Protein AF-A0A388TAT8-F1 (afdb_monomer_lite)

Radius of gyration: 33.21 Å; chains: 1; bounding box: 90×50×89 Å

Structure (mmCIF, N/CA/C/O backbone):
data_AF-A0A388TAT8-F1
#
_entry.id   AF-A0A388TAT8-F1
#
loop_
_atom_site.group_PDB
_atom_site.id
_atom_site.type_symbol
_atom_site.label_atom_id
_atom_site.label_alt_id
_atom_site.label_comp_id
_atom_site.label_asym_id
_atom_site.label_entity_id
_atom_site.label_seq_id
_atom_site.pdbx_PDB_ins_code
_atom_site.Cartn_x
_atom_site.Cartn_y
_atom_site.Cartn_z
_atom_site.occupancy
_atom_site.B_iso_or_equiv
_atom_site.auth_seq_id
_atom_site.auth_comp_id
_atom_site.auth_asym_id
_atom_site.auth_atom_id
_atom_site.pdbx_PDB_model_num
ATOM 1 N N . MET A 1 1 ? 38.462 -1.183 -8.851 1.00 33.91 1 MET A N 1
ATOM 2 C CA . MET A 1 1 ? 37.942 -1.135 -10.236 1.00 33.91 1 MET A CA 1
ATOM 3 C C . MET A 1 1 ? 38.462 0.068 -11.013 1.00 33.91 1 MET A C 1
ATOM 5 O O . MET A 1 1 ? 38.737 -0.118 -12.185 1.00 33.91 1 MET A O 1
ATOM 9 N N . ASN A 1 2 ? 38.719 1.221 -10.380 1.00 31.19 2 ASN A N 1
ATOM 10 C CA . ASN A 1 2 ? 39.295 2.420 -11.029 1.00 31.19 2 ASN A CA 1
ATOM 11 C C . ASN A 1 2 ? 40.653 2.211 -11.742 1.00 31.19 2 ASN A C 1
ATOM 13 O O . ASN A 1 2 ? 41.078 3.080 -12.487 1.00 31.19 2 ASN A O 1
ATOM 17 N N . ASN A 1 3 ? 41.314 1.060 -11.556 1.00 42.06 3 ASN A N 1
ATOM 18 C CA . ASN A 1 3 ? 42.567 0.704 -12.234 1.00 42.06 3 ASN A CA 1
ATOM 19 C C . ASN A 1 3 ? 42.381 -0.266 -13.421 1.00 42.06 3 ASN A C 1
ATOM 21 O O . ASN A 1 3 ? 43.383 -0.735 -13.952 1.00 42.06 3 ASN A O 1
ATOM 25 N N . LEU A 1 4 ? 41.143 -0.642 -13.783 1.00 46.12 4 LEU A N 1
ATOM 26 C CA . LEU A 1 4 ? 40.882 -1.679 -14.795 1.00 46.12 4 LEU A CA 1
ATOM 27 C C . LEU A 1 4 ? 40.506 -1.128 -16.171 1.00 46.12 4 LEU A C 1
ATOM 29 O O . LEU A 1 4 ? 40.803 -1.801 -17.143 1.00 46.12 4 LEU A O 1
ATOM 33 N N . LEU A 1 5 ? 39.878 0.047 -16.277 1.00 54.47 5 LEU A N 1
ATOM 34 C CA . LEU A 1 5 ? 39.487 0.622 -17.567 1.00 54.47 5 LEU A CA 1
ATOM 35 C C . LEU A 1 5 ? 39.814 2.114 -17.635 1.00 54.47 5 LEU A C 1
ATOM 37 O O . LEU A 1 5 ? 39.404 2.867 -16.755 1.00 54.47 5 LEU A O 1
ATOM 41 N N . ASN A 1 6 ? 40.521 2.534 -18.685 1.00 62.09 6 ASN A N 1
ATOM 42 C CA . ASN A 1 6 ? 40.821 3.938 -18.965 1.00 62.09 6 ASN A CA 1
ATOM 43 C C . ASN A 1 6 ? 40.103 4.352 -20.253 1.00 62.09 6 ASN A C 1
ATOM 45 O O . ASN A 1 6 ? 40.330 3.746 -21.299 1.00 62.09 6 ASN A O 1
ATOM 49 N N . ILE A 1 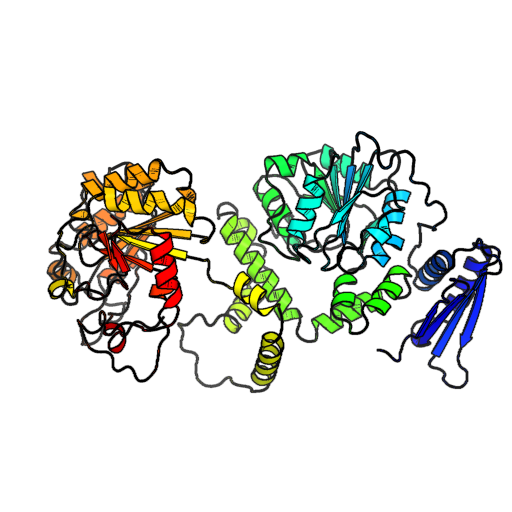7 ? 39.231 5.361 -20.184 1.00 64.94 7 ILE A N 1
ATOM 50 C CA . ILE A 1 7 ? 38.494 5.879 -21.345 1.00 64.94 7 ILE A CA 1
ATOM 51 C C . ILE A 1 7 ? 38.962 7.300 -21.631 1.00 64.94 7 ILE A C 1
ATOM 53 O O . ILE A 1 7 ? 38.750 8.201 -20.821 1.00 64.94 7 ILE A O 1
ATOM 57 N N . LYS A 1 8 ? 39.538 7.526 -22.814 1.00 68.75 8 LYS A N 1
ATOM 58 C CA . LYS A 1 8 ? 39.842 8.869 -23.316 1.00 68.75 8 LYS A CA 1
ATOM 59 C C . LYS A 1 8 ? 38.992 9.145 -24.546 1.00 68.75 8 LYS A C 1
ATOM 61 O O . LYS A 1 8 ? 39.137 8.491 -25.576 1.00 68.75 8 LYS A O 1
ATOM 66 N N . LEU A 1 9 ? 38.120 10.138 -24.436 1.00 63.12 9 LEU A N 1
ATOM 67 C CA . LEU A 1 9 ? 37.390 10.705 -25.562 1.00 63.12 9 LEU A CA 1
ATOM 68 C C . LEU A 1 9 ? 37.843 12.153 -25.731 1.00 63.12 9 LEU A C 1
ATOM 70 O O . LEU A 1 9 ? 37.777 12.938 -24.784 1.00 63.12 9 LEU A O 1
ATOM 74 N N . ASP A 1 10 ? 38.306 12.508 -26.925 1.00 64.12 10 ASP A N 1
ATOM 75 C CA . ASP A 1 10 ? 38.663 13.896 -27.213 1.00 64.12 10 ASP A CA 1
ATOM 76 C C . ASP A 1 10 ? 37.430 14.812 -27.190 1.00 64.12 10 ASP A C 1
ATOM 78 O O . ASP A 1 10 ? 36.332 14.408 -27.583 1.00 64.12 10 ASP A O 1
ATOM 82 N N . LYS A 1 11 ? 37.614 16.078 -26.792 1.00 52.97 11 LYS A N 1
ATOM 83 C CA . LYS A 1 11 ? 36.543 17.088 -26.739 1.00 52.97 11 LYS A CA 1
ATOM 84 C C . LYS A 1 11 ? 35.878 17.307 -28.100 1.00 52.97 11 LYS A C 1
ATOM 86 O O . LYS A 1 11 ? 34.682 17.580 -28.147 1.00 52.97 11 LYS A O 1
ATOM 91 N N . ASN A 1 12 ? 36.618 17.117 -29.193 1.00 57.53 12 ASN A N 1
ATOM 92 C CA . ASN A 1 12 ? 36.092 17.222 -30.556 1.00 57.53 12 ASN A CA 1
ATOM 93 C C . ASN A 1 12 ? 35.540 15.888 -31.093 1.00 57.53 12 ASN A C 1
ATOM 95 O O . ASN A 1 12 ? 35.215 15.789 -32.275 1.00 57.53 12 ASN A O 1
ATOM 99 N N . GLN A 1 13 ? 35.454 14.849 -30.248 1.00 62.81 13 GLN A N 1
ATOM 100 C CA . GLN A 1 13 ? 35.079 13.480 -30.621 1.00 62.81 13 GLN A CA 1
ATOM 101 C C . GLN A 1 13 ? 35.875 12.972 -31.832 1.00 62.81 13 GLN A C 1
ATOM 103 O O . GLN A 1 13 ? 35.319 12.303 -32.701 1.00 62.81 13 GLN A O 1
ATOM 108 N N . SER A 1 14 ? 37.155 13.341 -31.926 1.00 65.12 14 SER A N 1
ATOM 109 C CA . SER A 1 14 ? 38.050 12.984 -33.034 1.00 65.12 14 SER A CA 1
ATOM 110 C C . SER A 1 14 ? 38.666 11.588 -32.865 1.00 65.12 14 SER A C 1
ATOM 112 O O . SER A 1 14 ? 38.981 10.925 -33.857 1.00 65.12 14 SER A O 1
ATOM 114 N N . PHE A 1 15 ? 38.765 11.111 -31.617 1.00 75.56 15 PHE A N 1
ATOM 115 C CA . PHE A 1 15 ? 39.157 9.747 -31.274 1.00 75.56 15 PHE A CA 1
ATOM 116 C C . PHE A 1 15 ? 38.484 9.242 -29.987 1.00 75.56 15 PHE A C 1
ATOM 118 O O . PHE A 1 15 ? 38.118 10.038 -29.118 1.00 75.56 15 PHE A O 1
ATOM 125 N N . LEU A 1 16 ? 38.363 7.917 -29.873 1.00 76.12 16 LEU A N 1
ATOM 126 C CA . LEU A 1 16 ? 38.021 7.177 -28.655 1.00 76.12 16 LEU A CA 1
ATOM 127 C C . LEU A 1 16 ? 39.131 6.157 -28.384 1.00 76.12 16 LEU A C 1
ATOM 129 O O . LEU A 1 16 ? 39.416 5.328 -29.242 1.00 76.12 16 LEU A O 1
ATOM 133 N N . GLU A 1 17 ? 39.746 6.219 -27.210 1.00 79.38 17 GLU A N 1
ATOM 134 C CA . GLU A 1 17 ? 40.780 5.285 -26.756 1.00 79.38 17 GLU A CA 1
ATOM 135 C C . GLU A 1 17 ? 40.305 4.602 -25.472 1.00 79.38 17 GLU A C 1
ATOM 137 O O . GLU A 1 17 ? 39.831 5.263 -24.545 1.00 79.38 17 GLU A O 1
ATOM 142 N N . LEU A 1 18 ? 40.389 3.275 -25.454 1.00 72.62 18 LEU A N 1
ATOM 143 C CA . LEU A 1 18 ? 39.894 2.415 -24.388 1.00 72.62 18 LEU A CA 1
ATOM 144 C C . LEU A 1 18 ? 40.989 1.433 -23.998 1.00 72.62 18 LEU A C 1
ATOM 146 O O . LEU A 1 18 ? 41.349 0.581 -24.802 1.00 72.62 18 LEU A O 1
ATOM 150 N N . GLU A 1 19 ? 41.482 1.540 -22.772 1.00 72.12 19 GLU A N 1
ATOM 151 C CA . GLU A 1 19 ? 42.427 0.600 -22.167 1.00 72.12 19 GLU A CA 1
ATOM 152 C C . GLU A 1 19 ? 41.657 -0.326 -21.223 1.00 72.12 19 GLU A C 1
ATOM 154 O O . GLU A 1 19 ? 40.828 0.155 -20.448 1.00 72.12 19 GLU A O 1
ATOM 159 N N . PHE A 1 20 ? 41.896 -1.632 -21.281 1.00 67.94 20 PHE A N 1
ATOM 160 C CA . PHE A 1 20 ? 41.207 -2.632 -20.463 1.00 67.94 20 PHE A CA 1
ATOM 161 C C . PHE A 1 20 ? 42.082 -3.870 -20.226 1.00 67.94 20 PHE A C 1
ATOM 163 O O . PHE A 1 20 ? 43.102 -4.036 -20.899 1.00 67.94 20 PHE A O 1
ATOM 170 N N . PRO A 1 21 ? 41.714 -4.763 -19.288 1.00 64.19 21 PRO A N 1
ATOM 171 C CA . PRO A 1 21 ? 42.485 -5.964 -19.033 1.00 64.19 21 PRO A CA 1
ATOM 172 C C . PRO A 1 21 ? 42.393 -6.912 -20.231 1.00 64.19 21 PRO A C 1
ATOM 174 O O . PRO A 1 21 ? 41.288 -7.142 -20.729 1.00 64.19 21 PRO A O 1
ATOM 177 N N . GLU A 1 22 ? 43.509 -7.502 -20.662 1.00 65.00 22 GLU A N 1
ATOM 178 C CA . GLU A 1 22 ? 43.544 -8.403 -21.828 1.00 65.00 22 GLU A CA 1
ATOM 179 C C . GLU A 1 22 ? 42.532 -9.551 -21.676 1.00 65.00 22 GLU A C 1
ATOM 181 O O . GLU A 1 22 ? 41.770 -9.844 -22.592 1.00 65.00 22 GLU A O 1
ATOM 186 N N . SER A 1 23 ? 42.393 -10.085 -20.458 1.00 59.47 23 SER A N 1
ATOM 187 C CA . SER A 1 23 ? 41.420 -11.131 -20.095 1.00 59.47 23 SER A CA 1
ATOM 188 C C . SER A 1 23 ? 39.943 -10.826 -20.405 1.00 59.47 23 SER A C 1
ATOM 190 O O . SER A 1 23 ? 39.109 -11.739 -20.381 1.00 59.47 23 SER A O 1
ATOM 192 N N . MET A 1 24 ? 39.573 -9.570 -20.681 1.00 58.78 24 MET A N 1
ATOM 193 C CA . MET A 1 24 ? 38.204 -9.225 -21.072 1.00 58.78 24 MET A CA 1
ATOM 194 C C . MET A 1 24 ? 37.878 -9.617 -22.520 1.00 58.78 24 MET A C 1
ATOM 196 O O . MET A 1 24 ? 36.692 -9.754 -22.834 1.00 58.78 24 MET A O 1
ATOM 200 N N . PHE A 1 25 ? 38.883 -9.847 -23.373 1.00 67.31 25 PHE A N 1
ATOM 201 C CA . PHE A 1 25 ? 38.702 -10.074 -24.805 1.00 67.31 25 PHE A CA 1
ATOM 202 C C . PHE A 1 25 ? 39.657 -11.136 -25.362 1.00 67.31 25 PHE A C 1
ATOM 204 O O . PHE A 1 25 ? 40.671 -11.470 -24.768 1.00 67.31 25 PHE A O 1
ATOM 211 N N . CYS A 1 26 ? 39.312 -11.694 -26.520 1.00 66.75 26 CYS A N 1
ATOM 212 C CA . CYS A 1 26 ? 40.197 -12.574 -27.278 1.00 66.75 26 CYS A CA 1
ATOM 213 C C . CYS A 1 26 ? 40.758 -11.778 -28.458 1.00 66.75 26 CYS A C 1
ATOM 215 O O . CYS A 1 26 ? 39.972 -11.252 -29.249 1.00 66.75 26 CYS A O 1
ATOM 217 N N . GLU A 1 27 ? 42.084 -11.695 -28.580 1.00 73.56 27 GLU A N 1
ATOM 218 C CA . GLU A 1 27 ? 42.775 -10.953 -29.647 1.00 73.56 27 GLU A CA 1
ATOM 219 C C . GLU A 1 27 ? 42.225 -11.295 -31.042 1.00 73.56 27 GLU A C 1
ATOM 221 O O . GLU A 1 27 ? 41.917 -10.404 -31.837 1.00 73.56 27 GLU A O 1
ATOM 226 N N . GLU A 1 28 ? 42.005 -12.581 -31.321 1.00 77.25 28 GLU A N 1
ATOM 227 C CA . GLU A 1 28 ? 41.489 -13.041 -32.610 1.00 77.25 28 GLU A CA 1
ATOM 228 C C . GLU A 1 28 ? 40.084 -12.484 -32.907 1.00 77.25 28 GLU A C 1
ATOM 230 O O . GLU A 1 28 ? 39.818 -12.016 -34.017 1.00 77.25 28 GLU A O 1
ATOM 235 N N . ILE A 1 29 ? 39.204 -12.444 -31.900 1.00 73.44 29 ILE A N 1
ATOM 236 C CA . ILE A 1 29 ? 37.851 -11.874 -32.016 1.00 73.44 29 ILE A CA 1
ATOM 237 C C . ILE A 1 29 ? 37.926 -10.367 -32.280 1.00 73.44 29 ILE A C 1
ATOM 239 O O . ILE A 1 29 ? 37.186 -9.849 -33.117 1.00 73.44 29 ILE A O 1
ATOM 243 N N . VAL A 1 30 ? 38.836 -9.656 -31.605 1.00 75.81 30 VAL A N 1
ATOM 244 C CA . VAL A 1 30 ? 39.019 -8.207 -31.782 1.00 75.81 30 VAL A CA 1
ATOM 245 C C . VAL A 1 30 ? 39.518 -7.891 -33.192 1.00 75.81 30 VAL A C 1
ATOM 247 O O . VAL A 1 30 ? 38.971 -7.007 -33.854 1.00 75.81 30 VAL A O 1
ATOM 250 N N . LEU A 1 31 ? 40.500 -8.643 -33.697 1.00 80.69 31 LEU A N 1
ATOM 251 C CA . LEU A 1 31 ? 41.031 -8.471 -35.052 1.00 80.69 31 LEU A CA 1
ATOM 252 C C . LEU A 1 31 ? 39.990 -8.791 -36.134 1.00 80.69 31 LEU A C 1
ATOM 254 O O . LEU A 1 31 ? 39.913 -8.088 -37.146 1.00 80.69 31 LEU A O 1
ATOM 258 N N . GLN A 1 32 ? 39.168 -9.825 -35.934 1.00 81.38 32 GLN A N 1
ATOM 259 C CA . GLN A 1 32 ? 38.065 -10.153 -36.842 1.00 81.38 32 GLN A CA 1
ATOM 260 C C . GLN A 1 32 ? 36.986 -9.061 -36.837 1.00 81.38 32 GLN A C 1
ATOM 262 O O . GLN A 1 32 ? 36.572 -8.601 -37.906 1.00 81.38 32 GLN A O 1
ATOM 267 N N . ALA A 1 33 ? 36.576 -8.597 -35.653 1.00 79.81 33 ALA A N 1
ATOM 268 C CA . ALA A 1 33 ? 35.601 -7.522 -35.507 1.00 79.81 33 ALA A CA 1
ATOM 269 C C . ALA A 1 33 ? 36.103 -6.226 -36.159 1.00 79.81 33 ALA A C 1
ATOM 271 O O . ALA A 1 33 ? 35.383 -5.627 -36.956 1.00 79.81 33 ALA A O 1
ATOM 272 N N . LYS A 1 34 ? 37.365 -5.846 -35.925 1.00 83.12 34 LYS A N 1
ATOM 273 C CA . LYS A 1 34 ? 38.014 -4.696 -36.571 1.00 83.12 34 LYS A CA 1
ATOM 274 C C . LYS A 1 34 ? 37.859 -4.736 -38.095 1.00 83.12 34 LYS A C 1
ATOM 276 O O . LYS A 1 34 ? 37.343 -3.782 -38.673 1.00 83.12 34 LYS A O 1
ATOM 281 N N . LYS A 1 35 ? 38.229 -5.851 -38.739 1.00 83.81 35 LYS A N 1
ATOM 282 C CA . LYS A 1 35 ? 38.134 -6.004 -40.205 1.00 83.81 35 LYS A CA 1
ATOM 283 C C . LYS A 1 35 ? 36.700 -5.826 -40.719 1.00 83.81 35 LYS A C 1
ATOM 285 O O . LYS A 1 35 ? 36.490 -5.225 -41.772 1.00 83.81 35 LYS A O 1
ATOM 290 N N . LEU A 1 36 ? 35.709 -6.340 -39.987 1.00 81.81 36 LEU A N 1
ATOM 291 C CA . LEU A 1 36 ? 34.292 -6.185 -40.335 1.00 81.81 36 LEU A CA 1
ATOM 292 C C . LEU A 1 36 ? 33.824 -4.729 -40.202 1.00 81.81 36 LEU A C 1
ATOM 294 O O . LEU A 1 36 ? 33.113 -4.230 -41.078 1.00 81.81 36 LEU A O 1
ATOM 298 N N . ILE A 1 37 ? 34.234 -4.039 -39.136 1.00 82.50 37 ILE A N 1
ATOM 299 C CA . ILE A 1 37 ? 33.824 -2.658 -38.868 1.00 82.50 37 ILE A CA 1
ATOM 300 C C . ILE A 1 37 ? 34.483 -1.671 -39.835 1.00 82.50 37 ILE A C 1
ATOM 302 O O . ILE A 1 37 ? 33.780 -0.818 -40.377 1.00 82.50 37 ILE A O 1
ATOM 306 N N . GLU A 1 38 ? 35.774 -1.822 -40.137 1.00 82.00 38 GLU A N 1
ATOM 307 C CA . GLU A 1 38 ? 36.476 -0.993 -41.134 1.00 82.00 38 GLU A CA 1
ATOM 308 C C . GLU A 1 38 ? 35.847 -1.135 -42.531 1.00 82.00 38 GLU A C 1
ATOM 310 O O . GLU A 1 38 ? 35.748 -0.163 -43.278 1.00 82.00 38 GLU A O 1
ATOM 315 N N . LYS A 1 39 ? 35.310 -2.319 -42.864 1.00 81.88 39 LYS A N 1
ATOM 316 C CA . LYS A 1 39 ? 34.532 -2.528 -44.096 1.00 81.88 39 LYS A CA 1
ATOM 317 C C . LYS A 1 39 ? 33.160 -1.834 -44.064 1.00 81.88 39 LYS A C 1
ATOM 319 O O . LYS A 1 39 ? 32.693 -1.365 -45.100 1.00 81.88 39 LYS A O 1
ATOM 324 N N . LYS A 1 40 ? 32.490 -1.782 -42.904 1.00 79.31 40 LYS A N 1
ATOM 325 C CA . LYS A 1 40 ? 31.157 -1.159 -42.720 1.00 79.31 40 LYS A CA 1
ATOM 326 C C . LYS A 1 40 ? 31.217 0.377 -42.672 1.00 79.31 40 LYS A C 1
ATOM 328 O O . LYS A 1 40 ? 30.233 1.045 -43.021 1.00 79.31 40 LYS A O 1
ATOM 333 N N . TYR A 1 41 ? 32.349 0.927 -42.239 1.00 79.38 41 TYR A N 1
ATOM 334 C CA . TYR A 1 41 ? 32.583 2.355 -42.037 1.00 79.38 41 TYR A CA 1
ATOM 335 C C . TYR A 1 41 ? 33.850 2.811 -42.762 1.00 79.38 41 TYR A C 1
ATOM 337 O O . TYR A 1 41 ? 34.936 2.845 -42.186 1.00 79.38 41 TYR A O 1
ATOM 345 N N . ALA A 1 42 ? 33.695 3.209 -44.028 1.00 74.56 42 ALA A N 1
ATOM 346 C CA . ALA A 1 42 ? 34.783 3.809 -44.793 1.00 74.56 42 ALA A CA 1
ATOM 347 C C . ALA A 1 42 ? 35.346 5.037 -44.047 1.00 74.56 42 ALA A C 1
ATOM 349 O O . ALA A 1 42 ? 34.596 5.950 -43.703 1.00 74.56 42 ALA A O 1
ATOM 350 N N . GLY A 1 43 ? 36.656 5.034 -43.781 1.00 74.00 43 GLY A N 1
ATOM 351 C CA . GLY A 1 43 ? 37.345 6.103 -43.052 1.00 74.00 43 GLY A CA 1
ATOM 352 C C . GLY A 1 43 ? 37.404 5.951 -41.525 1.00 74.00 43 GLY A C 1
ATOM 353 O O . GLY A 1 43 ? 37.924 6.830 -40.837 1.00 74.00 43 GLY A O 1
ATOM 354 N N . ALA A 1 44 ? 36.901 4.848 -40.965 1.00 80.88 44 ALA A N 1
ATOM 355 C CA . ALA A 1 44 ? 37.240 4.457 -39.600 1.00 80.88 44 ALA A CA 1
ATOM 356 C C . ALA A 1 44 ? 38.646 3.842 -39.579 1.00 80.88 44 ALA A C 1
ATOM 358 O O . ALA A 1 44 ? 38.918 2.914 -40.338 1.00 80.88 44 ALA A O 1
ATOM 359 N N . ILE A 1 45 ? 39.522 4.339 -38.706 1.00 81.50 45 ILE A N 1
ATOM 360 C CA . ILE A 1 45 ? 40.829 3.727 -38.447 1.00 81.50 45 ILE A CA 1
ATOM 361 C C . ILE A 1 45 ? 40.777 3.158 -37.033 1.00 81.50 45 ILE A C 1
ATOM 363 O O . ILE A 1 45 ? 40.596 3.901 -36.066 1.00 81.50 45 ILE A O 1
ATOM 367 N N . ILE A 1 46 ? 40.896 1.836 -36.911 1.00 83.44 46 ILE A N 1
ATOM 368 C CA . ILE A 1 46 ? 40.843 1.149 -35.619 1.00 83.44 46 ILE A CA 1
ATOM 369 C C . ILE A 1 46 ? 42.223 0.551 -35.351 1.00 83.44 46 ILE A C 1
ATOM 371 O O . ILE A 1 46 ? 42.665 -0.338 -36.074 1.00 83.44 46 ILE A O 1
ATOM 375 N N . SER A 1 47 ? 42.932 1.002 -34.321 1.00 82.62 47 SER A N 1
ATOM 376 C CA . SER A 1 47 ? 44.155 0.345 -33.851 1.00 82.62 47 SER A CA 1
ATOM 377 C C . SER A 1 47 ? 43.896 -0.439 -32.568 1.00 82.62 47 SER A C 1
ATOM 379 O O . SER A 1 47 ? 43.015 -0.107 -31.773 1.00 82.62 47 SER A O 1
ATOM 381 N N . TYR A 1 48 ? 44.639 -1.530 -32.421 1.00 80.88 48 TYR A N 1
ATOM 382 C CA . TYR A 1 48 ? 44.626 -2.400 -31.256 1.00 80.88 48 TYR A CA 1
ATOM 383 C C . TYR A 1 48 ? 46.075 -2.671 -30.873 1.00 80.88 48 TYR A C 1
ATOM 385 O O . TYR A 1 48 ? 46.865 -3.049 -31.740 1.00 80.88 48 TYR A O 1
ATOM 393 N N . GLU A 1 49 ? 46.410 -2.444 -29.610 1.00 77.56 49 GLU A N 1
ATOM 394 C CA . GLU A 1 49 ? 47.748 -2.640 -29.056 1.00 77.56 49 GLU A CA 1
ATOM 395 C C . GLU A 1 49 ? 47.638 -3.437 -27.753 1.00 77.56 49 GLU A C 1
ATOM 397 O O . GLU A 1 49 ? 46.755 -3.174 -26.937 1.00 77.56 49 GLU A O 1
ATOM 402 N N . VAL A 1 50 ? 48.531 -4.407 -27.558 1.00 70.81 50 VAL A N 1
ATOM 403 C CA . VAL A 1 50 ? 48.703 -5.134 -26.291 1.00 70.81 50 VAL A CA 1
ATOM 404 C C . VAL A 1 50 ? 50.017 -4.671 -25.680 1.00 70.81 50 VAL A C 1
ATOM 406 O O . VAL A 1 50 ? 51.036 -4.631 -26.376 1.00 70.81 50 VAL A O 1
ATOM 409 N N . ASP A 1 51 ? 50.001 -4.284 -24.405 1.00 65.56 51 ASP A N 1
ATOM 410 C CA . ASP A 1 51 ? 51.216 -3.853 -23.714 1.00 65.56 51 ASP A CA 1
ATOM 411 C C . ASP A 1 51 ? 52.143 -5.059 -23.493 1.00 65.56 51 ASP A C 1
ATOM 413 O O . ASP A 1 51 ? 51.918 -5.895 -22.621 1.00 65.56 51 ASP A O 1
ATOM 417 N N . GLN A 1 52 ? 53.219 -5.143 -24.280 1.00 58.62 52 GLN A N 1
ATOM 418 C CA . GLN A 1 52 ? 54.188 -6.243 -24.205 1.00 58.62 52 GLN A CA 1
ATOM 419 C C . GLN A 1 52 ? 54.994 -6.266 -22.895 1.00 58.62 52 GLN A C 1
ATOM 421 O O . GLN A 1 52 ? 55.598 -7.287 -22.568 1.00 58.62 52 GLN A O 1
ATOM 426 N N . ASN A 1 53 ? 55.020 -5.163 -22.139 1.00 52.50 53 ASN A N 1
ATOM 427 C CA . ASN A 1 53 ? 55.708 -5.086 -20.847 1.00 52.50 53 ASN A CA 1
ATOM 428 C C . ASN A 1 53 ? 54.781 -5.419 -19.670 1.00 52.50 53 ASN A C 1
ATOM 430 O O . ASN A 1 53 ? 55.256 -5.682 -18.565 1.00 52.50 53 ASN A O 1
ATOM 434 N N . ASN A 1 54 ? 53.468 -5.410 -19.902 1.00 52.62 54 ASN A N 1
ATOM 435 C CA . ASN A 1 54 ? 52.436 -5.679 -18.915 1.00 52.62 54 ASN A CA 1
ATOM 436 C C . ASN A 1 54 ? 51.315 -6.482 -19.592 1.00 52.62 54 ASN A C 1
ATOM 438 O O . ASN A 1 54 ? 50.270 -5.922 -19.927 1.00 52.62 54 ASN A O 1
ATOM 442 N N . TYR A 1 55 ? 51.568 -7.789 -19.780 1.00 52.22 55 TYR A N 1
ATOM 443 C CA . TYR A 1 55 ? 50.751 -8.823 -20.461 1.00 52.22 55 TYR A CA 1
ATOM 444 C C . TYR A 1 55 ? 49.291 -8.974 -19.975 1.00 52.22 55 TYR A C 1
ATOM 446 O O . TYR A 1 55 ? 48.619 -9.951 -20.277 1.00 52.22 55 TYR A O 1
ATOM 454 N N . ASP A 1 56 ? 48.803 -8.034 -19.176 1.00 61.16 56 ASP A N 1
ATOM 455 C CA . ASP A 1 56 ? 47.451 -7.993 -18.652 1.00 61.16 56 ASP A CA 1
ATOM 456 C C . ASP A 1 56 ? 46.639 -6.826 -19.227 1.00 61.16 56 ASP A C 1
ATOM 458 O O . ASP A 1 56 ? 45.508 -6.633 -18.781 1.00 61.16 56 ASP A O 1
ATOM 462 N N . ARG A 1 57 ? 47.151 -6.026 -20.182 1.00 65.31 57 ARG A N 1
ATOM 463 C CA . ARG A 1 57 ? 46.441 -4.843 -20.712 1.00 65.31 57 ARG A CA 1
ATOM 464 C C . ARG A 1 57 ? 46.445 -4.722 -22.232 1.00 65.31 57 ARG A C 1
ATOM 466 O O . ARG A 1 57 ? 47.473 -4.842 -22.889 1.00 65.31 57 ARG A O 1
ATOM 473 N N . ALA A 1 58 ? 45.277 -4.369 -22.764 1.00 69.88 58 ALA A N 1
ATOM 474 C CA . ALA A 1 58 ? 45.065 -4.074 -24.171 1.00 69.88 58 ALA A CA 1
ATOM 475 C C . ALA A 1 58 ? 44.365 -2.721 -24.362 1.00 69.88 58 ALA A C 1
ATOM 477 O O . ALA A 1 58 ? 43.530 -2.317 -23.548 1.00 69.88 58 ALA A O 1
ATOM 478 N N . ALA A 1 59 ? 44.693 -2.032 -25.453 1.00 77.81 59 ALA A N 1
ATOM 479 C CA . ALA A 1 59 ? 44.121 -0.751 -25.833 1.00 77.81 59 ALA A CA 1
ATOM 480 C C . ALA A 1 59 ? 43.480 -0.827 -27.225 1.00 77.81 59 ALA A C 1
ATOM 482 O O . ALA A 1 59 ? 44.116 -1.244 -28.191 1.00 77.81 59 ALA A O 1
ATOM 483 N N . ILE A 1 60 ? 42.225 -0.388 -27.343 1.00 79.81 60 ILE A N 1
ATOM 484 C CA . ILE A 1 60 ? 41.555 -0.142 -28.627 1.00 79.81 60 ILE A CA 1
ATOM 485 C C . ILE A 1 60 ? 41.453 1.362 -28.831 1.00 79.81 60 ILE A C 1
ATOM 487 O O . ILE A 1 60 ? 40.907 2.076 -27.988 1.00 79.81 60 ILE A O 1
ATOM 491 N N . LYS A 1 61 ? 41.909 1.838 -29.987 1.00 84.00 61 LYS A N 1
ATOM 492 C CA . LYS A 1 61 ? 41.779 3.232 -30.396 1.00 84.00 61 LYS A CA 1
ATOM 493 C C . LYS A 1 61 ? 41.026 3.329 -31.712 1.00 84.00 61 LYS A C 1
ATOM 495 O O . LYS A 1 61 ? 41.367 2.677 -32.690 1.00 84.00 61 LYS A O 1
ATOM 500 N N . ILE A 1 62 ? 39.995 4.162 -31.728 1.00 80.88 62 ILE A N 1
ATOM 501 C CA . ILE A 1 62 ? 39.163 4.451 -32.894 1.00 80.88 62 ILE A CA 1
ATOM 502 C C . ILE A 1 62 ? 39.393 5.915 -33.256 1.00 80.88 62 ILE A C 1
ATOM 504 O O . ILE A 1 62 ? 39.128 6.793 -32.434 1.00 80.88 62 ILE A O 1
ATOM 508 N N . THR A 1 63 ? 39.868 6.192 -34.467 1.00 81.75 63 THR A N 1
ATOM 509 C CA . THR A 1 63 ? 40.077 7.553 -34.985 1.00 81.75 63 THR A CA 1
ATOM 510 C C . THR A 1 63 ? 39.265 7.789 -36.258 1.00 81.75 63 THR A C 1
ATOM 512 O O . THR A 1 63 ? 38.973 6.865 -37.024 1.00 81.75 63 THR A O 1
ATOM 515 N N . LYS A 1 64 ? 38.863 9.046 -36.477 1.00 77.50 64 LYS A N 1
ATOM 516 C CA . LYS A 1 64 ? 38.192 9.469 -37.715 1.00 77.50 64 LYS A CA 1
ATOM 517 C C . LYS A 1 64 ? 39.225 9.836 -38.774 1.00 77.50 64 LYS A C 1
ATOM 519 O O . LYS A 1 64 ? 40.107 10.642 -38.493 1.00 77.50 64 LYS A O 1
ATOM 524 N N . SER A 1 65 ? 39.069 9.338 -40.000 1.00 71.44 65 SER A N 1
ATOM 525 C CA . SER A 1 65 ? 39.776 9.889 -41.164 1.00 71.44 65 SER A CA 1
ATOM 526 C C . SER A 1 65 ? 39.013 11.042 -41.839 1.00 71.44 65 SER A C 1
ATOM 528 O O . SER A 1 65 ? 39.585 11.731 -42.676 1.00 71.44 65 SER A O 1
ATOM 530 N N . ASP A 1 66 ? 37.726 11.231 -41.512 1.00 69.75 66 ASP A N 1
ATOM 531 C CA . ASP A 1 66 ? 36.853 12.307 -42.010 1.00 69.75 66 ASP A CA 1
ATOM 532 C C . ASP A 1 66 ? 35.847 12.743 -40.921 1.00 69.75 66 ASP A C 1
ATOM 534 O O . ASP A 1 66 ? 35.353 11.930 -40.134 1.00 69.75 66 ASP A O 1
ATOM 538 N N . ASN A 1 67 ? 35.494 14.029 -40.897 1.00 66.25 67 ASN A N 1
ATOM 539 C CA . ASN A 1 67 ? 34.603 14.661 -39.920 1.00 66.25 67 ASN A CA 1
ATOM 540 C C . ASN A 1 67 ? 33.159 14.128 -39.953 1.00 66.25 67 ASN A C 1
ATOM 542 O O . ASN A 1 67 ? 32.410 14.345 -39.001 1.00 66.25 67 ASN A O 1
ATOM 546 N N . LYS A 1 68 ? 32.755 13.424 -41.019 1.00 66.88 68 LYS A N 1
ATOM 547 C CA . LYS A 1 68 ? 31.410 12.833 -41.158 1.00 66.88 68 LYS A CA 1
ATOM 548 C C . LYS A 1 68 ? 31.219 11.513 -40.404 1.00 66.88 68 LYS A C 1
ATOM 550 O O . LYS A 1 68 ? 30.086 11.057 -40.265 1.00 66.88 68 LYS A O 1
ATOM 555 N N . LEU A 1 69 ? 32.296 10.884 -39.936 1.00 71.81 69 LEU A N 1
ATOM 556 C CA . LEU A 1 69 ? 32.226 9.615 -39.215 1.00 71.81 69 LEU A CA 1
ATOM 557 C C . LEU A 1 69 ? 31.672 9.831 -37.796 1.00 71.81 69 LEU A C 1
ATOM 559 O O . LEU A 1 69 ? 32.130 10.728 -37.088 1.00 71.81 69 LEU A O 1
ATOM 563 N N . ASP A 1 70 ? 30.743 8.993 -37.334 1.00 75.56 70 ASP A N 1
ATOM 564 C CA . ASP A 1 70 ? 30.353 8.961 -35.919 1.00 75.56 70 ASP A CA 1
ATOM 565 C C . ASP A 1 70 ? 31.132 7.873 -35.171 1.00 75.56 70 ASP A C 1
ATOM 567 O O . ASP A 1 70 ? 30.877 6.679 -35.325 1.00 75.56 70 ASP A O 1
ATOM 571 N N . ILE A 1 71 ? 32.073 8.298 -34.325 1.00 75.44 71 ILE A N 1
ATOM 572 C CA . ILE A 1 71 ? 32.890 7.393 -33.511 1.00 75.44 71 ILE A CA 1
ATOM 573 C C . ILE A 1 71 ? 32.045 6.569 -32.539 1.00 75.44 71 ILE A C 1
ATOM 575 O O . ILE A 1 71 ? 32.401 5.425 -32.269 1.00 75.44 71 ILE A O 1
ATOM 579 N N . LYS A 1 72 ? 30.930 7.103 -32.026 1.00 74.62 72 LYS A N 1
ATOM 580 C CA . LYS A 1 72 ? 30.074 6.363 -31.089 1.00 74.62 72 LYS A CA 1
ATOM 581 C C . LYS A 1 72 ? 29.399 5.193 -31.790 1.00 74.62 72 LYS A C 1
ATOM 583 O O . LYS A 1 72 ? 29.412 4.087 -31.263 1.00 74.62 72 LYS A O 1
ATOM 588 N N . ALA A 1 73 ? 28.887 5.416 -32.999 1.00 75.50 73 ALA A N 1
ATOM 589 C CA . ALA A 1 73 ? 28.304 4.362 -33.824 1.00 75.50 73 ALA A CA 1
ATOM 590 C C . ALA A 1 73 ? 29.320 3.254 -34.147 1.00 75.50 73 ALA A C 1
ATOM 592 O O . ALA A 1 73 ? 29.004 2.072 -34.016 1.00 75.50 73 ALA A O 1
ATOM 593 N N . VAL A 1 74 ? 30.551 3.639 -34.509 1.00 78.25 74 VAL A N 1
ATOM 594 C CA . VAL A 1 74 ? 31.655 2.698 -34.762 1.00 78.25 74 VAL A CA 1
ATOM 595 C C . VAL A 1 74 ? 31.995 1.901 -33.500 1.00 78.25 74 VAL A C 1
ATOM 597 O O . VAL A 1 74 ? 32.130 0.682 -33.574 1.00 78.25 74 VAL A O 1
ATOM 600 N N . ALA A 1 75 ? 32.084 2.563 -32.342 1.00 78.75 75 ALA A N 1
ATOM 601 C CA . ALA A 1 75 ? 32.363 1.916 -31.064 1.00 78.75 75 ALA A CA 1
ATOM 602 C C . ALA A 1 75 ? 31.270 0.908 -30.685 1.00 78.75 75 ALA A C 1
ATOM 604 O O . ALA A 1 75 ? 31.586 -0.245 -30.405 1.00 78.75 75 ALA A O 1
ATOM 605 N N . ILE A 1 76 ? 29.992 1.303 -30.737 1.00 77.38 76 ILE A N 1
ATOM 606 C CA . ILE A 1 76 ? 28.870 0.408 -30.423 1.00 77.38 76 ILE A CA 1
ATOM 607 C C . ILE A 1 76 ? 28.904 -0.819 -31.336 1.00 77.38 76 ILE A C 1
ATOM 609 O O . ILE A 1 76 ? 28.822 -1.939 -30.841 1.00 77.38 76 ILE A O 1
ATOM 613 N N . ASP A 1 77 ? 29.061 -0.641 -32.651 1.00 78.56 77 ASP A N 1
ATOM 614 C CA . ASP A 1 77 ? 29.129 -1.759 -33.599 1.00 78.56 77 ASP A CA 1
ATOM 615 C C . ASP A 1 77 ? 30.308 -2.697 -33.316 1.00 78.56 77 ASP A C 1
ATOM 617 O O . ASP A 1 77 ? 30.146 -3.921 -33.328 1.00 78.56 77 ASP A O 1
ATOM 621 N N . LEU A 1 78 ? 31.480 -2.129 -33.032 1.00 81.00 78 LEU A N 1
ATOM 622 C CA . LEU A 1 78 ? 32.682 -2.886 -32.708 1.00 81.00 78 LEU A CA 1
ATOM 623 C C . LEU A 1 78 ? 32.479 -3.722 -31.445 1.00 81.00 78 LEU A C 1
ATOM 625 O O . LEU A 1 78 ? 32.626 -4.941 -31.491 1.00 81.00 78 LEU A O 1
ATOM 629 N N . PHE A 1 79 ? 32.094 -3.094 -30.334 1.00 78.88 79 PHE A N 1
ATOM 630 C CA . PHE A 1 79 ? 31.943 -3.793 -29.060 1.00 78.88 79 PHE A CA 1
ATOM 631 C C . PHE A 1 79 ? 30.766 -4.754 -29.049 1.00 78.88 79 PHE A C 1
ATOM 633 O O . PHE A 1 79 ? 30.848 -5.808 -28.424 1.00 78.88 79 PHE A O 1
ATOM 640 N N . SER A 1 80 ? 29.708 -4.456 -29.795 1.00 76.88 80 SER A N 1
ATOM 641 C CA . SER A 1 80 ? 28.611 -5.402 -29.972 1.00 76.88 80 SER A CA 1
ATOM 642 C C . SER A 1 80 ? 29.079 -6.646 -30.726 1.00 76.88 80 SER A C 1
ATOM 644 O O . SER A 1 80 ? 28.845 -7.757 -30.260 1.00 76.88 80 SER A O 1
ATOM 646 N N . THR A 1 81 ? 29.840 -6.472 -31.814 1.00 78.44 81 THR A N 1
ATOM 647 C CA . THR A 1 81 ? 30.444 -7.589 -32.560 1.00 78.44 81 THR A CA 1
ATOM 648 C C . THR A 1 81 ? 31.356 -8.423 -31.660 1.00 78.44 81 THR A C 1
ATOM 650 O O . THR A 1 81 ? 31.215 -9.642 -31.601 1.00 78.44 81 THR A O 1
ATOM 653 N N . ILE A 1 82 ? 32.244 -7.769 -30.905 1.00 77.81 82 ILE A N 1
ATOM 654 C CA . ILE A 1 82 ? 33.184 -8.432 -29.993 1.00 77.81 82 ILE A CA 1
ATOM 655 C C . ILE A 1 82 ? 32.450 -9.221 -28.897 1.00 77.81 82 ILE A C 1
ATOM 657 O O . ILE A 1 82 ? 32.820 -10.350 -28.580 1.00 77.81 82 ILE A O 1
ATOM 661 N N . ASN A 1 83 ? 31.395 -8.646 -28.320 1.00 72.12 83 ASN A N 1
ATOM 662 C CA . ASN A 1 83 ? 30.648 -9.250 -27.217 1.00 72.12 83 ASN A CA 1
ATOM 663 C C . ASN A 1 83 ? 29.545 -10.216 -27.671 1.00 72.12 83 ASN A C 1
ATOM 665 O O . ASN A 1 83 ? 28.799 -10.726 -26.830 1.00 72.12 83 ASN A O 1
ATOM 669 N N . ASN A 1 84 ? 29.439 -10.470 -28.980 1.00 70.81 84 ASN A N 1
ATOM 670 C CA . ASN A 1 84 ? 28.352 -11.228 -29.593 1.00 70.81 84 ASN A CA 1
ATOM 671 C C . ASN A 1 84 ? 26.963 -10.700 -29.180 1.00 70.81 84 ASN A C 1
ATOM 673 O O . ASN A 1 84 ? 26.018 -11.456 -28.940 1.00 70.81 84 ASN A O 1
ATOM 677 N N . TYR A 1 85 ? 26.860 -9.378 -29.059 1.00 66.31 85 TYR A N 1
ATOM 678 C CA . TYR A 1 85 ? 25.591 -8.682 -28.997 1.00 66.31 85 TYR A CA 1
ATOM 679 C C . TYR A 1 85 ? 25.216 -8.255 -30.400 1.00 66.31 85 TYR A C 1
ATOM 681 O O . TYR A 1 85 ? 26.028 -7.648 -31.101 1.00 66.31 85 TYR A O 1
ATOM 689 N N . PRO A 1 86 ? 23.988 -8.512 -30.838 1.00 59.44 86 PRO A N 1
ATOM 690 C CA . PRO A 1 86 ? 23.605 -7.997 -32.122 1.00 59.44 86 PRO A CA 1
ATOM 691 C C . PRO A 1 86 ? 23.301 -6.495 -32.017 1.00 59.44 86 PRO A C 1
ATOM 693 O O . PRO A 1 86 ? 22.341 -6.080 -31.370 1.00 59.44 86 PRO A O 1
ATOM 696 N N . ASN A 1 87 ? 24.129 -5.670 -32.664 1.00 62.28 87 ASN A N 1
ATOM 697 C CA . ASN A 1 87 ? 23.827 -4.256 -32.878 1.00 62.28 87 ASN A CA 1
ATOM 698 C C . ASN A 1 87 ? 23.003 -4.096 -34.152 1.00 62.28 87 ASN A C 1
ATOM 700 O O . ASN A 1 87 ? 23.535 -3.857 -35.239 1.00 62.28 87 ASN A O 1
ATOM 704 N N . TYR A 1 88 ? 21.695 -4.287 -34.033 1.00 53.53 88 TYR A N 1
ATOM 705 C CA . TYR A 1 88 ? 20.798 -4.209 -35.183 1.00 53.53 88 TYR A CA 1
ATOM 706 C C . TYR A 1 88 ? 20.464 -2.769 -35.601 1.00 53.53 88 TYR A C 1
ATOM 708 O O . TYR A 1 88 ? 19.889 -2.576 -36.671 1.00 53.53 88 TYR A O 1
ATOM 716 N N . TYR A 1 89 ? 20.845 -1.760 -34.806 1.00 58.88 89 TYR A N 1
ATOM 717 C CA . TYR A 1 89 ? 20.399 -0.375 -34.986 1.00 58.88 89 TYR A CA 1
ATOM 718 C C . TYR A 1 89 ? 21.583 0.554 -35.215 1.00 58.88 89 TYR A C 1
ATOM 720 O O . TYR A 1 89 ? 21.997 1.282 -34.311 1.00 58.88 89 TYR A O 1
ATOM 728 N N . PRO A 1 90 ? 22.174 0.539 -36.424 1.00 48.12 90 PRO A N 1
ATOM 729 C CA . PRO A 1 90 ? 23.169 1.532 -36.762 1.00 48.12 90 PRO A CA 1
ATOM 730 C C . PRO A 1 90 ? 22.527 2.915 -36.640 1.00 48.12 90 PRO A C 1
ATOM 732 O O . PRO A 1 90 ? 21.416 3.144 -37.112 1.00 48.12 90 PRO A O 1
ATOM 735 N N . TYR A 1 91 ? 23.287 3.848 -36.079 1.00 46.09 91 TYR A N 1
ATOM 736 C CA . TYR A 1 91 ? 23.042 5.293 -35.970 1.00 46.09 91 TYR A CA 1
ATOM 737 C C . TYR A 1 91 ? 22.791 6.003 -37.327 1.00 46.09 91 TYR A C 1
ATOM 739 O O . TYR A 1 91 ? 22.925 7.219 -37.443 1.00 46.09 91 TYR A O 1
ATOM 747 N N . LYS A 1 92 ? 22.513 5.247 -38.396 1.00 43.59 92 LYS A N 1
ATOM 748 C CA . LYS A 1 92 ? 22.544 5.682 -39.792 1.00 43.59 92 LYS A CA 1
ATOM 749 C C . LYS A 1 92 ? 21.252 6.321 -40.285 1.00 43.59 92 LYS A C 1
ATOM 751 O O . LYS A 1 92 ? 21.286 6.880 -41.371 1.00 43.59 92 LYS A O 1
ATOM 756 N N . ASP A 1 93 ? 20.183 6.346 -39.496 1.00 47.59 93 ASP A N 1
ATOM 757 C CA . ASP A 1 93 ? 19.067 7.239 -39.796 1.00 47.59 93 ASP A CA 1
ATOM 758 C C . ASP A 1 93 ? 18.423 7.756 -38.508 1.00 47.59 93 ASP A C 1
ATOM 760 O O . ASP A 1 93 ? 17.591 7.107 -37.884 1.00 47.59 93 ASP A O 1
ATOM 764 N N . LYS A 1 94 ? 18.857 8.943 -38.071 1.00 48.28 94 LYS A N 1
ATOM 765 C CA . LYS A 1 94 ? 18.132 9.716 -37.052 1.00 48.28 94 LYS A CA 1
ATOM 766 C C . LYS A 1 94 ? 16.844 10.324 -37.605 1.00 48.28 94 LYS A C 1
ATOM 768 O O . LYS A 1 94 ? 16.143 10.996 -36.850 1.00 48.28 94 LYS A O 1
ATOM 773 N N . SER A 1 95 ? 16.557 10.171 -38.902 1.00 54.81 95 SER A N 1
ATOM 774 C CA . SER A 1 95 ? 15.266 10.597 -39.417 1.00 54.81 95 SER A CA 1
ATOM 775 C C . SER A 1 95 ? 14.192 9.754 -38.734 1.00 54.81 95 SER A C 1
ATOM 777 O O . SER A 1 95 ? 14.195 8.524 -38.779 1.00 54.81 95 SER A O 1
ATOM 779 N N . ALA A 1 96 ? 13.318 10.436 -37.996 1.00 60.94 96 ALA A N 1
ATOM 780 C CA . ALA A 1 96 ? 12.140 9.811 -37.430 1.00 60.94 96 ALA A CA 1
ATOM 781 C C . ALA A 1 96 ? 11.375 9.153 -38.588 1.00 60.94 96 ALA A C 1
ATOM 783 O O . ALA A 1 96 ? 11.157 9.823 -39.606 1.00 60.94 96 ALA A O 1
ATOM 784 N N . PRO A 1 97 ? 10.979 7.874 -38.494 1.00 67.75 97 PRO A N 1
ATOM 785 C CA . PRO A 1 97 ? 10.131 7.306 -39.523 1.00 67.75 97 PRO A CA 1
ATOM 786 C C . PRO A 1 97 ? 8.819 8.105 -39.552 1.00 67.75 97 PRO A C 1
ATOM 788 O O . PRO A 1 97 ? 8.383 8.643 -38.533 1.00 67.75 97 PRO A O 1
ATOM 791 N N . ALA A 1 98 ? 8.203 8.229 -40.730 1.00 66.31 98 ALA A N 1
ATOM 792 C CA . ALA A 1 98 ? 7.088 9.158 -40.961 1.00 66.31 98 ALA A CA 1
ATOM 793 C C . ALA A 1 98 ? 5.862 8.935 -40.045 1.00 66.31 98 ALA A C 1
ATOM 795 O O . ALA A 1 98 ? 4.980 9.785 -39.968 1.00 66.31 98 ALA A O 1
ATOM 796 N N . ASN A 1 99 ? 5.793 7.785 -39.373 1.00 75.19 99 ASN A N 1
ATOM 797 C CA . ASN A 1 99 ? 4.754 7.382 -38.431 1.00 75.19 99 ASN A CA 1
ATOM 798 C C . ASN A 1 99 ? 5.018 7.793 -36.965 1.00 75.19 99 ASN A C 1
ATOM 800 O O . ASN A 1 99 ? 4.139 7.571 -36.129 1.00 75.19 99 ASN A O 1
ATOM 804 N N . VAL A 1 100 ? 6.178 8.373 -36.639 1.00 77.25 100 VAL A N 1
ATOM 805 C CA . VAL A 1 100 ? 6.480 8.931 -35.306 1.00 77.25 100 VAL A CA 1
ATOM 806 C C . VAL A 1 100 ? 5.891 10.331 -35.161 1.00 77.25 100 VAL A C 1
ATOM 808 O O . VAL A 1 100 ? 5.930 11.111 -36.108 1.00 77.25 100 VAL A O 1
ATOM 811 N N . ASP A 1 101 ? 5.353 10.650 -33.978 1.00 72.44 101 ASP A N 1
ATOM 812 C CA . ASP A 1 101 ? 4.653 11.915 -33.681 1.00 72.44 101 ASP A CA 1
ATOM 813 C C . ASP A 1 101 ? 3.430 12.152 -34.587 1.00 72.44 101 ASP A C 1
ATOM 815 O O . ASP A 1 101 ? 3.051 13.279 -34.925 1.00 72.44 101 ASP A O 1
ATOM 819 N N . ALA A 1 102 ? 2.760 11.065 -34.981 1.00 72.81 102 ALA A N 1
ATOM 820 C CA . ALA A 1 102 ? 1.486 11.156 -35.677 1.00 72.81 102 ALA A CA 1
ATOM 821 C C . ALA A 1 102 ? 0.463 11.924 -34.821 1.00 72.81 102 ALA A C 1
ATOM 823 O O . ALA A 1 102 ? 0.342 11.677 -33.626 1.00 72.81 102 ALA A O 1
ATOM 824 N N . LYS A 1 103 ? -0.348 12.801 -35.436 1.00 73.56 103 LYS A N 1
ATOM 825 C CA . LYS A 1 103 ? -1.392 13.589 -34.736 1.00 73.56 103 LYS A CA 1
ATOM 826 C C . LYS A 1 103 ? -2.385 12.742 -33.924 1.00 73.56 103 LYS A C 1
ATOM 828 O O . LYS A 1 103 ? -3.078 13.279 -33.066 1.00 73.56 103 LYS A O 1
ATOM 833 N N . GLN A 1 104 ? -2.503 11.458 -34.253 1.00 82.81 104 GLN A N 1
ATOM 834 C CA . GLN A 1 104 ? -3.281 10.457 -33.530 1.00 82.81 104 GLN A CA 1
ATOM 835 C C . GLN A 1 104 ? -2.442 9.174 -33.461 1.00 82.81 104 GLN A C 1
ATOM 837 O O . GLN A 1 104 ? -2.566 8.320 -34.345 1.00 82.81 104 GLN A O 1
ATOM 842 N N . PRO A 1 105 ? -1.525 9.050 -32.485 1.00 92.06 105 PRO A N 1
ATOM 843 C CA . PRO A 1 105 ? -0.730 7.840 -32.356 1.00 92.06 105 PRO A CA 1
ATOM 844 C C . PRO A 1 105 ? -1.648 6.681 -31.949 1.00 92.06 105 PRO A C 1
ATOM 846 O O . PRO A 1 105 ? -2.564 6.842 -31.147 1.00 92.06 105 PRO A O 1
ATOM 849 N N . LEU A 1 106 ? -1.412 5.492 -32.499 1.00 95.44 106 LEU A N 1
ATOM 850 C CA . LEU A 1 106 ? -2.071 4.266 -32.053 1.00 95.44 106 LEU A CA 1
ATOM 851 C C . LEU A 1 106 ? -1.392 3.725 -30.786 1.00 95.44 106 LEU A C 1
ATOM 853 O O . LEU A 1 106 ? -2.057 3.198 -29.892 1.00 95.44 106 LEU A O 1
ATOM 857 N N . LEU A 1 107 ? -0.070 3.884 -30.706 1.00 96.38 107 LEU A N 1
ATOM 858 C CA . LEU A 1 107 ? 0.791 3.388 -29.637 1.00 96.38 107 LEU A CA 1
ATOM 859 C C . LEU A 1 107 ? 1.545 4.537 -28.956 1.00 96.38 107 LEU A C 1
ATOM 861 O O . LEU A 1 107 ? 2.157 5.363 -29.625 1.00 96.38 107 LEU A O 1
ATOM 865 N N . THR A 1 108 ? 1.584 4.535 -27.628 1.00 97.31 108 THR A N 1
ATOM 866 C CA . THR A 1 108 ? 2.496 5.375 -26.846 1.00 97.31 108 THR A CA 1
ATOM 867 C C . THR A 1 108 ? 3.539 4.505 -26.160 1.00 97.31 108 THR A C 1
ATOM 869 O O . THR A 1 108 ? 3.198 3.666 -25.324 1.00 97.31 108 THR A O 1
ATOM 872 N N . CYS A 1 109 ? 4.812 4.729 -26.478 1.00 96.50 109 CYS A N 1
ATOM 873 C CA . CYS A 1 109 ? 5.945 4.131 -25.779 1.00 96.50 109 CYS A CA 1
ATOM 874 C C . CYS A 1 109 ? 6.394 5.060 -24.647 1.00 96.50 109 CYS A C 1
ATOM 876 O O . CYS A 1 109 ? 6.836 6.174 -24.904 1.00 96.50 109 CYS A O 1
ATOM 878 N N . ILE A 1 110 ? 6.300 4.615 -23.399 1.00 96.44 110 ILE A N 1
ATOM 879 C CA . ILE A 1 110 ? 6.725 5.350 -22.208 1.00 96.44 110 ILE A CA 1
ATOM 880 C C . ILE A 1 110 ? 8.031 4.743 -21.711 1.00 96.44 110 ILE A C 1
ATOM 882 O O . ILE A 1 110 ? 8.075 3.557 -21.396 1.00 96.44 110 ILE A O 1
ATOM 886 N N . ILE A 1 111 ? 9.071 5.562 -21.599 1.00 93.56 111 ILE A N 1
ATOM 887 C CA . ILE A 1 111 ? 10.374 5.176 -21.059 1.00 93.56 111 ILE A CA 1
ATOM 888 C C . ILE A 1 111 ? 10.596 5.977 -19.777 1.00 93.56 111 ILE A C 1
ATOM 890 O O . ILE A 1 111 ? 10.646 7.208 -19.814 1.00 93.56 111 ILE A O 1
ATOM 894 N N . VAL A 1 112 ? 10.723 5.295 -18.640 1.00 87.12 112 VAL A N 1
ATOM 895 C CA . VAL A 1 112 ? 11.087 5.943 -17.371 1.00 87.12 112 VAL A CA 1
ATOM 896 C C . VAL A 1 112 ? 12.592 5.890 -17.212 1.00 87.12 112 VAL A C 1
ATOM 898 O O . VAL A 1 112 ? 13.158 4.806 -17.164 1.00 87.12 112 VAL A O 1
ATOM 901 N N . VAL A 1 113 ? 13.226 7.057 -17.121 1.00 82.81 113 VAL A N 1
ATOM 902 C CA . VAL A 1 113 ? 14.686 7.194 -17.123 1.00 82.81 113 VAL A CA 1
ATOM 903 C C . VAL A 1 113 ? 15.141 7.779 -15.801 1.00 82.81 113 VAL A C 1
ATOM 905 O O . VAL A 1 113 ? 14.717 8.879 -15.456 1.00 82.81 113 VAL A O 1
ATOM 908 N N . ALA A 1 114 ? 16.019 7.079 -15.085 1.00 71.69 114 ALA A N 1
ATOM 909 C CA . ALA A 1 114 ? 16.664 7.618 -13.888 1.00 71.69 114 ALA A CA 1
ATOM 910 C C . ALA A 1 114 ? 18.178 7.760 -14.097 1.00 71.69 114 ALA A C 1
ATOM 912 O O . ALA A 1 114 ? 18.677 8.867 -14.248 1.00 71.69 114 ALA A O 1
ATOM 913 N N . PHE A 1 115 ? 18.902 6.640 -14.168 1.00 73.94 115 PHE A N 1
ATOM 914 C CA . PHE A 1 115 ? 20.373 6.633 -14.183 1.00 73.94 115 PHE A CA 1
ATOM 915 C C . PHE A 1 115 ? 20.981 6.181 -15.511 1.00 73.94 115 PHE A C 1
ATOM 917 O O . PHE A 1 115 ? 22.203 6.110 -15.623 1.00 73.94 115 PHE A O 1
ATOM 924 N N . ASN A 1 116 ? 20.153 5.806 -16.488 1.00 82.06 116 ASN A N 1
ATOM 925 C CA . ASN A 1 116 ? 20.609 5.170 -17.720 1.00 82.06 116 ASN A CA 1
ATOM 926 C C . ASN A 1 116 ? 20.354 6.037 -18.963 1.00 82.06 116 ASN A C 1
ATOM 928 O O . ASN A 1 116 ? 20.101 5.533 -20.058 1.00 82.06 116 ASN A O 1
ATOM 932 N N . GLU A 1 117 ? 20.430 7.363 -18.815 1.00 86.94 117 GLU A N 1
ATOM 933 C CA . GLU A 1 117 ? 20.080 8.329 -19.859 1.00 86.94 117 GLU A CA 1
ATOM 934 C C . GLU A 1 117 ? 20.873 8.124 -21.159 1.00 86.94 117 GLU A C 1
ATOM 936 O O . GLU A 1 117 ? 20.325 8.257 -22.254 1.00 86.94 117 GLU A O 1
ATOM 941 N N . LEU A 1 118 ? 22.148 7.729 -21.054 1.00 83.94 118 LEU A N 1
ATOM 942 C CA . LEU A 1 118 ? 22.996 7.455 -22.215 1.00 83.94 118 LEU A CA 1
ATOM 943 C C . LEU A 1 118 ? 22.614 6.153 -22.923 1.00 83.94 118 LEU A C 1
ATOM 945 O O . LEU A 1 118 ? 22.717 6.081 -24.147 1.00 83.94 118 LEU A O 1
ATOM 949 N N . PHE A 1 119 ? 22.179 5.127 -22.191 1.00 85.56 119 PHE A N 1
ATOM 950 C CA . PHE A 1 119 ? 21.706 3.888 -22.806 1.00 85.56 119 PHE A CA 1
ATOM 951 C C . PHE A 1 119 ? 20.381 4.120 -23.527 1.00 85.56 119 PHE A C 1
ATOM 953 O O . PHE A 1 119 ? 20.229 3.720 -24.678 1.00 85.56 119 PHE A O 1
ATOM 960 N N . VAL A 1 120 ? 19.463 4.863 -22.909 1.00 89.44 120 VAL A N 1
ATOM 961 C CA . VAL A 1 120 ? 18.183 5.219 -23.531 1.00 89.44 120 VAL A CA 1
ATOM 962 C C . VAL A 1 120 ? 18.397 5.989 -24.829 1.00 89.44 120 VAL A C 1
ATOM 964 O O . VAL A 1 120 ? 17.792 5.665 -25.854 1.00 89.44 120 VAL A O 1
ATOM 967 N N . LEU A 1 121 ? 19.300 6.973 -24.793 1.00 86.69 121 LEU A N 1
ATOM 968 C CA . LEU A 1 121 ? 19.660 7.800 -25.940 1.00 86.69 121 LEU A CA 1
ATOM 969 C C . LEU A 1 121 ? 20.280 6.986 -27.085 1.00 86.69 121 LEU A C 1
ATOM 971 O O . LEU A 1 121 ? 19.948 7.216 -28.247 1.00 86.69 121 LEU A O 1
ATOM 975 N N . ASN A 1 122 ? 21.194 6.065 -26.768 1.00 79.88 122 ASN A N 1
ATOM 976 C CA . ASN A 1 122 ? 22.018 5.384 -27.771 1.00 79.88 122 ASN A CA 1
ATOM 977 C C . ASN A 1 122 ? 21.486 4.006 -28.196 1.00 79.88 122 ASN A C 1
ATOM 979 O O . ASN A 1 122 ? 21.898 3.515 -29.242 1.00 79.88 122 ASN A O 1
ATOM 983 N N . GLN A 1 123 ? 20.604 3.380 -27.413 1.00 83.12 123 GLN A N 1
ATOM 984 C CA . GLN A 1 123 ? 20.154 1.997 -27.615 1.00 83.12 123 GLN A CA 1
ATOM 985 C C . GLN A 1 123 ? 18.623 1.893 -27.626 1.00 83.12 123 GLN A C 1
ATOM 987 O O . GLN A 1 123 ? 18.040 1.512 -28.642 1.00 83.12 123 GLN A O 1
ATOM 992 N N . THR A 1 124 ? 17.948 2.275 -26.534 1.00 88.25 124 THR A N 1
ATOM 993 C CA . THR A 1 124 ? 16.498 2.051 -26.376 1.00 88.25 124 THR A CA 1
ATOM 994 C C . THR A 1 124 ? 15.677 2.808 -27.415 1.00 88.25 124 THR A C 1
ATOM 996 O O . THR A 1 124 ? 14.929 2.180 -28.165 1.00 88.25 124 THR A O 1
ATOM 999 N N . ILE A 1 125 ? 15.837 4.133 -27.523 1.00 89.56 125 ILE A N 1
ATOM 1000 C CA . ILE A 1 125 ? 15.074 4.945 -28.486 1.00 89.56 125 ILE A CA 1
ATOM 1001 C C . ILE A 1 125 ? 15.365 4.516 -29.932 1.00 89.56 125 ILE A C 1
ATOM 1003 O O . ILE A 1 125 ? 14.401 4.230 -30.647 1.00 89.56 125 ILE A O 1
ATOM 1007 N N . PRO A 1 126 ? 16.635 4.389 -30.377 1.00 85.56 126 PRO A N 1
ATOM 1008 C CA . PRO A 1 126 ? 16.936 3.895 -31.721 1.00 85.56 126 PRO A CA 1
ATOM 1009 C C . PRO A 1 126 ? 16.284 2.545 -32.037 1.00 85.56 126 PRO A C 1
ATOM 1011 O O . PRO A 1 126 ? 15.763 2.362 -33.135 1.00 85.56 126 PRO A O 1
ATOM 1014 N N . SER A 1 127 ? 16.242 1.624 -31.070 1.00 85.81 127 SER A N 1
ATOM 1015 C CA . SER A 1 127 ? 15.595 0.324 -31.263 1.00 85.81 127 SER A CA 1
ATOM 1016 C C . SER A 1 127 ? 14.078 0.437 -31.456 1.00 85.81 127 SER A C 1
ATOM 1018 O O . SER A 1 127 ? 13.510 -0.245 -32.305 1.00 85.81 127 SER A O 1
ATOM 1020 N N . ILE A 1 128 ? 13.399 1.338 -30.741 1.00 89.62 128 ILE A N 1
ATOM 1021 C CA . ILE A 1 128 ? 11.959 1.561 -30.933 1.00 89.62 128 ILE A CA 1
ATOM 1022 C C . ILE A 1 128 ? 11.711 2.174 -32.314 1.00 89.62 128 ILE A C 1
ATOM 1024 O O . ILE A 1 128 ? 10.855 1.682 -33.050 1.00 89.62 128 ILE A O 1
ATOM 1028 N N . LEU A 1 129 ? 12.478 3.206 -32.683 1.00 86.81 129 LEU A N 1
ATOM 1029 C CA . LEU A 1 129 ? 12.348 3.897 -33.969 1.00 86.81 129 LEU A CA 1
ATOM 1030 C C . LEU A 1 129 ? 12.555 2.944 -35.154 1.00 86.81 129 LEU A C 1
ATOM 1032 O O . LEU A 1 129 ? 11.786 2.969 -36.109 1.00 86.81 129 LEU A O 1
ATOM 1036 N N . ALA A 1 130 ? 13.550 2.062 -35.078 1.00 81.88 130 ALA A N 1
ATOM 1037 C CA . ALA A 1 130 ? 13.878 1.156 -36.173 1.00 81.88 130 ALA A CA 1
ATOM 1038 C C . ALA A 1 130 ? 12.901 -0.025 -36.334 1.00 81.88 130 ALA A C 1
ATOM 1040 O O . ALA A 1 130 ? 12.732 -0.539 -37.444 1.00 81.88 130 ALA A O 1
ATOM 1041 N N . ASN A 1 131 ? 12.271 -0.477 -35.243 1.00 85.19 131 ASN A N 1
ATOM 1042 C CA . ASN A 1 131 ? 11.425 -1.678 -35.248 1.00 85.19 131 ASN A CA 1
ATOM 1043 C C . ASN A 1 131 ? 9.926 -1.407 -35.162 1.00 85.19 131 ASN A C 1
ATOM 1045 O O . ASN A 1 131 ? 9.145 -2.352 -35.205 1.00 85.19 131 ASN A O 1
ATOM 1049 N N . THR A 1 132 ? 9.497 -0.156 -35.024 1.00 87.75 132 THR A N 1
ATOM 1050 C CA . THR A 1 132 ? 8.068 0.176 -34.978 1.00 87.75 132 THR A CA 1
ATOM 1051 C C . THR A 1 132 ? 7.625 0.665 -36.351 1.00 87.75 132 THR A C 1
ATOM 1053 O O . THR A 1 132 ? 7.581 1.863 -36.629 1.00 87.75 132 THR A O 1
ATOM 1056 N N . LYS A 1 133 ? 7.349 -0.292 -37.242 1.00 81.19 133 LYS A N 1
ATOM 1057 C CA . LYS A 1 133 ? 6.916 -0.029 -38.620 1.00 81.19 133 LYS A CA 1
ATOM 1058 C C . LYS A 1 133 ? 5.396 -0.042 -38.732 1.00 81.19 133 LYS A C 1
ATOM 1060 O O . LYS A 1 133 ? 4.734 -0.763 -37.993 1.00 81.19 133 LYS A O 1
ATOM 1065 N N . ASP A 1 134 ? 4.869 0.780 -39.638 1.00 83.81 134 ASP A N 1
ATOM 1066 C CA . ASP A 1 134 ? 3.463 0.788 -40.080 1.00 83.81 134 ASP A CA 1
ATOM 1067 C C . ASP A 1 134 ? 2.402 1.027 -38.985 1.00 83.81 134 ASP A C 1
ATOM 1069 O O . ASP A 1 134 ? 1.200 0.951 -39.231 1.00 83.81 134 ASP A O 1
ATOM 1073 N N . ILE A 1 135 ? 2.837 1.386 -37.777 1.00 89.44 135 ILE A N 1
ATOM 1074 C CA . ILE A 1 135 ? 1.989 1.733 -36.637 1.00 89.44 135 ILE A CA 1
ATOM 1075 C C . ILE A 1 135 ? 2.289 3.183 -36.265 1.00 89.44 135 ILE A C 1
ATOM 1077 O O . ILE A 1 135 ? 3.435 3.474 -35.931 1.00 89.44 135 ILE A O 1
ATOM 1081 N N . PRO A 1 136 ? 1.314 4.106 -36.311 1.00 93.50 136 PRO A N 1
ATOM 1082 C CA . PRO A 1 136 ? 1.491 5.459 -35.792 1.00 93.50 136 PRO A CA 1
ATOM 1083 C C . PRO A 1 136 ? 1.813 5.417 -34.298 1.00 93.50 136 PRO A C 1
ATOM 1085 O O . PRO A 1 136 ? 1.075 4.786 -33.536 1.00 93.50 136 PRO A O 1
ATOM 1088 N N . PHE A 1 137 ? 2.886 6.070 -33.859 1.00 95.00 137 PHE A N 1
ATOM 1089 C CA . PHE A 1 137 ? 3.279 6.033 -32.451 1.00 95.00 137 PHE A CA 1
ATOM 1090 C C . PHE A 1 137 ? 3.937 7.321 -31.964 1.00 95.00 137 PHE A C 1
ATOM 1092 O O . PHE A 1 137 ? 4.413 8.137 -32.748 1.00 95.00 137 PHE A O 1
ATOM 1099 N N . GLU A 1 138 ? 3.967 7.486 -30.647 1.00 95.38 138 GLU A N 1
ATOM 1100 C CA . GLU A 1 138 ? 4.728 8.530 -29.961 1.00 95.38 138 GLU A CA 1
ATOM 1101 C C . GLU A 1 138 ? 5.655 7.903 -28.911 1.00 95.38 138 GLU A C 1
ATOM 1103 O O . GLU A 1 138 ? 5.409 6.795 -28.416 1.00 95.38 138 GLU A O 1
ATOM 1108 N N . ILE A 1 139 ? 6.710 8.628 -28.545 1.00 95.75 139 ILE A N 1
ATOM 1109 C CA . ILE A 1 139 ? 7.617 8.247 -27.462 1.00 95.75 139 ILE A CA 1
ATOM 1110 C C . ILE A 1 139 ? 7.563 9.324 -26.380 1.00 95.75 139 ILE A C 1
ATOM 1112 O O . ILE A 1 139 ? 7.811 10.501 -26.644 1.00 95.75 139 ILE A O 1
ATOM 1116 N N . ILE A 1 140 ? 7.289 8.908 -25.147 1.00 96.75 140 ILE A N 1
ATOM 1117 C CA . ILE A 1 140 ? 7.318 9.750 -23.957 1.00 96.75 140 ILE A CA 1
ATOM 1118 C C . ILE A 1 140 ? 8.471 9.302 -23.065 1.00 96.75 140 ILE A C 1
ATOM 1120 O O . ILE A 1 140 ? 8.528 8.155 -22.629 1.00 96.75 140 ILE A O 1
ATOM 1124 N N . ILE A 1 141 ? 9.364 10.230 -22.750 1.00 95.94 141 ILE A N 1
ATOM 1125 C CA . ILE A 1 141 ? 10.432 10.045 -21.773 1.00 95.94 141 ILE A CA 1
ATOM 1126 C C . ILE A 1 141 ? 10.000 10.712 -20.477 1.00 95.94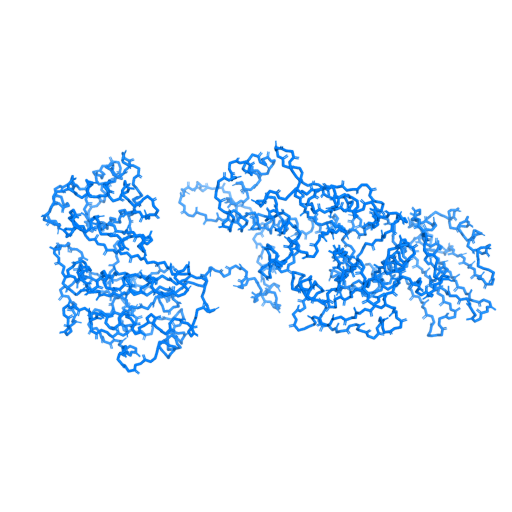 141 ILE A C 1
ATOM 1128 O O . ILE A 1 141 ? 9.687 11.901 -20.470 1.00 95.94 141 ILE A O 1
ATOM 1132 N N . VAL A 1 142 ? 10.008 9.966 -19.377 1.00 95.38 142 VAL A N 1
ATOM 1133 C CA . VAL A 1 142 ? 9.759 10.509 -18.041 1.00 95.38 142 VAL A CA 1
ATOM 1134 C C . VAL A 1 142 ? 11.067 10.496 -17.263 1.00 95.38 142 VAL A C 1
ATOM 1136 O O . VAL A 1 142 ? 11.550 9.436 -16.867 1.00 95.38 142 VAL A O 1
ATOM 1139 N N . GLY A 1 143 ? 11.652 11.676 -17.065 1.00 91.44 143 GLY A N 1
ATOM 1140 C CA . GLY A 1 143 ? 12.877 11.849 -16.291 1.00 91.44 143 GLY A CA 1
ATOM 1141 C C . GLY A 1 143 ? 12.606 11.726 -14.799 1.00 91.44 143 GLY A C 1
ATOM 1142 O O . GLY A 1 143 ? 12.118 12.667 -14.183 1.00 91.44 143 GLY A O 1
ATOM 1143 N N . ASN A 1 144 ? 12.930 10.571 -14.236 1.00 83.44 144 ASN A N 1
ATOM 1144 C CA . ASN A 1 144 ? 12.713 10.170 -12.849 1.00 83.44 144 ASN A CA 1
ATOM 1145 C C . ASN A 1 144 ? 14.009 10.238 -12.016 1.00 83.44 144 ASN A C 1
ATOM 1147 O O . ASN A 1 144 ? 14.208 9.454 -11.090 1.00 83.44 144 ASN A O 1
ATOM 1151 N N . ASP A 1 145 ? 14.909 11.152 -12.374 1.00 78.12 145 ASP A N 1
ATOM 1152 C CA . ASP A 1 145 ? 16.127 11.472 -11.626 1.00 78.12 145 ASP A CA 1
ATOM 1153 C C . ASP A 1 145 ? 15.927 12.775 -10.838 1.00 78.12 145 ASP A C 1
ATOM 1155 O O . ASP A 1 145 ? 15.051 13.581 -11.135 1.00 78.12 145 ASP A O 1
ATOM 1159 N N . SER A 1 146 ? 16.777 13.001 -9.846 1.00 69.38 146 SER A N 1
ATOM 1160 C CA . SER A 1 146 ? 16.909 14.241 -9.079 1.00 69.38 146 SER A CA 1
ATOM 1161 C C . SER A 1 146 ? 17.209 15.483 -9.926 1.00 69.38 146 SER A C 1
ATOM 1163 O O . SER A 1 146 ? 16.931 16.600 -9.492 1.00 69.38 146 SER A O 1
ATOM 1165 N N . VAL A 1 147 ? 17.759 15.305 -11.131 1.00 76.81 147 VAL A N 1
ATOM 1166 C CA . VAL A 1 147 ? 18.092 16.389 -12.060 1.00 76.81 147 VAL A CA 1
ATOM 1167 C C . VAL A 1 147 ? 17.509 16.091 -13.433 1.00 76.81 147 VAL A C 1
ATOM 1169 O O . VAL A 1 147 ? 17.699 15.011 -13.988 1.00 76.81 147 VAL A O 1
ATOM 1172 N N . SER A 1 148 ? 16.844 17.088 -14.011 1.00 85.44 148 SER A N 1
ATOM 1173 C CA . SER A 1 148 ? 16.276 16.993 -15.353 1.00 85.44 148 SER A CA 1
ATOM 1174 C C . SER A 1 148 ? 17.345 16.753 -16.421 1.00 85.44 148 SER A C 1
ATOM 1176 O O . SER A 1 148 ? 18.387 17.408 -16.447 1.00 85.44 148 SER A O 1
ATOM 1178 N N . LYS A 1 149 ? 17.057 15.841 -17.351 1.00 87.38 149 LYS A N 1
ATOM 1179 C CA . LYS A 1 149 ? 17.908 15.486 -18.495 1.00 87.38 149 LYS A CA 1
ATOM 1180 C C . LYS A 1 149 ? 17.280 15.881 -19.835 1.00 87.38 149 LYS A C 1
ATOM 1182 O O . LYS A 1 149 ? 17.716 15.398 -20.878 1.00 87.38 149 LYS A O 1
ATOM 1187 N N . ALA A 1 150 ? 16.270 16.754 -19.820 1.00 89.06 150 ALA A N 1
ATOM 1188 C CA . ALA A 1 150 ? 15.491 17.146 -20.998 1.00 89.06 150 ALA A CA 1
ATOM 1189 C C . ALA A 1 150 ? 16.367 17.574 -22.191 1.00 89.06 150 ALA A C 1
ATOM 1191 O O . ALA A 1 150 ? 16.109 17.192 -23.333 1.00 89.06 150 ALA A O 1
ATOM 1192 N N . ASP A 1 151 ? 17.452 18.307 -21.920 1.00 88.88 151 ASP A N 1
ATOM 1193 C CA . ASP A 1 151 ? 18.392 18.795 -22.933 1.00 88.88 151 ASP A CA 1
ATOM 1194 C C . ASP A 1 151 ? 19.045 17.693 -23.777 1.00 88.88 151 ASP A C 1
ATOM 1196 O O . ASP A 1 151 ? 19.378 17.942 -24.937 1.00 88.88 151 ASP A O 1
ATOM 1200 N N . LEU A 1 152 ? 19.212 16.482 -23.234 1.00 85.44 152 LEU A N 1
ATOM 1201 C CA . LEU A 1 152 ? 19.785 15.350 -23.971 1.00 85.44 152 LEU A CA 1
ATOM 1202 C C . LEU A 1 152 ? 18.849 14.844 -25.073 1.00 85.44 152 LEU A C 1
ATOM 1204 O O . LEU A 1 152 ? 19.312 14.289 -26.069 1.00 85.44 152 LEU A O 1
ATOM 1208 N N . PHE A 1 153 ? 17.542 15.046 -24.904 1.00 88.12 153 PHE A N 1
ATOM 1209 C CA . PHE A 1 153 ? 16.506 14.460 -25.751 1.00 88.12 153 PHE A CA 1
ATOM 1210 C C . PHE A 1 153 ? 15.837 15.470 -26.691 1.00 88.12 153 PHE A C 1
ATOM 1212 O O . PHE A 1 153 ? 15.115 15.061 -27.592 1.00 88.12 153 PHE A O 1
ATOM 1219 N N . LYS A 1 154 ? 16.113 16.775 -26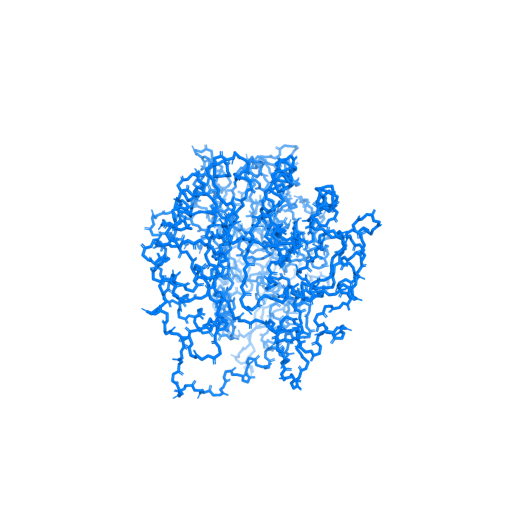.555 1.00 86.00 154 LYS A N 1
ATOM 1220 C CA . LYS A 1 154 ? 15.444 17.860 -27.308 1.00 86.00 154 LYS A CA 1
ATOM 1221 C C . LYS A 1 154 ? 15.524 17.774 -28.837 1.00 86.00 154 LYS A C 1
ATOM 1223 O O . LYS A 1 154 ? 14.751 18.428 -29.526 1.00 86.00 154 LYS A O 1
ATOM 1228 N N . HIS A 1 155 ? 16.496 17.032 -29.365 1.00 82.56 155 HIS A N 1
ATOM 1229 C CA . HIS A 1 155 ? 16.701 16.851 -30.807 1.00 82.56 155 HIS A CA 1
ATOM 1230 C C . HIS A 1 155 ? 16.086 15.557 -31.346 1.00 82.56 155 HIS A C 1
ATOM 1232 O O . HIS A 1 155 ? 16.245 15.254 -32.527 1.00 82.56 155 HIS A O 1
ATOM 1238 N N . LEU A 1 156 ? 15.445 14.772 -30.483 1.00 84.56 156 LEU A N 1
ATOM 1239 C CA . LEU A 1 156 ? 14.769 13.541 -30.852 1.00 84.56 156 LEU A CA 1
ATOM 1240 C C . LEU A 1 156 ? 13.259 13.779 -30.954 1.00 84.56 156 LEU A C 1
ATOM 1242 O O . LEU A 1 156 ? 12.736 14.670 -30.284 1.00 84.56 156 LEU A O 1
ATOM 1246 N N . PRO A 1 157 ? 12.554 12.974 -31.764 1.00 86.94 157 PRO A N 1
ATOM 1247 C CA . PRO A 1 157 ? 11.100 13.029 -31.899 1.00 86.94 157 PRO A CA 1
ATOM 1248 C C . PRO A 1 157 ? 10.431 12.361 -30.684 1.00 86.94 157 PRO A C 1
ATOM 1250 O O . PRO A 1 157 ? 9.883 11.262 -30.764 1.00 86.94 157 PRO A O 1
ATOM 1253 N N . VAL A 1 158 ? 10.620 12.963 -29.510 1.00 90.75 158 VAL A N 1
ATOM 1254 C CA . VAL A 1 158 ? 10.157 12.441 -28.224 1.00 90.75 158 VAL A CA 1
ATOM 1255 C C . VAL A 1 158 ? 9.589 13.573 -27.379 1.00 90.75 158 VAL A C 1
ATOM 1257 O O . VAL A 1 158 ? 10.100 14.695 -27.369 1.00 90.75 158 VAL A O 1
ATOM 1260 N N . LYS A 1 159 ? 8.567 13.262 -26.588 1.00 94.19 159 LYS A N 1
ATOM 1261 C CA . LYS A 1 159 ? 8.036 14.158 -25.564 1.00 94.19 159 LYS A CA 1
ATOM 1262 C C . LYS A 1 159 ? 8.739 13.885 -24.240 1.00 94.19 159 LYS A C 1
ATOM 1264 O O . LYS A 1 159 ? 8.685 12.770 -23.734 1.00 94.19 159 LYS A O 1
ATOM 1269 N N . TYR A 1 160 ? 9.364 14.899 -23.651 1.00 95.00 160 TYR A N 1
ATOM 1270 C CA . TYR A 1 160 ? 10.001 14.774 -22.339 1.00 95.00 160 TYR A CA 1
ATOM 1271 C C . TYR A 1 160 ? 9.097 15.322 -21.228 1.00 95.00 160 TYR A C 1
ATOM 1273 O O . TYR A 1 160 ? 8.553 16.421 -21.341 1.00 95.00 160 TYR A O 1
ATOM 1281 N N . ILE A 1 161 ? 8.963 14.566 -20.141 1.00 95.69 161 ILE A N 1
ATOM 1282 C CA . ILE A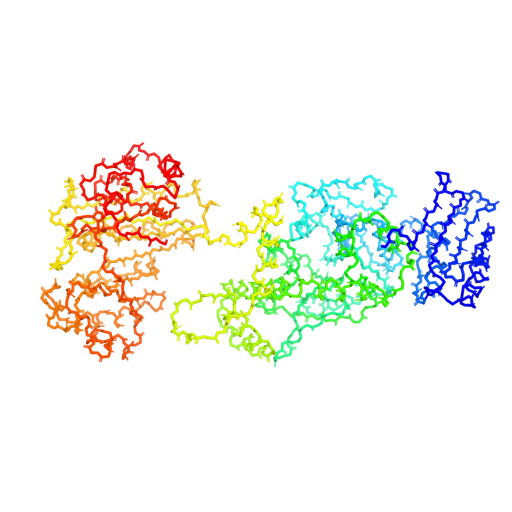 1 161 ? 8.259 14.946 -18.916 1.00 95.69 161 ILE A CA 1
ATOM 1283 C C . ILE A 1 161 ? 9.255 14.907 -17.768 1.00 95.69 161 ILE A C 1
ATOM 1285 O O . ILE A 1 161 ? 9.915 13.897 -17.532 1.00 95.69 161 ILE A O 1
ATOM 1289 N N . ASP A 1 162 ? 9.330 16.005 -17.032 1.00 91.88 162 ASP A N 1
ATOM 1290 C CA . ASP A 1 162 ? 10.196 16.115 -15.870 1.00 91.88 162 ASP A CA 1
ATOM 1291 C C . ASP A 1 162 ? 9.473 15.644 -14.600 1.00 91.88 162 ASP A C 1
ATOM 1293 O O . ASP A 1 162 ? 8.452 16.215 -14.208 1.00 91.88 162 ASP A O 1
ATOM 1297 N N . ALA A 1 163 ? 9.998 14.599 -13.960 1.00 88.12 163 ALA A N 1
ATOM 1298 C CA . ALA A 1 163 ? 9.518 14.077 -12.685 1.00 88.12 163 ALA A CA 1
ATOM 1299 C C . ALA A 1 163 ? 10.525 14.298 -11.539 1.00 88.12 163 ALA A C 1
ATOM 1301 O O . ALA A 1 163 ? 10.356 13.726 -10.463 1.00 88.12 163 ALA A O 1
ATOM 1302 N N . SER A 1 164 ? 11.514 15.184 -11.709 1.00 76.81 164 SER A N 1
ATOM 1303 C CA . SER A 1 164 ? 12.556 15.461 -10.704 1.00 76.81 164 SER A CA 1
ATOM 1304 C C . SER A 1 164 ? 12.048 15.989 -9.359 1.00 76.81 164 SER A C 1
ATOM 1306 O O . SER A 1 164 ? 12.742 15.887 -8.351 1.00 76.81 164 SER A O 1
ATOM 1308 N N . SER A 1 165 ? 10.807 16.485 -9.299 1.00 72.00 165 SER A N 1
ATOM 1309 C CA . SER A 1 165 ? 10.127 16.848 -8.041 1.00 72.00 165 SER A CA 1
ATOM 1310 C C . SER A 1 165 ? 9.790 15.654 -7.132 1.00 72.00 165 SER A C 1
ATOM 1312 O O . SER A 1 165 ? 9.500 15.843 -5.952 1.00 72.00 165 SER A O 1
ATOM 1314 N N . ALA A 1 166 ? 9.801 14.434 -7.669 1.00 66.94 166 ALA A N 1
ATOM 1315 C CA . ALA A 1 166 ? 9.590 13.189 -6.940 1.00 66.94 166 ALA A CA 1
ATOM 1316 C C . ALA A 1 166 ? 10.532 12.117 -7.517 1.00 66.94 166 ALA A C 1
ATOM 1318 O O . ALA A 1 166 ? 10.060 11.172 -8.154 1.00 66.94 166 ALA A O 1
ATOM 1319 N N . PRO A 1 167 ? 11.855 12.293 -7.345 1.00 69.56 167 PRO A N 1
ATOM 1320 C CA . PRO A 1 167 ? 12.844 11.476 -8.030 1.00 69.56 167 PRO A CA 1
ATOM 1321 C C . PRO A 1 167 ? 12.735 10.020 -7.583 1.00 69.56 167 PRO A C 1
ATOM 1323 O O . PRO A 1 167 ? 12.323 9.747 -6.460 1.00 69.56 167 PRO A O 1
ATOM 1326 N N . PHE A 1 168 ? 13.117 9.093 -8.458 1.00 65.44 168 PHE A N 1
ATOM 1327 C CA . PHE A 1 168 ? 13.162 7.647 -8.210 1.00 65.44 168 PHE A CA 1
ATOM 1328 C C . PHE A 1 168 ? 11.810 6.978 -7.923 1.00 65.44 168 PHE A C 1
ATOM 1330 O O . PHE A 1 168 ? 11.767 5.779 -7.659 1.00 65.44 168 PHE A O 1
ATOM 1337 N N . HIS A 1 169 ? 10.699 7.704 -8.059 1.00 73.31 169 HIS A N 1
ATOM 1338 C CA . HIS A 1 169 ? 9.363 7.178 -7.825 1.00 73.31 169 HIS A CA 1
ATOM 1339 C C . HIS A 1 169 ? 8.752 6.612 -9.116 1.00 73.31 169 HIS A C 1
ATOM 1341 O O . HIS A 1 169 ? 8.063 7.302 -9.871 1.00 73.31 169 HIS A O 1
ATOM 1347 N N . VAL A 1 170 ? 8.970 5.321 -9.362 1.00 79.06 170 VAL A N 1
ATOM 1348 C CA . VAL A 1 170 ? 8.648 4.656 -10.635 1.00 79.06 170 VAL A CA 1
ATOM 1349 C C . VAL A 1 170 ? 7.145 4.636 -10.926 1.00 79.06 170 VAL A C 1
ATOM 1351 O O . VAL A 1 170 ? 6.753 5.061 -12.011 1.00 79.06 170 VAL A O 1
ATOM 1354 N N . SER A 1 171 ? 6.279 4.262 -9.970 1.00 82.50 171 SER A N 1
ATOM 1355 C CA . SER A 1 171 ? 4.813 4.302 -10.185 1.00 82.50 171 SER A CA 1
ATOM 1356 C C . SER A 1 171 ? 4.317 5.680 -10.602 1.00 82.50 171 SER A C 1
ATOM 1358 O O . SER A 1 171 ? 3.506 5.815 -11.520 1.00 82.50 171 SER A O 1
ATOM 1360 N N . ARG A 1 172 ? 4.809 6.728 -9.934 1.00 85.44 172 ARG A N 1
ATOM 1361 C CA . ARG A 1 172 ? 4.435 8.103 -10.248 1.00 85.44 172 ARG A CA 1
ATOM 1362 C C . ARG A 1 172 ? 4.956 8.507 -11.624 1.00 85.44 172 ARG A C 1
ATOM 1364 O O . ARG A 1 172 ? 4.218 9.139 -12.377 1.00 85.44 172 ARG A O 1
ATOM 1371 N N . ALA A 1 173 ? 6.170 8.099 -11.986 1.00 90.50 173 ALA A N 1
ATOM 1372 C CA . ALA A 1 173 ? 6.719 8.318 -13.319 1.00 90.50 173 ALA A CA 1
ATOM 1373 C C . ALA A 1 173 ? 5.891 7.612 -14.414 1.00 90.50 173 ALA A C 1
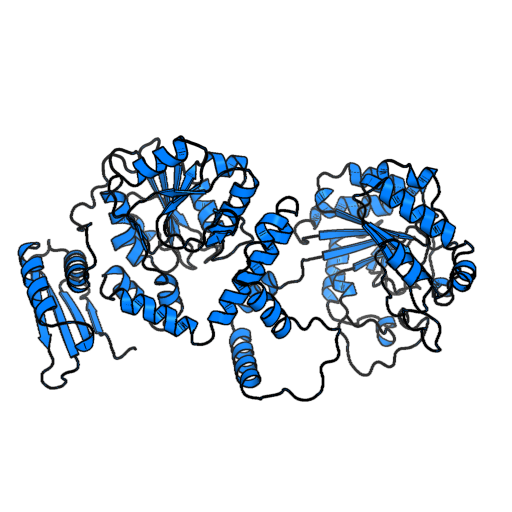ATOM 1375 O O . ALA A 1 173 ? 5.505 8.261 -15.388 1.00 90.50 173 ALA A O 1
ATOM 1376 N N . TYR A 1 174 ? 5.510 6.339 -14.228 1.00 93.69 174 TYR A N 1
ATOM 1377 C CA . TYR A 1 174 ? 4.574 5.639 -15.123 1.00 93.69 174 TYR A CA 1
ATOM 1378 C C . TYR A 1 174 ? 3.265 6.409 -15.258 1.00 93.69 174 TYR A C 1
ATOM 1380 O O . TYR A 1 174 ? 2.807 6.668 -16.370 1.00 93.69 174 TYR A O 1
ATOM 1388 N N . ASN A 1 175 ? 2.691 6.852 -14.142 1.00 95.69 175 ASN A N 1
ATOM 1389 C CA . ASN A 1 175 ? 1.431 7.585 -14.144 1.00 95.69 175 ASN A CA 1
ATOM 1390 C C . ASN A 1 175 ? 1.519 8.931 -14.867 1.00 95.69 175 ASN A C 1
ATOM 1392 O O . ASN A 1 175 ? 0.576 9.300 -15.565 1.00 95.69 175 ASN A O 1
ATOM 1396 N N . LEU A 1 176 ? 2.623 9.667 -14.723 1.00 95.88 176 LEU A N 1
ATOM 1397 C CA . LEU A 1 176 ? 2.861 10.919 -15.448 1.00 95.88 176 LEU A CA 1
ATOM 1398 C C . LEU A 1 176 ? 2.955 10.686 -16.960 1.00 95.88 176 LEU A C 1
ATOM 1400 O O . LEU A 1 176 ? 2.343 11.431 -17.733 1.00 95.88 176 LEU A O 1
ATOM 1404 N N . GLY A 1 177 ? 3.658 9.627 -17.368 1.00 96.31 177 GLY A N 1
ATOM 1405 C CA . GLY A 1 177 ? 3.723 9.199 -18.762 1.00 96.31 177 GLY A CA 1
ATOM 1406 C C . GLY A 1 177 ? 2.344 8.832 -19.309 1.00 96.31 177 GLY A C 1
ATOM 1407 O O . GLY A 1 177 ? 1.921 9.378 -20.323 1.00 96.31 177 GLY A O 1
ATOM 1408 N N . ILE A 1 178 ? 1.599 7.979 -18.597 1.00 96.69 178 ILE A N 1
ATOM 1409 C CA . ILE A 1 178 ? 0.273 7.497 -19.017 1.00 96.69 178 ILE A CA 1
ATOM 1410 C C . ILE A 1 178 ? -0.724 8.650 -19.136 1.00 96.69 178 ILE A C 1
ATOM 1412 O O . ILE A 1 178 ? -1.479 8.707 -20.099 1.00 96.69 178 ILE A O 1
ATOM 1416 N N . LYS A 1 179 ? -0.730 9.589 -18.183 1.00 96.38 179 LYS A N 1
ATOM 1417 C CA . LYS A 1 179 ? -1.609 10.774 -18.233 1.00 96.38 179 LYS A CA 1
ATOM 1418 C C . LYS A 1 179 ? -1.327 11.666 -19.443 1.00 96.38 179 LYS A C 1
ATOM 1420 O O . LYS A 1 179 ? -2.204 12.407 -19.868 1.00 96.38 179 LYS A O 1
ATOM 1425 N N . SER A 1 180 ? -0.104 11.616 -19.959 1.00 95.56 180 SER A N 1
ATOM 1426 C CA . SER A 1 180 ? 0.350 12.425 -21.087 1.00 95.56 180 SER A CA 1
ATOM 1427 C C . SER A 1 180 ? 0.261 11.711 -22.433 1.00 95.56 180 SER A C 1
ATOM 1429 O O . SER A 1 180 ? 0.533 12.361 -23.446 1.00 95.56 180 SER A O 1
ATOM 1431 N N . ALA A 1 181 ? -0.075 10.419 -22.417 1.00 96.00 181 ALA A N 1
ATOM 1432 C CA . ALA A 1 181 ? -0.174 9.546 -23.573 1.00 96.00 181 ALA A CA 1
ATOM 1433 C C . ALA A 1 181 ? -1.471 9.778 -24.354 1.00 96.00 181 ALA A C 1
ATOM 1435 O O . ALA A 1 181 ? -2.536 10.000 -23.777 1.00 96.00 181 ALA A O 1
ATOM 1436 N N . GLN A 1 182 ? -1.370 9.692 -25.674 1.00 95.12 182 GLN A N 1
ATOM 1437 C CA . GLN A 1 182 ? -2.465 9.848 -26.630 1.00 95.12 182 GLN A CA 1
ATOM 1438 C C . GLN A 1 182 ? -2.818 8.528 -27.333 1.00 95.12 182 GLN A C 1
ATOM 1440 O O . GLN A 1 182 ? -3.892 8.417 -27.922 1.00 95.12 182 GLN A O 1
ATOM 1445 N N . GLY A 1 183 ? -1.939 7.526 -27.252 1.00 94.94 183 GLY A N 1
ATOM 1446 C CA . GLY A 1 183 ? -2.107 6.215 -27.862 1.00 94.94 183 GLY A CA 1
ATOM 1447 C C . GLY A 1 183 ? -3.229 5.384 -27.247 1.00 94.94 183 GLY A C 1
ATOM 1448 O O . GLY A 1 183 ? -3.455 5.382 -26.035 1.00 94.94 183 GLY A O 1
ATOM 1449 N N . GLN A 1 184 ? -3.907 4.598 -28.086 1.00 94.50 184 GLN A N 1
ATOM 1450 C CA . GLN A 1 184 ? -4.876 3.593 -27.637 1.00 94.50 184 GLN A CA 1
ATOM 1451 C C . GLN A 1 184 ? -4.194 2.467 -26.844 1.00 94.50 184 GLN A C 1
ATOM 1453 O O . GLN A 1 184 ? -4.788 1.895 -25.920 1.00 94.50 184 GLN A O 1
ATOM 1458 N N . TYR A 1 185 ? -2.948 2.159 -27.198 1.00 94.94 185 TYR A N 1
ATOM 1459 C CA . TYR A 1 185 ? -2.099 1.207 -26.500 1.00 94.94 185 TYR A CA 1
ATOM 1460 C C . TYR A 1 185 ? -0.942 1.922 -25.820 1.00 94.94 185 TYR A C 1
ATOM 1462 O O . TYR A 1 185 ? -0.320 2.809 -26.398 1.00 94.94 185 TYR A O 1
ATOM 1470 N N . ILE A 1 186 ? -0.631 1.487 -24.607 1.00 95.62 186 ILE A N 1
ATOM 1471 C CA . ILE A 1 186 ? 0.497 1.968 -23.822 1.00 95.62 186 ILE A CA 1
ATOM 1472 C C . ILE A 1 186 ? 1.521 0.846 -23.739 1.00 95.62 186 ILE A C 1
ATOM 1474 O O . ILE A 1 186 ? 1.173 -0.251 -23.307 1.00 95.62 186 ILE A O 1
ATOM 1478 N N . ALA A 1 187 ? 2.763 1.130 -24.118 1.00 94.50 187 ALA A N 1
ATOM 1479 C CA . ALA A 1 187 ? 3.926 0.282 -23.898 1.00 94.50 187 ALA A CA 1
ATOM 1480 C C . ALA A 1 187 ? 4.864 0.979 -22.909 1.00 94.50 187 ALA A C 1
ATOM 1482 O O . ALA A 1 187 ? 5.407 2.032 -23.212 1.00 94.50 187 ALA A O 1
ATOM 1483 N N . ILE A 1 188 ? 5.054 0.405 -21.729 1.00 93.38 188 ILE A N 1
ATOM 1484 C CA . ILE A 1 188 ? 6.012 0.859 -20.724 1.00 93.38 188 ILE A CA 1
ATOM 1485 C C . ILE A 1 188 ? 7.303 0.067 -20.912 1.00 93.38 188 ILE A C 1
ATOM 1487 O O . ILE A 1 188 ? 7.262 -1.163 -20.888 1.00 93.38 188 ILE A O 1
ATOM 1491 N N . LEU A 1 189 ? 8.424 0.765 -21.093 1.00 90.38 189 LEU A N 1
ATOM 1492 C CA . LEU A 1 189 ? 9.754 0.186 -21.249 1.00 90.38 189 LEU A CA 1
ATOM 1493 C C . LEU A 1 189 ? 10.687 0.627 -20.120 1.00 90.38 189 LEU A C 1
ATOM 1495 O O . LEU A 1 189 ? 10.684 1.792 -19.712 1.00 90.38 189 LEU A O 1
ATOM 1499 N N . HIS A 1 190 ? 11.517 -0.307 -19.661 1.00 86.75 190 HIS A N 1
ATOM 1500 C CA . HIS A 1 190 ? 12.634 -0.005 -18.762 1.00 86.75 190 HIS A CA 1
ATOM 1501 C C . HIS A 1 190 ? 13.751 0.737 -19.514 1.00 86.75 190 HIS A C 1
ATOM 1503 O O . HIS A 1 190 ? 13.890 0.605 -20.734 1.00 86.75 190 HIS A O 1
ATOM 1509 N N . ASP A 1 191 ? 14.560 1.517 -18.790 1.00 87.25 191 ASP A N 1
ATOM 1510 C CA . ASP A 1 191 ? 15.658 2.322 -19.353 1.00 87.25 191 ASP A CA 1
ATOM 1511 C C . ASP A 1 191 ? 16.877 1.503 -19.813 1.00 87.25 191 ASP A C 1
ATOM 1513 O O . ASP A 1 191 ? 17.896 2.056 -20.224 1.00 87.25 191 ASP A O 1
ATOM 1517 N N . ASP A 1 192 ? 16.771 0.178 -19.771 1.00 84.06 192 ASP A N 1
ATOM 1518 C CA . ASP A 1 192 ? 17.785 -0.802 -20.145 1.00 84.06 192 ASP A CA 1
ATOM 1519 C C . ASP A 1 192 ? 17.243 -1.880 -21.117 1.00 84.06 192 ASP A C 1
ATOM 1521 O O . ASP A 1 192 ? 17.834 -2.956 -21.292 1.00 84.06 192 ASP A O 1
ATOM 1525 N N . ALA A 1 193 ? 16.121 -1.573 -21.781 1.00 85.19 193 ALA A N 1
ATOM 1526 C CA . ALA A 1 193 ? 15.480 -2.416 -22.784 1.00 85.19 193 ALA A CA 1
ATOM 1527 C C . ALA A 1 193 ? 15.877 -2.032 -24.223 1.00 85.19 193 ALA A C 1
ATOM 1529 O O . ALA A 1 193 ? 16.026 -0.856 -24.559 1.00 85.19 193 ALA A O 1
ATOM 1530 N N . VAL A 1 194 ? 15.998 -3.035 -25.095 1.00 83.75 194 VAL A N 1
ATOM 1531 C CA . VAL A 1 194 ? 16.246 -2.895 -26.540 1.00 83.75 194 VAL A CA 1
ATOM 1532 C C . VAL A 1 194 ? 15.261 -3.786 -27.295 1.00 83.75 194 VAL A C 1
ATOM 1534 O O . VAL A 1 194 ? 15.205 -4.994 -27.064 1.00 83.75 194 VAL A O 1
ATOM 1537 N N . ILE A 1 195 ? 14.480 -3.203 -28.202 1.00 86.12 195 ILE A N 1
ATOM 1538 C CA . ILE A 1 195 ? 13.528 -3.940 -29.042 1.00 86.12 195 ILE A CA 1
ATOM 1539 C C . ILE A 1 195 ? 14.273 -4.542 -30.237 1.00 86.12 195 ILE A C 1
ATOM 1541 O O . ILE A 1 195 ? 14.941 -3.813 -30.956 1.00 86.12 195 ILE A O 1
ATOM 1545 N N . ASP A 1 196 ? 14.144 -5.852 -30.462 1.00 82.88 196 ASP A N 1
ATOM 1546 C CA . ASP A 1 196 ? 14.761 -6.596 -31.574 1.00 82.88 196 ASP A CA 1
ATOM 1547 C C . ASP A 1 196 ? 13.743 -7.347 -32.450 1.00 82.88 196 ASP A C 1
ATOM 1549 O O . ASP A 1 196 ? 13.933 -8.470 -32.928 1.00 82.88 196 ASP A O 1
ATOM 1553 N N . ASP A 1 197 ? 12.573 -6.758 -32.643 1.00 83.81 197 ASP A N 1
ATOM 1554 C CA . ASP A 1 197 ? 11.511 -7.403 -33.400 1.00 83.81 197 ASP A CA 1
ATOM 1555 C C . ASP A 1 197 ? 10.709 -6.360 -34.164 1.00 83.81 197 ASP A C 1
ATOM 1557 O O . ASP A 1 197 ? 9.921 -5.632 -33.579 1.00 83.81 197 ASP A O 1
ATOM 1561 N N . VAL A 1 198 ? 10.894 -6.296 -35.485 1.00 85.25 198 VAL A N 1
ATOM 1562 C CA . VAL A 1 198 ? 10.198 -5.337 -36.365 1.00 85.25 198 VAL A CA 1
ATOM 1563 C C . VAL A 1 198 ? 8.674 -5.494 -36.373 1.00 85.25 198 VAL A C 1
ATOM 1565 O O . VAL A 1 198 ? 7.974 -4.599 -36.827 1.00 85.25 198 VAL A O 1
ATOM 1568 N N . LEU A 1 199 ? 8.158 -6.629 -35.890 1.00 85.75 199 LEU A N 1
ATOM 1569 C CA . LEU A 1 199 ? 6.724 -6.896 -35.772 1.00 85.75 199 LEU A CA 1
ATOM 1570 C C . LEU A 1 199 ? 6.253 -6.851 -34.313 1.00 85.75 199 LEU A C 1
ATOM 1572 O O . LEU A 1 199 ? 5.150 -7.313 -34.025 1.00 85.75 199 LEU A O 1
ATOM 1576 N N . TRP A 1 200 ? 7.076 -6.359 -33.376 1.00 89.62 200 TRP A N 1
ATOM 1577 C CA . TRP A 1 200 ? 6.760 -6.404 -31.947 1.00 89.62 200 TRP A CA 1
ATOM 1578 C C . TRP A 1 200 ? 5.399 -5.767 -31.665 1.00 89.62 200 TRP A C 1
ATOM 1580 O O . TRP A 1 200 ? 4.517 -6.436 -31.140 1.00 89.62 200 TRP A O 1
ATOM 1590 N N . ALA A 1 201 ? 5.196 -4.517 -32.086 1.00 91.12 201 ALA A N 1
ATOM 1591 C CA . ALA A 1 201 ? 3.998 -3.753 -31.777 1.00 91.12 201 ALA A CA 1
ATOM 1592 C C . ALA A 1 201 ? 2.745 -4.397 -32.389 1.00 91.12 201 ALA A C 1
ATOM 1594 O O . ALA A 1 201 ? 1.744 -4.538 -31.693 1.00 91.12 201 ALA A O 1
ATOM 1595 N N . GLU A 1 202 ? 2.813 -4.878 -33.634 1.00 90.31 202 GLU A N 1
ATOM 1596 C CA . GLU A 1 202 ? 1.701 -5.582 -34.288 1.00 90.31 202 GLU A CA 1
ATOM 1597 C C . GLU A 1 202 ? 1.339 -6.878 -33.547 1.00 90.31 202 GLU A C 1
ATOM 1599 O O . GLU A 1 202 ? 0.173 -7.105 -33.213 1.00 90.31 202 GLU A O 1
ATOM 1604 N N . LYS A 1 203 ? 2.338 -7.712 -33.223 1.00 88.38 203 LYS A N 1
ATOM 1605 C CA . LYS A 1 203 ? 2.141 -8.946 -32.445 1.00 88.38 203 LYS A CA 1
ATOM 1606 C C . LYS A 1 203 ? 1.505 -8.639 -31.093 1.00 88.38 203 LYS A C 1
ATOM 1608 O O . LYS A 1 203 ? 0.594 -9.346 -30.664 1.00 88.38 203 LYS A O 1
ATOM 1613 N N . CYS A 1 204 ? 1.984 -7.590 -30.429 1.00 89.56 204 CYS A N 1
ATOM 1614 C CA . CYS A 1 204 ? 1.482 -7.160 -29.137 1.00 89.56 204 CYS A CA 1
ATOM 1615 C C . CYS A 1 204 ? 0.019 -6.708 -29.218 1.00 89.56 204 CYS A C 1
ATOM 1617 O O . CYS A 1 204 ? -0.817 -7.191 -28.454 1.00 89.56 204 CYS A O 1
ATOM 1619 N N . ILE A 1 205 ? -0.294 -5.826 -30.170 1.00 91.19 205 ILE A N 1
ATOM 1620 C CA . ILE A 1 205 ? -1.641 -5.302 -30.411 1.00 91.19 205 ILE A CA 1
ATOM 1621 C C . ILE A 1 205 ? -2.602 -6.441 -30.729 1.00 91.19 205 ILE A C 1
ATOM 1623 O O . ILE A 1 205 ? -3.626 -6.556 -30.068 1.00 91.19 205 ILE A O 1
ATOM 1627 N N . LYS A 1 206 ? -2.241 -7.349 -31.645 1.00 88.31 206 LYS A N 1
ATOM 1628 C CA . LYS A 1 206 ? -3.074 -8.502 -32.011 1.00 88.31 206 LYS A CA 1
ATOM 1629 C C . LYS A 1 206 ? -3.438 -9.367 -30.802 1.00 88.31 206 LYS A C 1
ATOM 1631 O O . LYS A 1 206 ? -4.568 -9.841 -30.696 1.00 88.31 206 LYS A O 1
ATOM 1636 N N . VAL A 1 207 ? -2.497 -9.562 -29.876 1.00 85.25 207 VAL A N 1
ATOM 1637 C CA . VAL A 1 207 ? -2.758 -10.309 -28.638 1.00 85.25 207 VAL A CA 1
ATOM 1638 C C . VAL A 1 207 ? -3.693 -9.537 -27.709 1.00 85.25 207 VAL A C 1
ATOM 1640 O O . VAL A 1 207 ? -4.663 -10.119 -27.231 1.00 85.25 207 VAL A O 1
ATOM 1643 N N . ILE A 1 208 ? -3.466 -8.238 -27.509 1.00 88.88 208 ILE A N 1
ATOM 1644 C CA . ILE A 1 208 ? -4.322 -7.372 -26.678 1.00 88.88 208 ILE A CA 1
ATOM 1645 C C . ILE A 1 208 ? -5.728 -7.180 -27.295 1.00 88.88 208 ILE A C 1
ATOM 1647 O O . ILE A 1 208 ? -6.703 -6.932 -26.578 1.00 88.88 208 ILE A O 1
ATOM 1651 N N . ASP A 1 209 ? -5.850 -7.282 -28.621 1.00 86.19 209 ASP A N 1
ATOM 1652 C CA . ASP A 1 209 ? -7.118 -7.212 -29.346 1.00 86.19 209 ASP A CA 1
ATOM 1653 C C . ASP A 1 209 ? -7.957 -8.477 -29.211 1.00 86.19 209 ASP A C 1
ATOM 1655 O O . ASP A 1 209 ? -9.174 -8.377 -29.065 1.00 86.19 209 ASP A O 1
ATOM 1659 N N . SER A 1 210 ? -7.312 -9.647 -29.211 1.00 78.12 210 SER A N 1
ATOM 1660 C CA . SER A 1 210 ? -8.008 -10.937 -29.191 1.00 78.12 210 SER A CA 1
ATOM 1661 C C . SER A 1 210 ? -8.853 -11.162 -27.933 1.00 78.12 210 SER A C 1
ATOM 1663 O O . SER A 1 210 ? -9.995 -11.588 -28.055 1.00 78.12 210 SER A O 1
ATOM 1665 N N . GLU A 1 211 ? -8.354 -10.803 -26.749 1.00 64.31 211 GLU A N 1
ATOM 1666 C CA . GLU A 1 211 ? -9.153 -10.604 -25.536 1.00 64.31 211 GLU A CA 1
ATOM 1667 C C . GLU A 1 211 ? -8.457 -9.527 -24.676 1.00 64.31 211 GLU A C 1
ATOM 1669 O O . GLU A 1 211 ? -7.269 -9.264 -24.849 1.00 64.31 211 GLU A O 1
ATOM 1674 N N . GLN A 1 212 ? -9.177 -8.844 -23.779 1.00 69.00 212 GLN A N 1
ATOM 1675 C CA . GLN A 1 212 ? -8.648 -7.704 -23.009 1.00 69.00 212 GLN A CA 1
ATOM 1676 C C . GLN A 1 212 ? -7.520 -8.140 -22.054 1.00 69.00 212 GLN A C 1
ATOM 1678 O O . GLN A 1 212 ? -7.794 -8.431 -20.895 1.00 69.00 212 GLN A O 1
ATOM 1683 N N . PHE A 1 213 ? -6.269 -8.187 -22.525 1.00 77.25 213 PHE A N 1
ATOM 1684 C CA . PHE A 1 213 ? -5.116 -8.693 -21.774 1.00 77.25 213 PHE A CA 1
ATOM 1685 C C . PHE A 1 213 ? -4.018 -7.650 -21.555 1.00 77.25 213 PHE A C 1
ATOM 1687 O O . PHE A 1 213 ? -3.887 -6.680 -22.304 1.00 77.25 213 PHE A O 1
ATOM 1694 N N . ILE A 1 214 ? -3.183 -7.909 -20.548 1.00 78.38 214 ILE A N 1
ATOM 1695 C CA . ILE A 1 214 ? -1.888 -7.248 -20.368 1.00 78.38 214 ILE A CA 1
ATOM 1696 C C . ILE A 1 214 ? -0.796 -8.116 -20.969 1.00 78.38 214 ILE A C 1
ATOM 1698 O O . ILE A 1 214 ? -0.745 -9.325 -20.731 1.00 78.38 214 ILE A O 1
ATOM 1702 N N . LEU A 1 215 ? 0.090 -7.480 -21.721 1.00 73.00 215 LEU A N 1
ATOM 1703 C CA . LEU A 1 215 ? 1.179 -8.121 -22.413 1.00 73.00 215 LEU A CA 1
ATOM 1704 C C . LEU A 1 215 ? 2.536 -7.827 -21.791 1.00 73.00 215 LEU A C 1
ATOM 1706 O O . LEU A 1 215 ? 2.826 -6.694 -21.425 1.00 73.00 215 LEU A O 1
ATOM 1710 N N . LEU A 1 216 ? 3.394 -8.842 -21.780 1.00 70.81 216 LEU A N 1
ATOM 1711 C CA . LEU A 1 216 ? 4.766 -8.771 -21.294 1.00 70.81 216 LEU A CA 1
ATOM 1712 C C . LEU A 1 216 ? 5.736 -9.310 -22.340 1.00 70.81 216 LEU A C 1
ATOM 1714 O O . LEU A 1 216 ? 5.437 -10.313 -22.998 1.00 70.81 216 LEU A O 1
ATOM 1718 N N . SER A 1 217 ? 6.925 -8.714 -22.423 1.00 65.69 217 SER A N 1
ATOM 1719 C CA . SER A 1 217 ? 8.047 -9.275 -23.184 1.00 65.69 217 SER A CA 1
ATOM 1720 C C . SER A 1 217 ? 9.261 -9.588 -22.288 1.00 65.69 217 SER A C 1
ATOM 1722 O O . SER A 1 217 ? 9.490 -8.922 -21.289 1.00 65.69 217 SER A O 1
ATOM 1724 N N . ALA A 1 218 ? 9.967 -10.662 -22.649 1.00 59.66 218 ALA A N 1
ATOM 1725 C CA . ALA A 1 218 ? 11.089 -11.412 -22.053 1.00 59.66 218 ALA A CA 1
ATOM 1726 C C . ALA A 1 218 ? 11.563 -11.262 -20.568 1.00 59.66 218 ALA A C 1
ATOM 1728 O O . ALA A 1 218 ? 12.153 -10.273 -20.150 1.00 59.66 218 ALA A O 1
ATOM 1729 N N . THR A 1 219 ? 11.602 -12.442 -19.908 1.00 45.88 219 THR A N 1
ATOM 1730 C CA . THR A 1 219 ? 12.579 -13.005 -18.923 1.00 45.88 219 THR A CA 1
ATOM 1731 C C . THR A 1 219 ? 12.368 -13.040 -17.402 1.00 45.88 219 THR A C 1
ATOM 1733 O O . THR A 1 219 ? 13.286 -13.520 -16.733 1.00 45.88 219 THR A O 1
ATOM 1736 N N . ILE A 1 220 ? 11.212 -12.730 -16.815 1.00 47.84 220 ILE A N 1
ATOM 1737 C CA . ILE A 1 220 ? 10.901 -13.272 -15.472 1.00 47.84 220 ILE A CA 1
ATOM 1738 C C . ILE A 1 220 ? 9.423 -13.668 -15.409 1.00 47.84 220 ILE A C 1
ATOM 1740 O O . ILE A 1 220 ? 8.535 -12.826 -15.370 1.00 47.84 220 ILE A O 1
ATOM 1744 N N . GLN A 1 221 ? 9.172 -14.979 -15.435 1.00 44.38 221 GLN A N 1
ATOM 1745 C CA . GLN A 1 221 ? 7.882 -15.555 -15.068 1.00 44.38 221 GLN A CA 1
ATOM 1746 C C . GLN A 1 221 ? 7.945 -15.929 -13.592 1.00 44.38 221 GLN A C 1
ATOM 1748 O O . GLN A 1 221 ? 8.810 -16.713 -13.200 1.00 44.38 221 GLN A O 1
ATOM 1753 N N . GLN A 1 222 ? 6.992 -15.451 -12.802 1.00 45.88 222 GLN A N 1
ATOM 1754 C CA . GLN A 1 222 ? 6.543 -16.210 -11.645 1.00 45.88 222 GLN A CA 1
ATOM 1755 C C . GLN A 1 222 ? 5.232 -16.879 -12.065 1.00 45.88 222 GLN A C 1
ATOM 1757 O O . GLN A 1 222 ? 4.195 -16.230 -12.175 1.00 45.88 222 GLN A O 1
ATOM 1762 N N . ARG A 1 223 ? 5.301 -18.170 -12.422 1.00 38.91 223 ARG A N 1
ATOM 1763 C CA . ARG A 1 223 ? 4.087 -18.980 -12.583 1.00 38.91 223 ARG A CA 1
ATOM 1764 C C . ARG A 1 223 ? 3.571 -19.306 -11.192 1.00 38.91 223 ARG A C 1
ATOM 1766 O O . ARG A 1 223 ? 4.331 -19.823 -10.371 1.00 38.91 223 ARG A O 1
ATOM 1773 N N . ASP A 1 224 ? 2.305 -19.005 -10.945 1.00 38.81 224 ASP A N 1
ATOM 1774 C CA . ASP A 1 224 ? 1.623 -19.503 -9.761 1.00 38.81 224 ASP A CA 1
ATOM 1775 C C . ASP A 1 224 ? 1.346 -21.018 -9.890 1.00 38.81 224 ASP A C 1
ATOM 1777 O O . ASP A 1 224 ? 1.530 -21.633 -10.945 1.00 38.81 224 ASP A O 1
ATOM 1781 N N . VAL A 1 225 ? 0.930 -21.643 -8.789 1.00 31.36 225 VAL A N 1
ATOM 1782 C CA . VAL A 1 225 ? 0.658 -23.093 -8.712 1.00 31.36 225 VAL A CA 1
ATOM 1783 C C . VAL A 1 225 ? -0.669 -23.481 -9.394 1.00 31.36 225 VAL A C 1
ATOM 1785 O O . VAL A 1 225 ? -0.967 -24.662 -9.541 1.00 31.36 225 VAL A O 1
ATOM 1788 N N . LEU A 1 226 ? -1.420 -22.499 -9.903 1.00 32.38 226 LEU A N 1
ATOM 1789 C CA . LEU A 1 226 ? -2.678 -22.664 -10.639 1.00 32.38 226 LEU A CA 1
ATOM 1790 C C . LEU A 1 226 ? -2.536 -22.407 -12.149 1.00 32.38 226 LEU A C 1
ATOM 1792 O O . LEU A 1 226 ? -3.498 -22.582 -12.895 1.00 32.38 226 LEU A O 1
ATOM 1796 N N . GLY A 1 227 ? -1.340 -22.035 -12.614 1.00 42.56 227 GLY A N 1
ATOM 1797 C CA . GLY A 1 227 ? -1.030 -21.779 -14.019 1.00 42.56 227 GLY A CA 1
ATOM 1798 C C . GLY A 1 227 ? -1.182 -20.322 -14.484 1.00 42.56 227 GLY A C 1
ATOM 1799 O O . GLY A 1 227 ? -0.988 -20.068 -15.674 1.00 42.56 227 GLY A O 1
ATOM 1800 N N . SER A 1 228 ? -1.478 -19.364 -13.600 1.00 42.97 228 SER A N 1
ATOM 1801 C CA . SER A 1 228 ? -1.569 -17.925 -13.907 1.00 42.97 228 SER A CA 1
ATOM 1802 C C . SER A 1 228 ? -0.225 -17.197 -13.723 1.00 42.97 228 SER A C 1
ATOM 1804 O O . SER A 1 228 ? 0.663 -17.628 -12.985 1.00 42.97 228 SER A O 1
ATOM 1806 N N . VAL A 1 229 ? -0.039 -16.098 -14.464 1.00 54.88 229 VAL A N 1
ATOM 1807 C CA . VAL A 1 229 ? 1.253 -15.406 -14.630 1.00 54.88 229 VAL A CA 1
ATOM 1808 C C . VAL A 1 229 ? 1.215 -14.026 -13.966 1.00 54.88 229 VAL A C 1
ATOM 1810 O O . VAL A 1 229 ? 0.460 -13.162 -14.407 1.00 54.88 229 VAL A O 1
ATOM 1813 N N . THR A 1 230 ? 2.060 -13.800 -12.953 1.00 52.53 230 THR A N 1
ATOM 1814 C CA . THR A 1 230 ? 2.394 -12.460 -12.425 1.00 52.53 230 THR A CA 1
ATOM 1815 C C . THR A 1 230 ? 3.810 -12.044 -12.849 1.00 52.53 230 THR A C 1
ATOM 1817 O O . THR A 1 230 ? 4.588 -12.852 -13.368 1.00 52.53 230 THR A O 1
ATOM 1820 N N . VAL A 1 231 ? 4.127 -10.754 -12.699 1.00 59.66 231 VAL A N 1
ATOM 1821 C CA . VAL A 1 231 ? 5.221 -10.080 -13.421 1.00 59.66 231 VAL A CA 1
ATOM 1822 C C . VAL A 1 231 ? 6.085 -9.298 -12.462 1.00 59.66 231 VAL A C 1
ATOM 1824 O O . VAL A 1 231 ? 5.516 -8.501 -11.742 1.00 59.66 231 VAL A O 1
ATOM 1827 N N . GLY A 1 232 ? 7.409 -9.441 -12.533 1.00 59.53 232 GLY A N 1
ATOM 1828 C CA . GLY A 1 232 ? 8.360 -8.504 -11.928 1.00 59.53 232 GLY A CA 1
ATOM 1829 C C . GLY A 1 232 ? 9.635 -8.414 -12.766 1.00 59.53 232 GLY A C 1
ATOM 1830 O O . GLY A 1 232 ? 10.086 -9.428 -13.296 1.00 59.53 232 GLY A O 1
ATOM 1831 N N . GLY A 1 233 ? 10.197 -7.213 -12.934 1.00 62.44 233 GLY A N 1
ATOM 1832 C CA . GLY A 1 233 ? 11.436 -7.005 -13.702 1.00 62.44 233 GLY A CA 1
ATOM 1833 C C . GLY A 1 233 ? 11.320 -7.333 -15.199 1.00 62.44 233 GLY A C 1
ATOM 1834 O O . GLY A 1 233 ? 12.245 -7.909 -15.784 1.00 62.44 233 GLY A O 1
ATOM 1835 N N . THR A 1 234 ? 10.168 -7.028 -15.808 1.00 74.31 234 THR A N 1
ATOM 1836 C CA . THR A 1 234 ? 9.933 -7.219 -17.247 1.00 74.31 234 THR A CA 1
ATOM 1837 C C . THR A 1 234 ? 10.357 -5.962 -18.023 1.00 74.31 234 THR A C 1
ATOM 1839 O O . THR A 1 234 ? 9.919 -4.877 -17.665 1.00 74.31 234 THR A O 1
ATOM 1842 N N . PRO A 1 235 ? 11.151 -6.074 -19.103 1.00 80.06 235 PRO A N 1
ATOM 1843 C CA . PRO A 1 235 ? 11.669 -4.920 -19.850 1.00 80.06 235 PRO A CA 1
ATOM 1844 C C . PRO A 1 235 ? 10.613 -4.156 -20.656 1.00 80.06 235 PRO A C 1
ATOM 1846 O O . PRO A 1 235 ? 10.845 -3.014 -21.044 1.00 80.06 235 PRO A O 1
ATOM 1849 N N . LEU A 1 236 ? 9.484 -4.800 -20.969 1.00 87.38 236 LEU A N 1
ATOM 1850 C CA . LEU A 1 236 ? 8.360 -4.180 -21.664 1.00 87.38 236 LEU A CA 1
ATOM 1851 C C . LEU A 1 236 ? 7.040 -4.777 -21.170 1.00 87.38 236 LEU A C 1
ATOM 1853 O O . LEU A 1 236 ? 6.854 -6.000 -21.188 1.00 87.38 236 LEU A O 1
ATOM 1857 N N . LEU A 1 237 ? 6.137 -3.880 -20.788 1.00 89.75 237 LEU A N 1
ATOM 1858 C CA . LEU A 1 237 ? 4.757 -4.114 -20.380 1.00 89.75 237 LEU A CA 1
ATOM 1859 C C . LEU A 1 237 ? 3.836 -3.333 -21.325 1.00 89.75 237 LEU A C 1
ATOM 1861 O O . LEU A 1 237 ? 4.014 -2.132 -21.483 1.00 89.75 237 LEU A O 1
ATOM 1865 N N . MET A 1 238 ? 2.840 -3.971 -21.938 1.00 92.06 238 MET A N 1
ATOM 1866 C CA . MET A 1 238 ? 1.942 -3.316 -22.891 1.00 92.06 238 MET A CA 1
ATOM 1867 C C . MET A 1 238 ? 0.470 -3.635 -22.626 1.00 92.06 238 MET A C 1
ATOM 1869 O O . MET A 1 238 ? 0.110 -4.774 -22.344 1.00 92.06 238 MET A O 1
ATOM 1873 N N . PHE A 1 239 ? -0.400 -2.631 -22.700 1.00 92.56 239 PHE A N 1
ATOM 1874 C CA . PHE A 1 239 ? -1.827 -2.764 -22.391 1.00 92.56 239 PHE A CA 1
ATOM 1875 C C . PHE A 1 239 ? -2.662 -1.669 -23.074 1.00 92.56 239 PHE A C 1
ATOM 1877 O O . PHE A 1 239 ? -2.123 -0.698 -23.599 1.00 92.56 239 PHE A O 1
ATOM 1884 N N . ARG A 1 240 ? -3.998 -1.794 -23.073 1.00 92.88 240 ARG A N 1
ATOM 1885 C CA . ARG A 1 240 ? -4.880 -0.722 -23.578 1.00 92.88 240 ARG A CA 1
ATOM 1886 C C . ARG A 1 240 ? -4.974 0.428 -22.587 1.00 92.88 240 ARG A C 1
ATOM 1888 O O . ARG A 1 240 ? -5.294 0.190 -21.423 1.00 92.88 240 ARG A O 1
ATOM 1895 N N . ALA A 1 241 ? -4.868 1.665 -23.062 1.00 92.56 241 ALA A N 1
ATOM 1896 C CA . ALA A 1 241 ? -5.054 2.861 -22.238 1.00 92.56 241 ALA A CA 1
ATOM 1897 C C . ALA A 1 241 ? -6.403 2.861 -21.486 1.00 92.56 241 ALA A C 1
ATOM 1899 O O . ALA A 1 241 ? -6.477 3.266 -20.332 1.00 92.56 241 ALA A O 1
ATOM 1900 N N . ALA A 1 242 ? -7.466 2.305 -22.076 1.00 91.94 242 ALA A N 1
ATOM 1901 C CA . ALA A 1 242 ? -8.774 2.181 -21.423 1.00 91.94 242 ALA A CA 1
ATOM 1902 C C . ALA A 1 242 ? -8.753 1.368 -20.106 1.00 91.94 242 ALA A C 1
ATOM 1904 O O . ALA A 1 242 ? -9.627 1.556 -19.257 1.00 91.94 242 ALA A O 1
ATOM 1905 N N . LEU A 1 243 ? -7.765 0.485 -19.895 1.00 90.88 243 LEU A N 1
ATOM 1906 C CA . LEU A 1 243 ? -7.641 -0.260 -18.638 1.00 90.88 243 LEU A CA 1
ATOM 1907 C C . LEU A 1 243 ? -7.294 0.652 -17.459 1.00 90.88 243 LEU A C 1
ATOM 1909 O O . LEU A 1 243 ? -7.828 0.441 -16.373 1.00 90.88 243 LEU A O 1
ATOM 1913 N N . THR A 1 244 ? -6.484 1.696 -17.656 1.00 90.81 244 THR A N 1
ATOM 1914 C CA . THR A 1 244 ? -6.140 2.627 -16.567 1.00 90.81 244 THR A CA 1
ATOM 1915 C C . THR A 1 244 ? -7.315 3.526 -16.203 1.00 90.81 244 THR A C 1
ATOM 1917 O O . THR A 1 244 ? -7.494 3.859 -15.035 1.00 90.81 244 THR A O 1
ATOM 1920 N N . GLN A 1 245 ? -8.169 3.860 -17.173 1.00 87.38 245 GLN A N 1
ATOM 1921 C CA . GLN A 1 245 ? -9.419 4.584 -16.923 1.00 87.38 245 GLN A CA 1
ATOM 1922 C C . GLN A 1 245 ? -10.411 3.729 -16.126 1.00 87.38 245 GLN A C 1
ATOM 1924 O O . GLN A 1 245 ? -11.073 4.226 -15.218 1.00 87.38 245 GLN A O 1
ATOM 1929 N N . LYS A 1 246 ? -10.503 2.434 -16.451 1.00 90.88 246 LYS A N 1
ATOM 1930 C CA . LYS A 1 246 ? -11.466 1.515 -15.834 1.00 90.88 246 LYS A CA 1
ATOM 1931 C C . LYS A 1 246 ? -11.027 0.998 -14.462 1.00 90.88 246 LYS A C 1
ATOM 1933 O O . LYS A 1 246 ? -11.862 0.867 -13.572 1.00 90.88 246 LYS A O 1
ATOM 1938 N N . TYR A 1 247 ? -9.745 0.685 -14.292 1.00 89.00 247 TYR A N 1
ATOM 1939 C CA . TYR A 1 247 ? -9.225 0.015 -13.095 1.00 89.00 247 TYR A CA 1
ATOM 1940 C C . TYR A 1 247 ? -8.263 0.874 -12.278 1.00 89.00 247 TYR A C 1
ATOM 1942 O O . TYR A 1 247 ? -7.857 0.444 -11.199 1.00 89.00 247 TYR A O 1
ATOM 1950 N N . GLY A 1 248 ? -7.936 2.079 -12.747 1.00 92.12 248 GLY A N 1
ATOM 1951 C CA . GLY A 1 248 ? -7.007 3.006 -12.111 1.00 92.12 248 GLY A CA 1
ATOM 1952 C C . GLY A 1 248 ? -5.575 2.876 -12.631 1.00 92.12 248 GLY A C 1
ATOM 1953 O O . GLY A 1 248 ? -5.187 1.866 -13.214 1.00 92.12 248 GLY A O 1
ATOM 1954 N N . LEU A 1 249 ? -4.781 3.908 -12.369 1.00 94.38 249 LEU A N 1
ATOM 1955 C CA . LEU A 1 249 ? -3.350 3.995 -12.671 1.00 94.38 249 LEU A CA 1
ATOM 1956 C C . LEU A 1 249 ? -2.491 3.091 -11.760 1.00 94.38 249 LEU A C 1
ATOM 1958 O O . LEU A 1 249 ? -3.043 2.358 -10.937 1.00 94.38 249 LEU A O 1
ATOM 1962 N N . PHE A 1 250 ? -1.162 3.108 -11.907 1.00 90.00 250 PHE A N 1
ATOM 1963 C CA . PHE A 1 250 ? -0.254 2.407 -10.990 1.00 90.00 250 PHE A CA 1
ATOM 1964 C C . PHE A 1 250 ? -0.362 2.985 -9.580 1.00 90.00 250 PHE A C 1
ATOM 1966 O O . PHE A 1 250 ? -0.630 4.176 -9.397 1.00 90.00 250 PHE A O 1
ATOM 1973 N N . ASP A 1 251 ? -0.187 2.131 -8.579 1.00 79.75 251 ASP A N 1
ATOM 1974 C CA . ASP A 1 251 ? -0.289 2.526 -7.183 1.00 79.75 251 ASP A CA 1
ATOM 1975 C C . ASP A 1 251 ? 0.939 3.319 -6.729 1.00 79.75 251 ASP A C 1
ATOM 1977 O O . ASP A 1 251 ? 1.998 2.752 -6.489 1.00 79.75 251 ASP A O 1
ATOM 1981 N N . GLU A 1 252 ? 0.787 4.630 -6.549 1.00 80.69 252 GLU A N 1
ATOM 1982 C CA . GLU A 1 252 ? 1.880 5.507 -6.107 1.00 80.69 252 GLU A CA 1
ATOM 1983 C C . GLU A 1 252 ? 2.342 5.236 -4.660 1.00 80.69 252 GLU A C 1
ATOM 1985 O O . GLU A 1 252 ? 3.338 5.795 -4.231 1.00 80.69 252 GLU A O 1
ATOM 1990 N N . ASN A 1 253 ? 1.706 4.334 -3.904 1.00 66.81 253 ASN A N 1
ATOM 1991 C CA . ASN A 1 253 ? 2.310 3.840 -2.657 1.00 66.81 253 ASN A CA 1
ATOM 1992 C C . ASN A 1 253 ? 3.452 2.840 -2.910 1.00 66.81 253 ASN A C 1
ATOM 1994 O O . ASN A 1 253 ? 4.215 2.532 -1.996 1.00 66.81 253 ASN A O 1
ATOM 1998 N N . ILE A 1 254 ? 3.578 2.331 -4.139 1.00 61.75 254 ILE A N 1
ATOM 1999 C CA . ILE A 1 254 ? 4.696 1.503 -4.583 1.00 61.75 254 ILE A CA 1
ATOM 2000 C C . ILE A 1 254 ? 5.726 2.420 -5.229 1.00 61.75 254 ILE A C 1
ATOM 2002 O O . ILE A 1 254 ? 5.492 3.006 -6.288 1.00 61.75 254 ILE A O 1
ATOM 2006 N N . TYR A 1 255 ? 6.855 2.574 -4.547 1.00 56.88 255 TYR A N 1
ATOM 2007 C CA . TYR A 1 255 ? 7.859 3.561 -4.914 1.00 56.88 255 TYR A CA 1
ATOM 2008 C C . TYR A 1 255 ? 8.812 3.071 -6.016 1.00 56.88 255 TYR A C 1
ATOM 2010 O O . TYR A 1 255 ? 9.057 3.820 -6.962 1.00 56.88 255 TYR A O 1
ATOM 2018 N N . ILE A 1 256 ? 9.332 1.843 -5.887 1.00 64.12 256 ILE A N 1
ATOM 2019 C CA . ILE A 1 256 ? 10.240 1.191 -6.845 1.00 64.12 256 ILE A CA 1
ATOM 2020 C C . ILE A 1 256 ? 10.115 -0.351 -6.770 1.00 64.12 256 ILE A C 1
ATOM 2022 O O . ILE A 1 256 ? 10.082 -0.911 -5.674 1.00 64.12 256 ILE A O 1
ATOM 2026 N N . GLY A 1 257 ? 10.105 -1.046 -7.913 1.00 60.59 257 GLY A N 1
ATOM 2027 C CA . GLY A 1 257 ? 10.403 -2.480 -8.059 1.00 60.59 257 GLY A CA 1
ATOM 2028 C C . GLY A 1 257 ? 9.223 -3.463 -8.066 1.00 60.59 257 GLY A C 1
ATOM 2029 O O . GLY A 1 257 ? 9.439 -4.636 -8.364 1.00 60.59 257 GLY A O 1
ATOM 2030 N N . PHE A 1 258 ? 7.999 -3.020 -7.768 1.00 66.06 258 PHE A N 1
ATOM 2031 C CA . PHE A 1 258 ? 6.809 -3.888 -7.673 1.00 66.06 258 PHE A CA 1
ATOM 2032 C C . PHE A 1 258 ? 5.570 -3.342 -8.390 1.00 66.06 258 PHE A C 1
ATOM 2034 O O . PHE A 1 258 ? 4.441 -3.807 -8.191 1.00 66.06 258 PHE A O 1
ATOM 2041 N N . GLU A 1 259 ? 5.763 -2.318 -9.207 1.00 77.56 259 GLU A N 1
ATOM 2042 C CA . GLU A 1 259 ? 4.702 -1.594 -9.891 1.00 77.56 259 GLU A CA 1
ATOM 2043 C C . GLU A 1 259 ? 3.957 -2.514 -10.851 1.00 77.56 259 GLU A C 1
ATOM 2045 O O . GLU A 1 259 ? 2.727 -2.598 -10.827 1.00 77.56 259 GLU A O 1
ATOM 2050 N N . GLU A 1 260 ? 4.707 -3.253 -11.671 1.00 77.69 260 GLU A N 1
ATOM 2051 C CA . GLU A 1 260 ? 4.147 -4.184 -12.644 1.00 77.69 260 GLU A CA 1
ATOM 2052 C C . GLU A 1 260 ? 3.505 -5.391 -11.962 1.00 77.69 260 GLU A C 1
ATOM 2054 O O . GLU A 1 260 ? 2.472 -5.874 -12.440 1.00 77.69 260 GLU A O 1
ATOM 2059 N N . ASN A 1 261 ? 4.063 -5.846 -10.833 1.00 73.44 261 ASN A N 1
ATOM 2060 C CA . ASN A 1 261 ? 3.488 -6.923 -10.034 1.00 73.44 261 ASN A CA 1
ATOM 2061 C C . ASN A 1 261 ? 2.084 -6.530 -9.559 1.00 73.44 261 ASN A C 1
ATOM 2063 O O . ASN A 1 261 ? 1.139 -7.305 -9.720 1.00 73.44 261 ASN A O 1
ATOM 2067 N N . GLU A 1 262 ? 1.934 -5.323 -8.996 1.00 80.38 262 GLU A N 1
ATOM 2068 C CA . GLU A 1 262 ? 0.663 -4.878 -8.408 1.00 80.38 262 GLU A CA 1
ATOM 2069 C C . GLU A 1 262 ? -0.366 -4.687 -9.492 1.00 80.38 262 GLU A C 1
ATOM 2071 O O . GLU A 1 262 ? -1.480 -5.205 -9.391 1.00 80.38 262 GLU A O 1
ATOM 2076 N N . TYR A 1 263 ? 0.034 -3.978 -10.542 1.00 82.62 263 TYR A N 1
ATOM 2077 C CA . TYR A 1 263 ? -0.841 -3.680 -11.651 1.00 82.62 263 TYR A CA 1
ATOM 2078 C C . TYR A 1 263 ? -1.345 -4.978 -12.291 1.00 82.62 263 TYR A C 1
ATOM 2080 O O . TYR A 1 263 ? -2.547 -5.147 -12.485 1.00 82.62 263 TYR A O 1
ATOM 2088 N N . SER A 1 264 ? -0.461 -5.955 -12.510 1.00 77.88 264 SER A N 1
ATOM 2089 C CA . SER A 1 264 ? -0.829 -7.267 -13.058 1.00 77.88 264 SER A CA 1
ATOM 2090 C C . SER A 1 264 ? -1.735 -8.062 -12.113 1.00 77.88 264 SER A C 1
ATOM 2092 O O . SER A 1 264 ? -2.748 -8.608 -12.550 1.00 77.88 264 SER A O 1
ATOM 2094 N N . ALA A 1 265 ? -1.431 -8.091 -10.811 1.00 72.38 265 ALA A N 1
ATOM 2095 C CA . ALA A 1 265 ? -2.245 -8.786 -9.812 1.00 72.38 265 ALA A CA 1
ATOM 2096 C C . ALA A 1 265 ? -3.662 -8.198 -9.715 1.00 72.38 265 ALA A C 1
ATOM 2098 O O . ALA A 1 265 ? -4.650 -8.936 -9.681 1.00 72.38 265 ALA A O 1
ATOM 2099 N N . ARG A 1 266 ? -3.783 -6.867 -9.744 1.00 80.25 266 ARG A N 1
ATOM 2100 C CA . ARG A 1 266 ? -5.076 -6.174 -9.771 1.00 80.25 266 ARG A CA 1
ATOM 2101 C C . ARG A 1 266 ? -5.878 -6.516 -11.023 1.00 80.25 266 ARG A C 1
ATOM 2103 O O . ARG A 1 266 ? -7.101 -6.626 -10.953 1.00 80.25 266 ARG A O 1
ATOM 2110 N N . MET A 1 267 ? -5.221 -6.716 -12.155 1.00 82.75 267 MET A N 1
ATOM 2111 C CA . MET A 1 267 ? -5.887 -7.027 -13.422 1.00 82.75 267 MET A CA 1
ATOM 2112 C C . MET A 1 267 ? -6.393 -8.470 -13.417 1.00 82.75 267 MET A C 1
ATOM 2114 O O . MET A 1 267 ? -7.575 -8.701 -13.681 1.00 82.75 267 MET A O 1
ATOM 2118 N N . LEU A 1 268 ? -5.575 -9.412 -12.940 1.00 74.88 268 LEU A N 1
ATOM 2119 C CA . LEU A 1 268 ? -5.994 -10.796 -12.690 1.00 74.88 268 LEU A CA 1
ATOM 2120 C C . LEU A 1 268 ? -7.188 -10.871 -11.725 1.00 74.88 268 LEU A C 1
ATOM 2122 O O . LEU A 1 268 ? -8.159 -11.589 -11.977 1.00 74.88 268 LEU A O 1
ATOM 2126 N N . ALA A 1 269 ? -7.179 -10.072 -10.651 1.00 70.88 269 ALA A N 1
ATOM 2127 C CA . ALA A 1 269 ? -8.299 -9.988 -9.710 1.00 70.88 269 ALA A CA 1
ATOM 2128 C C . ALA A 1 269 ? -9.608 -9.511 -10.372 1.00 70.88 269 ALA A C 1
ATOM 2130 O O . ALA A 1 269 ? -10.695 -9.867 -9.919 1.00 70.88 269 ALA A O 1
ATOM 2131 N N . ASN A 1 270 ? -9.509 -8.763 -11.474 1.00 79.38 270 ASN A N 1
ATOM 2132 C CA . ASN A 1 270 ? -10.630 -8.268 -12.270 1.00 79.38 270 ASN A CA 1
ATOM 2133 C C . ASN A 1 270 ? -10.926 -9.124 -13.520 1.00 79.38 270 ASN A C 1
ATOM 2135 O O . ASN A 1 270 ? -11.627 -8.662 -14.421 1.00 79.38 270 ASN A O 1
ATOM 2139 N N . ASN A 1 271 ? -10.443 -10.374 -13.558 1.00 79.75 271 ASN A N 1
ATOM 2140 C CA . ASN A 1 271 ? -10.600 -11.327 -14.670 1.00 79.75 271 ASN A CA 1
ATOM 2141 C C . ASN A 1 271 ? -9.981 -10.854 -15.998 1.00 79.75 271 ASN A C 1
ATOM 2143 O O . ASN A 1 271 ? -10.403 -11.284 -17.069 1.00 79.75 271 ASN A O 1
ATOM 2147 N N . ILE A 1 272 ? -8.977 -9.981 -15.933 1.00 81.50 272 ILE A N 1
ATOM 2148 C CA . ILE A 1 272 ? -8.133 -9.630 -17.074 1.00 81.50 272 ILE A CA 1
ATOM 2149 C C . ILE A 1 272 ? -6.927 -10.549 -17.038 1.00 81.50 272 ILE A C 1
ATOM 2151 O O . ILE A 1 272 ? -6.158 -10.525 -16.077 1.00 81.50 272 ILE A O 1
ATOM 2155 N N . SER A 1 273 ? -6.762 -11.373 -18.069 1.00 77.06 273 SER A N 1
ATOM 2156 C CA . SER A 1 273 ? -5.606 -12.268 -18.095 1.00 77.06 273 SER A CA 1
ATOM 2157 C C . SER A 1 273 ? -4.337 -11.516 -18.489 1.00 77.06 273 SER A C 1
ATOM 2159 O O . SER A 1 273 ? -4.357 -10.499 -19.185 1.00 77.06 273 SER A O 1
ATOM 2161 N N . VAL A 1 274 ? -3.210 -12.057 -18.052 1.00 77.88 274 VAL A N 1
ATOM 2162 C CA . VAL A 1 274 ? -1.876 -11.562 -18.378 1.00 77.88 274 VAL A CA 1
ATOM 2163 C C . VAL A 1 274 ? -1.222 -12.593 -19.289 1.00 77.88 274 VAL A C 1
ATOM 2165 O O . VAL A 1 274 ? -1.230 -13.786 -18.975 1.00 77.88 274 VAL A O 1
ATOM 2168 N N . ARG A 1 275 ? -0.693 -12.167 -20.439 1.00 76.25 275 ARG A N 1
ATOM 2169 C CA . ARG A 1 275 ? -0.085 -13.068 -21.426 1.00 76.25 275 ARG A CA 1
ATOM 2170 C C . ARG A 1 275 ? 1.308 -12.625 -21.845 1.00 76.25 275 ARG A C 1
ATOM 2172 O O . ARG A 1 275 ? 1.661 -11.451 -21.858 1.00 76.25 275 ARG A O 1
ATOM 2179 N N . TYR A 1 276 ? 2.087 -13.625 -22.231 1.00 76.44 276 TYR A N 1
ATOM 2180 C CA . TYR A 1 276 ? 3.389 -13.449 -22.846 1.00 76.44 276 TYR A CA 1
ATOM 2181 C C . TYR A 1 276 ? 3.261 -13.529 -24.364 1.00 76.44 276 TYR A C 1
ATOM 2183 O O . TYR A 1 276 ? 2.680 -14.488 -24.877 1.00 76.44 276 TYR A O 1
ATOM 2191 N N . THR A 1 277 ? 3.873 -12.580 -25.067 1.00 75.19 277 THR A N 1
ATOM 2192 C CA . THR A 1 277 ? 4.063 -12.667 -26.517 1.00 75.19 277 THR A CA 1
ATOM 2193 C C . THR A 1 277 ? 5.543 -12.861 -26.791 1.00 75.19 277 THR A C 1
ATOM 2195 O O . THR A 1 277 ? 6.368 -12.148 -26.214 1.00 75.19 277 THR A O 1
ATOM 2198 N N . PRO A 1 278 ? 5.911 -13.811 -27.666 1.00 68.88 278 PRO A N 1
ATOM 2199 C CA . PRO A 1 278 ? 7.286 -13.985 -28.102 1.00 68.88 278 PRO A CA 1
ATOM 2200 C C . PRO A 1 278 ? 7.702 -12.811 -29.001 1.00 68.88 278 PRO A C 1
ATOM 2202 O O . PRO A 1 278 ? 7.715 -12.917 -30.224 1.00 68.88 278 PRO A O 1
ATOM 2205 N N . CYS A 1 279 ? 8.036 -11.687 -28.372 1.00 77.62 279 CYS A N 1
ATOM 2206 C CA . CYS A 1 279 ? 8.750 -10.575 -28.981 1.00 77.62 279 CYS A CA 1
ATOM 2207 C C . CYS A 1 279 ? 10.212 -10.664 -28.550 1.00 77.62 279 CYS A C 1
ATOM 2209 O O . CYS A 1 279 ? 10.506 -10.906 -27.373 1.00 77.62 279 CYS A O 1
ATOM 2211 N N . ARG A 1 280 ? 11.139 -10.474 -29.490 1.00 79.75 280 ARG A N 1
ATOM 2212 C CA . ARG A 1 280 ? 12.557 -10.365 -29.139 1.00 79.75 280 ARG A CA 1
ATOM 2213 C C . ARG A 1 280 ? 12.789 -8.990 -28.525 1.00 79.75 280 ARG A C 1
ATOM 2215 O O . ARG A 1 280 ? 12.830 -7.987 -29.226 1.00 79.75 280 ARG A O 1
ATOM 2222 N N . VAL A 1 281 ? 12.892 -8.959 -27.203 1.00 80.69 281 VAL A N 1
ATOM 2223 C CA . VAL A 1 281 ? 13.289 -7.782 -26.431 1.00 80.69 281 VAL A CA 1
ATOM 2224 C C . VAL A 1 281 ? 14.472 -8.177 -25.575 1.00 80.69 281 VAL A C 1
ATOM 2226 O O . VAL A 1 281 ? 14.440 -9.172 -24.846 1.00 80.69 281 VAL A O 1
ATOM 2229 N N . PHE A 1 282 ? 15.542 -7.416 -25.709 1.00 76.75 282 PHE A N 1
ATOM 2230 C CA . PHE A 1 282 ? 16.759 -7.596 -24.955 1.00 76.75 282 PHE A CA 1
ATOM 2231 C C . PHE A 1 282 ? 16.734 -6.682 -23.726 1.00 76.75 282 PHE A C 1
ATOM 2233 O O . PHE A 1 282 ? 16.358 -5.520 -23.819 1.00 76.75 282 PHE A O 1
ATOM 2240 N N . HIS A 1 283 ? 17.104 -7.230 -22.570 1.00 78.69 283 HIS A N 1
ATOM 2241 C CA . HIS A 1 283 ? 17.064 -6.554 -21.272 1.00 78.69 283 HIS A CA 1
ATOM 2242 C C . HIS A 1 283 ? 18.449 -6.635 -20.633 1.00 78.69 283 HIS A C 1
ATOM 2244 O O . HIS A 1 283 ? 18.937 -7.739 -20.352 1.00 78.69 283 HIS A O 1
ATOM 2250 N N . MET A 1 284 ? 19.067 -5.481 -20.385 1.00 71.56 284 MET A N 1
ATOM 2251 C CA . MET A 1 284 ? 20.380 -5.336 -19.740 1.00 71.56 284 MET A CA 1
ATOM 2252 C C . MET A 1 284 ? 20.292 -5.415 -18.210 1.00 71.56 284 MET A C 1
ATOM 2254 O O . MET A 1 284 ? 20.975 -4.674 -17.508 1.00 71.56 284 MET A O 1
ATOM 2258 N N . LYS A 1 285 ? 19.485 -6.372 -17.722 1.00 66.56 285 LYS A N 1
ATOM 2259 C CA . LYS A 1 285 ? 19.125 -6.609 -16.317 1.00 66.56 285 LYS A CA 1
ATOM 2260 C C . LYS A 1 285 ? 20.168 -6.083 -15.334 1.00 66.56 285 LYS A C 1
ATOM 2262 O O . LYS A 1 285 ? 21.301 -6.567 -15.313 1.00 66.56 285 LYS A O 1
ATOM 2267 N N . SER A 1 286 ? 19.724 -5.185 -14.457 1.00 61.66 286 SER A N 1
ATOM 2268 C CA . SER A 1 286 ? 20.522 -4.637 -13.353 1.00 61.66 286 SER A CA 1
ATOM 2269 C C . SER A 1 286 ? 21.616 -3.652 -13.766 1.00 61.66 286 SER A C 1
ATOM 2271 O O . SER A 1 286 ? 22.439 -3.310 -12.917 1.00 61.66 286 SER A O 1
ATOM 2273 N N . SER A 1 287 ? 21.620 -3.142 -15.003 1.00 66.12 287 SER A N 1
ATOM 2274 C CA . SER A 1 287 ? 22.508 -2.040 -15.400 1.00 66.12 287 SER A CA 1
ATOM 2275 C C . SER A 1 287 ? 22.244 -0.787 -14.567 1.00 66.12 287 SER A C 1
ATOM 2277 O O . SER A 1 287 ? 23.181 -0.226 -14.009 1.00 66.12 287 SER A O 1
ATOM 2279 N N . SER A 1 288 ? 20.979 -0.404 -14.378 1.00 66.25 288 SER A N 1
ATOM 2280 C CA . SER A 1 288 ? 20.603 0.787 -13.602 1.00 66.25 288 SER A CA 1
ATOM 2281 C C . SER A 1 288 ? 20.967 0.635 -12.116 1.00 66.25 288 SER A C 1
ATOM 2283 O O . SER A 1 288 ? 21.485 1.560 -11.496 1.00 66.25 288 SER A O 1
ATOM 2285 N N . THR A 1 289 ? 20.827 -0.575 -11.563 1.00 61.62 289 THR A N 1
ATOM 2286 C CA . THR A 1 289 ? 21.320 -0.927 -10.219 1.00 61.62 289 THR A CA 1
ATOM 2287 C C . THR A 1 289 ? 22.849 -0.869 -10.142 1.00 61.62 289 THR A C 1
ATOM 2289 O O . THR A 1 289 ? 23.402 -0.327 -9.190 1.00 61.62 289 THR A O 1
ATOM 2292 N N . ALA A 1 290 ? 23.550 -1.402 -11.144 1.00 61.62 290 ALA A N 1
ATOM 2293 C CA . ALA A 1 290 ? 25.007 -1.374 -11.193 1.00 61.62 290 ALA A CA 1
ATOM 2294 C C . ALA A 1 290 ? 25.549 0.058 -11.296 1.00 61.62 290 ALA A C 1
ATOM 2296 O O . ALA A 1 290 ? 26.564 0.340 -10.673 1.00 61.62 290 ALA A O 1
ATOM 2297 N N . ILE A 1 291 ? 24.871 0.956 -12.022 1.00 64.88 291 ILE A N 1
ATOM 2298 C CA . ILE A 1 291 ? 25.213 2.387 -12.094 1.00 64.88 291 ILE A CA 1
ATOM 2299 C C . ILE A 1 291 ? 25.006 3.058 -10.731 1.00 64.88 291 ILE A C 1
ATOM 2301 O O . ILE A 1 291 ? 25.894 3.770 -10.270 1.00 64.88 291 ILE A O 1
ATOM 2305 N N . LEU A 1 292 ? 23.867 2.805 -10.074 1.00 61.25 292 LEU A N 1
ATOM 2306 C CA . LEU A 1 292 ? 23.517 3.413 -8.786 1.00 61.25 292 LEU A CA 1
ATOM 2307 C C . LEU A 1 292 ? 24.528 3.088 -7.675 1.00 61.25 292 LEU A C 1
ATOM 2309 O O . LEU A 1 292 ? 24.858 3.950 -6.866 1.00 61.25 292 LEU A O 1
ATOM 2313 N N . PHE A 1 293 ? 25.013 1.847 -7.623 1.00 53.44 293 PHE A N 1
ATOM 2314 C CA . PHE A 1 293 ? 25.868 1.364 -6.533 1.00 53.44 293 PHE A CA 1
ATOM 2315 C C . PHE A 1 293 ? 27.367 1.372 -6.857 1.00 53.44 293 PHE A C 1
ATOM 2317 O O . PHE A 1 293 ? 28.164 0.843 -6.076 1.00 53.44 293 PHE A O 1
ATOM 2324 N N . ASN A 1 294 ? 27.777 1.954 -7.988 1.00 54.50 294 ASN A N 1
ATOM 2325 C CA . ASN A 1 294 ? 29.192 2.112 -8.311 1.00 54.50 294 ASN A CA 1
ATOM 2326 C C . ASN A 1 294 ? 29.718 3.494 -7.917 1.00 54.50 294 ASN A C 1
ATOM 2328 O O . ASN A 1 294 ? 29.044 4.502 -8.104 1.00 54.50 294 ASN A O 1
ATOM 2332 N N . HIS A 1 295 ? 30.962 3.545 -7.434 1.00 48.56 295 HIS A N 1
ATOM 2333 C CA . HIS A 1 295 ? 31.642 4.806 -7.129 1.00 48.56 295 HIS A CA 1
ATOM 2334 C C . HIS A 1 295 ? 31.928 5.649 -8.381 1.00 48.56 295 HIS A C 1
ATOM 2336 O O . HIS A 1 295 ? 32.082 6.859 -8.260 1.00 48.56 295 HIS A O 1
ATOM 2342 N N . ASP A 1 296 ? 31.993 5.022 -9.560 1.00 58.78 296 ASP A N 1
ATOM 2343 C CA . ASP A 1 296 ? 32.185 5.695 -10.848 1.00 58.78 296 ASP A CA 1
ATOM 2344 C C . ASP A 1 296 ? 30.973 5.456 -11.765 1.00 58.78 296 ASP A C 1
ATOM 2346 O O . ASP A 1 296 ? 31.001 4.666 -12.712 1.00 58.78 296 ASP A O 1
ATOM 2350 N N . SER A 1 297 ? 29.849 6.083 -11.412 1.00 62.16 297 SER A N 1
ATOM 2351 C CA . SER A 1 297 ? 28.571 5.921 -12.115 1.00 62.16 297 SER A CA 1
ATOM 2352 C C . SER A 1 297 ? 28.635 6.404 -13.568 1.00 62.16 297 SER A C 1
ATOM 2354 O O . SER A 1 297 ? 28.055 5.768 -14.447 1.00 62.16 297 SER A O 1
ATOM 2356 N N . GLU A 1 298 ? 29.388 7.470 -13.852 1.00 66.38 298 GLU A N 1
ATOM 2357 C CA . GLU A 1 298 ? 29.556 8.017 -15.203 1.00 66.38 298 GLU A CA 1
ATOM 2358 C C . GLU A 1 298 ? 30.328 7.068 -16.124 1.00 66.38 298 GLU A C 1
ATOM 2360 O O . GLU A 1 298 ? 29.908 6.838 -17.262 1.00 66.38 298 GLU A O 1
ATOM 2365 N N . LEU A 1 299 ? 31.394 6.429 -15.628 1.00 65.19 299 LEU A N 1
ATOM 2366 C CA . LEU A 1 299 ? 32.082 5.378 -16.375 1.00 65.19 299 LEU A CA 1
ATOM 2367 C C . LEU A 1 299 ? 31.120 4.239 -16.735 1.00 65.19 299 LEU A C 1
ATOM 2369 O O . LEU A 1 299 ? 31.061 3.824 -17.892 1.00 65.19 299 LEU A O 1
ATOM 2373 N N . PHE A 1 300 ? 30.319 3.760 -15.780 1.00 67.75 300 PHE A N 1
ATOM 2374 C CA . PHE A 1 300 ? 29.370 2.670 -16.028 1.00 67.75 300 PHE A CA 1
ATOM 2375 C C . PHE A 1 300 ? 28.278 3.055 -17.033 1.00 67.75 300 PHE A C 1
ATOM 2377 O O . PHE A 1 300 ? 27.973 2.256 -17.920 1.00 67.75 300 PHE A O 1
ATOM 2384 N N . LYS A 1 301 ? 27.750 4.284 -16.979 1.00 73.81 301 LYS A N 1
ATOM 2385 C CA . LYS A 1 301 ? 26.817 4.799 -17.997 1.00 73.81 301 LYS A CA 1
ATOM 2386 C C . LYS A 1 301 ? 27.421 4.739 -19.401 1.00 73.81 301 LYS A C 1
ATOM 2388 O O . LYS A 1 301 ? 26.767 4.275 -20.337 1.00 73.81 301 LYS A O 1
ATOM 2393 N N . ILE A 1 302 ? 28.679 5.161 -19.554 1.00 72.38 302 ILE A N 1
ATOM 2394 C CA . ILE A 1 302 ? 29.393 5.108 -20.837 1.00 72.38 302 ILE A CA 1
ATOM 2395 C C . ILE A 1 302 ? 29.562 3.654 -21.288 1.00 72.38 302 ILE A C 1
ATOM 2397 O O . ILE A 1 302 ? 29.175 3.317 -22.409 1.00 72.38 302 ILE A O 1
ATOM 2401 N N . LEU A 1 303 ? 30.071 2.786 -20.410 1.00 72.69 303 LEU A N 1
ATOM 2402 C CA . LEU A 1 303 ? 30.336 1.376 -20.702 1.00 72.69 303 LEU A CA 1
ATOM 2403 C C . LEU A 1 303 ? 29.086 0.615 -21.157 1.00 72.69 303 LEU A C 1
ATOM 2405 O O . LEU A 1 303 ? 29.147 -0.124 -22.144 1.00 72.69 303 LEU A O 1
ATOM 2409 N N . PHE A 1 304 ? 27.959 0.805 -20.466 1.00 76.62 304 PHE A N 1
ATOM 2410 C CA . PHE A 1 304 ? 26.691 0.188 -20.846 1.00 76.62 304 PHE A CA 1
ATOM 2411 C C . PHE A 1 304 ? 26.158 0.765 -22.156 1.00 76.62 304 PHE A C 1
ATOM 2413 O O . PHE A 1 304 ? 25.770 -0.001 -23.034 1.00 76.62 304 PHE A O 1
ATOM 2420 N N . SER A 1 305 ? 26.189 2.090 -22.334 1.00 77.50 305 SER A N 1
ATOM 2421 C CA . SER A 1 305 ? 25.664 2.732 -23.550 1.00 77.50 305 SER A CA 1
ATOM 2422 C C . SER A 1 305 ? 26.428 2.365 -24.830 1.00 77.50 305 SER A C 1
ATOM 2424 O O . SER A 1 305 ? 25.843 2.374 -25.915 1.00 77.50 305 SER A O 1
ATOM 2426 N N . LEU A 1 306 ? 27.717 2.021 -24.706 1.00 76.44 306 LEU A N 1
ATOM 2427 C CA . LEU A 1 306 ? 28.595 1.637 -25.814 1.00 76.44 306 LEU A CA 1
ATOM 2428 C C . LEU A 1 306 ? 28.710 0.116 -26.021 1.00 76.44 306 LEU A C 1
ATOM 2430 O O . LEU A 1 306 ? 29.499 -0.317 -26.856 1.00 76.44 306 LEU A O 1
ATOM 2434 N N . ASN A 1 307 ? 27.949 -0.700 -25.280 1.00 75.50 307 ASN A N 1
ATOM 2435 C CA . ASN A 1 307 ? 28.022 -2.168 -25.305 1.00 75.50 307 ASN A CA 1
ATOM 2436 C C . ASN A 1 307 ? 29.420 -2.740 -25.000 1.00 75.50 307 ASN A C 1
ATOM 2438 O O . ASN A 1 307 ? 29.737 -3.845 -25.435 1.00 75.50 307 ASN A O 1
ATOM 2442 N N . ILE A 1 308 ? 30.250 -2.024 -24.231 1.00 74.00 308 ILE A N 1
ATOM 2443 C CA . ILE A 1 308 ? 31.626 -2.445 -23.909 1.00 74.00 308 ILE A CA 1
ATOM 2444 C C . ILE A 1 308 ? 31.621 -3.668 -22.977 1.00 74.00 308 ILE A C 1
ATOM 2446 O O . ILE A 1 308 ? 32.464 -4.554 -23.105 1.00 74.00 308 ILE A O 1
ATOM 2450 N N . MET A 1 309 ? 30.654 -3.754 -22.058 1.00 68.12 309 MET A N 1
ATOM 2451 C CA . MET A 1 309 ? 30.599 -4.821 -21.052 1.00 68.12 309 MET A CA 1
ATOM 2452 C C . MET A 1 309 ? 29.899 -6.099 -21.555 1.00 68.12 309 MET A C 1
ATOM 2454 O O . MET A 1 309 ? 28.709 -6.056 -21.887 1.00 68.12 309 MET A O 1
ATOM 2458 N N . PRO A 1 310 ? 30.561 -7.277 -21.516 1.00 63.97 310 PRO A N 1
ATOM 2459 C CA . PRO A 1 310 ? 29.929 -8.532 -21.915 1.00 63.97 310 PRO A CA 1
ATOM 2460 C C . PRO A 1 310 ? 28.849 -8.984 -20.920 1.00 63.97 310 PRO A C 1
ATOM 2462 O O . PRO A 1 310 ? 28.975 -8.796 -19.708 1.00 63.97 310 PRO A O 1
ATOM 2465 N N . LYS A 1 311 ? 27.823 -9.692 -21.407 1.00 60.94 311 LYS A N 1
ATOM 2466 C CA . LYS A 1 311 ? 26.592 -10.012 -20.644 1.00 60.94 311 LYS A CA 1
ATOM 2467 C C . LYS A 1 311 ? 26.860 -10.768 -19.355 1.00 60.94 311 LYS A C 1
ATOM 2469 O O . LYS A 1 311 ? 26.244 -10.515 -18.322 1.00 60.94 311 LYS A O 1
ATOM 2474 N N . LYS A 1 312 ? 27.815 -11.697 -19.428 1.00 58.25 312 LYS A N 1
ATOM 2475 C CA . LYS A 1 312 ? 28.259 -12.510 -18.294 1.00 58.25 312 LYS A CA 1
ATOM 2476 C C . LYS A 1 312 ? 28.763 -11.646 -17.136 1.00 58.25 312 LYS A C 1
ATOM 2478 O O . LYS A 1 312 ? 28.492 -11.972 -15.988 1.00 58.25 312 LYS A O 1
ATOM 2483 N N . TRP A 1 313 ? 29.425 -10.526 -17.425 1.00 59.72 313 TRP A N 1
ATOM 2484 C CA . TRP A 1 313 ? 29.943 -9.621 -16.403 1.00 59.72 313 TRP A CA 1
ATOM 2485 C C . TRP A 1 313 ? 28.825 -8.831 -15.745 1.00 59.72 313 TRP A C 1
ATOM 2487 O O . TRP A 1 313 ? 28.805 -8.749 -14.526 1.00 59.72 313 TRP A O 1
ATOM 2497 N N . ILE A 1 314 ? 27.849 -8.348 -16.515 1.00 59.28 314 ILE A N 1
ATOM 2498 C CA . ILE A 1 314 ? 26.660 -7.658 -15.986 1.00 59.28 314 ILE A CA 1
ATOM 2499 C C . ILE A 1 314 ? 25.928 -8.555 -14.974 1.00 59.28 314 ILE A C 1
ATOM 2501 O O . ILE A 1 314 ? 25.648 -8.146 -13.847 1.00 59.28 314 ILE A O 1
ATOM 2505 N N . GLY A 1 315 ? 25.727 -9.830 -15.329 1.00 53.94 315 GLY A N 1
ATOM 2506 C CA . GLY A 1 315 ? 25.145 -10.825 -14.425 1.00 53.94 315 GLY A CA 1
ATOM 2507 C C . GLY A 1 315 ? 26.023 -11.161 -13.211 1.00 53.94 315 GLY A C 1
ATOM 2508 O O . GLY A 1 315 ? 25.498 -11.375 -12.119 1.00 53.94 315 GLY A O 1
ATOM 2509 N N . LEU A 1 316 ? 27.351 -11.193 -13.366 1.00 56.19 316 LEU A N 1
ATOM 2510 C CA . LEU A 1 316 ? 28.296 -11.397 -12.259 1.00 56.19 316 LEU A CA 1
ATOM 2511 C C . LEU A 1 316 ? 28.320 -10.209 -11.293 1.00 56.19 316 LEU A C 1
ATOM 2513 O O . LEU A 1 316 ? 28.375 -10.431 -10.086 1.00 56.19 316 LEU A O 1
ATOM 2517 N N . PHE A 1 317 ? 28.219 -8.974 -11.792 1.00 56.59 317 PHE A N 1
ATOM 2518 C CA . PHE A 1 317 ? 28.071 -7.776 -10.965 1.00 56.59 317 PHE A CA 1
ATOM 2519 C C . PHE A 1 317 ? 26.820 -7.884 -10.100 1.00 56.59 317 PHE A C 1
ATOM 2521 O O . PHE A 1 317 ? 26.912 -7.761 -8.880 1.00 56.59 317 PHE A O 1
ATOM 2528 N N . TRP A 1 318 ? 25.679 -8.235 -10.698 1.00 51.88 318 TRP A N 1
ATOM 2529 C CA . TRP A 1 318 ? 24.450 -8.482 -9.947 1.00 51.88 318 TRP A CA 1
ATOM 2530 C C . TRP A 1 318 ? 24.623 -9.569 -8.876 1.00 51.88 318 TRP A C 1
ATOM 2532 O O . TRP A 1 318 ? 24.256 -9.357 -7.723 1.00 51.88 318 TRP A O 1
ATOM 2542 N N . GLN A 1 319 ? 25.247 -10.706 -9.205 1.00 52.03 319 GLN A N 1
ATOM 2543 C CA . GLN A 1 319 ? 25.516 -11.767 -8.223 1.00 52.03 319 GLN A CA 1
ATOM 2544 C C . GLN A 1 319 ? 26.461 -11.321 -7.101 1.00 52.03 319 GLN A C 1
ATOM 2546 O O . GLN A 1 319 ? 26.281 -11.722 -5.952 1.00 52.03 319 GLN A O 1
ATOM 2551 N N . PHE A 1 320 ? 27.464 -10.504 -7.416 1.00 50.38 320 PHE A N 1
ATOM 2552 C CA . PHE A 1 320 ? 28.417 -9.971 -6.448 1.00 50.38 320 PHE A CA 1
ATOM 2553 C C . PHE A 1 320 ? 27.736 -9.020 -5.457 1.00 50.38 320 PHE A C 1
ATOM 2555 O O . PHE A 1 320 ? 27.932 -9.163 -4.251 1.00 50.38 320 PHE A O 1
ATOM 2562 N N . PHE A 1 321 ? 26.872 -8.121 -5.940 1.00 49.50 321 PHE A N 1
ATOM 2563 C CA . PHE A 1 321 ? 26.058 -7.251 -5.085 1.00 49.50 321 PHE A CA 1
ATOM 2564 C C . PHE A 1 321 ? 25.029 -8.046 -4.273 1.00 49.50 321 PHE A C 1
ATOM 2566 O O . PHE A 1 321 ? 24.864 -7.807 -3.078 1.00 49.50 321 PHE A O 1
ATOM 2573 N N . ARG A 1 322 ? 24.415 -9.075 -4.870 1.00 43.97 322 ARG A N 1
ATOM 2574 C CA . ARG A 1 322 ? 23.470 -9.956 -4.173 1.00 43.97 322 ARG A CA 1
ATOM 2575 C C . ARG A 1 322 ? 24.130 -10.740 -3.025 1.00 43.97 322 ARG A C 1
ATOM 2577 O O . ARG A 1 322 ? 23.495 -10.944 -1.997 1.00 43.97 322 ARG A O 1
ATOM 2584 N N . LYS A 1 323 ? 25.404 -11.133 -3.169 1.00 42.97 323 LYS A N 1
ATOM 2585 C CA . LYS A 1 323 ? 26.186 -11.877 -2.157 1.00 42.97 323 LYS A CA 1
ATOM 2586 C C . LYS A 1 323 ? 26.764 -11.020 -1.021 1.00 42.97 323 LYS A C 1
ATOM 2588 O O . LYS A 1 323 ? 27.172 -11.586 -0.014 1.00 42.97 323 LYS A O 1
ATOM 2593 N N . LYS A 1 324 ? 26.831 -9.692 -1.161 1.00 44.03 324 LYS A N 1
ATOM 2594 C CA . LYS A 1 324 ? 27.489 -8.780 -0.202 1.00 44.03 324 LYS A CA 1
ATOM 2595 C C . LYS A 1 324 ? 26.517 -7.993 0.703 1.00 44.03 324 LYS A C 1
ATOM 2597 O O . LYS A 1 324 ? 26.829 -6.859 1.039 1.00 44.03 324 LYS A O 1
ATOM 2602 N N . ASN A 1 325 ? 25.398 -8.599 1.129 1.00 41.75 325 ASN A N 1
ATOM 2603 C CA . ASN A 1 325 ? 24.361 -8.072 2.060 1.00 41.75 325 ASN A CA 1
ATOM 2604 C C . ASN A 1 325 ? 23.029 -7.605 1.426 1.00 41.75 325 ASN A C 1
ATOM 2606 O O . ASN A 1 325 ? 22.198 -7.048 2.134 1.00 41.75 325 ASN A O 1
ATOM 2610 N N . PHE A 1 326 ? 22.780 -7.817 0.126 1.00 43.66 326 PHE A N 1
ATOM 2611 C CA . PHE A 1 326 ? 21.559 -7.303 -0.530 1.00 43.66 326 PHE A CA 1
ATOM 2612 C C . PHE A 1 326 ? 20.475 -8.359 -0.802 1.00 43.66 326 PHE A C 1
ATOM 2614 O O . PHE A 1 326 ? 19.337 -8.001 -1.099 1.00 43.66 326 PHE A O 1
ATOM 2621 N N . SER A 1 327 ? 20.787 -9.660 -0.694 1.00 40.00 327 SER A N 1
ATOM 2622 C CA . SER A 1 327 ? 19.766 -10.707 -0.847 1.00 40.00 327 SER A CA 1
ATOM 2623 C C . SER A 1 327 ? 18.686 -10.608 0.222 1.00 40.00 327 SER A C 1
ATOM 2625 O O . SER A 1 327 ? 17.517 -10.713 -0.101 1.00 40.00 327 SER A O 1
ATOM 2627 N N . GLU A 1 328 ? 19.068 -10.343 1.469 1.00 40.50 328 GLU A N 1
ATOM 2628 C CA . GLU A 1 328 ? 18.123 -10.258 2.585 1.00 40.50 328 GLU A CA 1
ATOM 2629 C C . GLU A 1 328 ? 17.198 -9.038 2.460 1.00 40.50 328 GLU A C 1
ATOM 2631 O O . GLU A 1 328 ? 16.012 -9.153 2.731 1.00 40.50 328 GLU A O 1
ATOM 2636 N N . LEU A 1 329 ? 17.699 -7.899 1.964 1.00 37.94 329 LEU A N 1
ATOM 2637 C CA . LEU A 1 329 ? 16.901 -6.681 1.782 1.00 37.94 329 LEU A CA 1
ATOM 2638 C C . LEU A 1 329 ? 15.864 -6.815 0.652 1.00 37.94 329 LEU A C 1
ATOM 2640 O O . LEU A 1 329 ? 14.728 -6.374 0.807 1.00 37.94 329 LEU A O 1
ATOM 2644 N N . LEU A 1 330 ? 16.246 -7.429 -0.475 1.00 41.09 330 LEU A N 1
ATOM 2645 C CA . LEU A 1 330 ? 15.325 -7.709 -1.583 1.00 41.09 330 LEU A CA 1
ATOM 2646 C C . LEU A 1 330 ? 14.300 -8.780 -1.207 1.00 41.09 330 LEU A C 1
ATOM 2648 O O . LEU A 1 330 ? 13.121 -8.604 -1.493 1.00 41.09 330 LEU A O 1
ATOM 2652 N N . ASP A 1 331 ? 14.734 -9.836 -0.517 1.00 42.66 331 ASP A N 1
ATOM 2653 C CA . ASP A 1 331 ? 13.838 -10.896 -0.053 1.00 42.66 331 ASP A CA 1
ATOM 2654 C C . ASP A 1 331 ? 12.819 -10.331 0.976 1.00 42.66 331 ASP A C 1
ATOM 2656 O O . ASP A 1 331 ? 11.640 -10.663 0.924 1.00 42.66 331 ASP A O 1
ATOM 2660 N N . VAL A 1 332 ? 13.225 -9.396 1.851 1.00 39.06 332 VAL A N 1
ATOM 2661 C CA . VAL A 1 332 ? 12.316 -8.676 2.772 1.00 39.06 332 VAL A CA 1
ATOM 2662 C C . VAL A 1 332 ? 11.358 -7.736 2.027 1.00 39.06 332 VAL A C 1
ATOM 2664 O O . VAL A 1 332 ? 10.189 -7.635 2.396 1.00 39.06 332 VAL A O 1
ATOM 2667 N N . ALA A 1 333 ? 11.809 -7.053 0.971 1.00 40.97 333 ALA A N 1
ATOM 2668 C CA . ALA A 1 333 ? 10.945 -6.203 0.151 1.00 40.97 333 ALA A CA 1
ATOM 2669 C C . ALA A 1 333 ? 9.885 -7.021 -0.616 1.00 40.97 333 ALA A C 1
ATOM 2671 O O . ALA A 1 333 ? 8.718 -6.624 -0.642 1.00 40.97 333 ALA A O 1
ATOM 2672 N N . ASP A 1 334 ? 10.268 -8.185 -1.156 1.00 43.50 334 ASP A N 1
ATOM 2673 C CA . ASP A 1 334 ? 9.363 -9.159 -1.785 1.00 43.50 334 ASP A CA 1
ATOM 2674 C C . ASP A 1 334 ? 8.289 -9.636 -0.784 1.00 43.50 334 ASP A C 1
ATOM 2676 O O . ASP A 1 334 ? 7.091 -9.656 -1.088 1.00 43.50 334 ASP A O 1
ATOM 2680 N N . ASP A 1 335 ? 8.708 -9.952 0.442 1.00 42.94 335 ASP A N 1
ATOM 2681 C CA . ASP A 1 335 ? 7.853 -10.420 1.535 1.00 42.94 335 ASP A CA 1
ATOM 2682 C C . ASP A 1 335 ? 6.861 -9.340 2.026 1.00 42.94 335 ASP A C 1
ATOM 2684 O O . ASP A 1 335 ? 5.684 -9.620 2.293 1.00 42.94 335 ASP A O 1
ATOM 2688 N N . LEU A 1 336 ? 7.298 -8.079 2.096 1.00 40.81 336 LEU A N 1
ATOM 2689 C CA . LEU A 1 336 ? 6.462 -6.925 2.460 1.00 40.81 336 LEU A CA 1
ATOM 2690 C C . LEU A 1 336 ? 5.456 -6.572 1.359 1.00 40.81 336 LEU A C 1
ATOM 2692 O O . LEU A 1 336 ? 4.295 -6.264 1.646 1.00 40.81 336 LEU A O 1
ATOM 2696 N N . TYR A 1 337 ? 5.875 -6.662 0.097 1.00 43.75 337 TYR A N 1
ATOM 2697 C CA . TYR A 1 337 ? 5.009 -6.479 -1.061 1.00 43.75 337 TYR A CA 1
ATOM 2698 C C . TYR A 1 337 ? 3.905 -7.550 -1.124 1.00 43.75 337 TYR A C 1
ATOM 2700 O O . TYR A 1 337 ? 2.732 -7.246 -1.384 1.00 43.75 337 TYR A O 1
ATOM 2708 N N . LEU A 1 338 ? 4.251 -8.799 -0.799 1.00 43.31 338 LEU A N 1
ATOM 2709 C CA . LEU A 1 338 ? 3.294 -9.893 -0.679 1.00 43.31 338 LEU A CA 1
ATOM 2710 C C . LEU A 1 338 ? 2.237 -9.585 0.392 1.00 43.31 338 LEU A C 1
ATOM 2712 O O . LEU A 1 338 ? 1.035 -9.666 0.127 1.00 43.31 338 LEU A O 1
ATOM 2716 N N . ALA A 1 339 ? 2.667 -9.153 1.580 1.00 42.25 339 ALA A N 1
ATOM 2717 C CA . ALA A 1 339 ? 1.772 -8.769 2.670 1.00 42.25 339 ALA A CA 1
ATOM 2718 C C . ALA A 1 339 ? 0.863 -7.577 2.302 1.00 42.25 339 ALA A C 1
ATOM 2720 O O . ALA A 1 339 ? -0.325 -7.565 2.650 1.00 42.25 339 ALA A O 1
ATOM 2721 N N . TYR A 1 340 ? 1.387 -6.601 1.554 1.00 44.72 340 TYR A N 1
ATOM 2722 C CA . TYR A 1 340 ? 0.628 -5.464 1.031 1.00 44.72 340 TYR A CA 1
ATOM 2723 C C . TYR A 1 340 ? -0.502 -5.903 0.087 1.00 44.72 340 TYR A C 1
ATOM 2725 O O . TYR A 1 340 ? -1.663 -5.526 0.286 1.00 44.72 340 TYR A O 1
ATOM 2733 N N . CYS A 1 341 ? -0.197 -6.767 -0.886 1.00 41.72 341 CYS A N 1
ATOM 2734 C CA . CYS A 1 341 ? -1.181 -7.284 -1.840 1.00 41.72 341 CYS A CA 1
ATOM 2735 C C . CYS A 1 341 ? -2.299 -8.075 -1.149 1.00 41.72 341 CYS A C 1
ATOM 2737 O O . CYS A 1 341 ? -3.482 -7.877 -1.442 1.00 41.72 341 CYS A O 1
ATOM 2739 N N . VAL A 1 342 ? -1.937 -8.916 -0.176 1.00 43.91 342 VAL A N 1
ATOM 2740 C CA . VAL A 1 342 ? -2.883 -9.709 0.627 1.00 43.91 342 VAL A CA 1
ATOM 2741 C C . VAL A 1 342 ? -3.853 -8.816 1.395 1.00 43.91 342 VAL A C 1
ATOM 2743 O O . VAL A 1 342 ? -5.057 -9.081 1.450 1.00 43.91 342 VAL A O 1
ATOM 2746 N N . ARG A 1 343 ? -3.346 -7.719 1.961 1.00 42.94 343 ARG A N 1
ATOM 2747 C CA . ARG A 1 343 ? -4.139 -6.780 2.755 1.00 42.94 343 ARG A CA 1
ATOM 2748 C C . ARG A 1 343 ? -5.069 -5.918 1.898 1.00 42.94 343 ARG A C 1
ATOM 2750 O O . ARG A 1 343 ? -6.165 -5.587 2.352 1.00 42.94 343 ARG A O 1
ATOM 2757 N N . LYS A 1 344 ? -4.646 -5.558 0.684 1.00 43.50 344 LYS A N 1
ATOM 2758 C CA . LYS A 1 344 ? -5.366 -4.624 -0.192 1.00 43.50 344 LYS A CA 1
ATOM 2759 C C . LYS A 1 344 ? -6.461 -5.284 -1.039 1.00 43.50 344 LYS A C 1
ATOM 2761 O O . LYS A 1 344 ? -7.521 -4.683 -1.199 1.00 43.50 344 LYS A O 1
ATOM 2766 N N . TYR A 1 345 ? -6.255 -6.509 -1.537 1.00 45.91 345 TYR A N 1
ATOM 2767 C CA . TYR A 1 345 ? -7.145 -7.114 -2.549 1.00 45.91 345 TYR A CA 1
ATOM 2768 C C . TYR A 1 345 ? -8.161 -8.163 -2.033 1.00 45.91 345 TYR A C 1
ATOM 2770 O O . TYR A 1 345 ? -9.005 -8.602 -2.810 1.00 45.91 345 TYR A O 1
ATOM 2778 N N . GLN A 1 346 ? -8.191 -8.457 -0.721 1.00 40.44 346 GLN A N 1
ATOM 2779 C CA . GLN A 1 346 ? -9.220 -9.257 -0.009 1.00 40.44 346 GLN A CA 1
ATOM 2780 C C . GLN A 1 346 ? -9.382 -10.757 -0.413 1.00 40.44 346 GLN A C 1
ATOM 2782 O O . GLN A 1 346 ? -9.020 -11.184 -1.505 1.00 40.44 346 GLN A O 1
ATOM 2787 N N . PRO A 1 347 ? -9.942 -11.614 0.477 1.00 37.00 347 PRO A N 1
ATOM 2788 C CA . PRO A 1 347 ? -9.568 -13.036 0.577 1.00 37.00 347 PRO A CA 1
ATOM 2789 C C . PRO A 1 347 ? -10.260 -14.036 -0.358 1.00 37.00 347 PRO A C 1
ATOM 2791 O O . PRO A 1 347 ? -9.941 -15.222 -0.310 1.00 37.00 347 PRO A O 1
ATOM 2794 N N . LYS A 1 348 ? -11.232 -13.637 -1.187 1.00 37.59 348 LYS A N 1
ATOM 2795 C CA . LYS A 1 348 ? -12.070 -14.625 -1.906 1.00 37.59 348 LYS A CA 1
ATOM 2796 C C . LYS A 1 348 ? -11.327 -15.444 -2.971 1.00 37.59 348 LYS A C 1
ATOM 2798 O O . LYS A 1 348 ? -11.847 -16.472 -3.382 1.00 37.59 348 LYS A O 1
ATOM 2803 N N . ARG A 1 349 ? -10.122 -15.022 -3.361 1.00 40.19 349 ARG A N 1
ATOM 2804 C CA . ARG A 1 349 ? -9.176 -15.790 -4.194 1.00 40.19 349 ARG A CA 1
ATOM 2805 C C . ARG A 1 349 ? -7.810 -15.973 -3.510 1.00 40.19 349 ARG A C 1
ATOM 2807 O O . ARG A 1 349 ? -6.820 -16.309 -4.137 1.00 40.19 349 ARG A O 1
ATOM 2814 N N . PHE A 1 350 ? -7.732 -15.743 -2.197 1.00 37.59 350 PHE A N 1
ATOM 2815 C CA . PHE A 1 350 ? -6.495 -15.886 -1.416 1.00 37.59 350 PHE A CA 1
ATOM 2816 C C . PHE A 1 350 ? -6.126 -17.353 -1.165 1.00 37.59 350 PHE A C 1
ATOM 2818 O O . PHE A 1 350 ? -4.950 -17.671 -1.021 1.00 37.59 350 PHE A O 1
ATOM 2825 N N . HIS A 1 351 ? -7.106 -18.262 -1.173 1.00 37.03 351 HIS A N 1
ATOM 2826 C CA . HIS A 1 351 ? -6.833 -19.702 -1.127 1.00 37.03 351 HIS A CA 1
ATOM 2827 C C . HIS A 1 351 ? -6.016 -20.163 -2.346 1.00 37.03 351 HIS A C 1
ATOM 2829 O O . HIS A 1 351 ? -5.120 -20.991 -2.213 1.00 37.03 351 HIS A O 1
ATOM 2835 N N . ASP A 1 352 ? -6.264 -19.527 -3.489 1.00 37.78 352 ASP A N 1
ATOM 2836 C CA . ASP A 1 352 ? -5.611 -19.789 -4.767 1.00 37.78 352 ASP A CA 1
ATOM 2837 C C . ASP A 1 352 ? -4.176 -19.225 -4.798 1.00 37.78 352 ASP A C 1
ATOM 2839 O O . ASP A 1 352 ? -3.232 -19.891 -5.218 1.00 37.78 352 ASP A O 1
ATOM 2843 N N . PHE A 1 353 ? -3.983 -18.032 -4.228 1.00 36.50 353 PHE A N 1
ATOM 2844 C CA . PHE A 1 353 ? -2.679 -17.374 -4.081 1.00 36.50 353 PHE A CA 1
ATOM 2845 C C . PHE A 1 353 ? -1.764 -18.060 -3.046 1.00 36.50 353 PHE A C 1
ATOM 2847 O O . PHE A 1 353 ? -0.558 -18.185 -3.238 1.00 36.50 353 PHE A O 1
ATOM 2854 N N . MET A 1 354 ? -2.324 -18.585 -1.951 1.00 35.47 354 MET A N 1
ATOM 2855 C CA . MET A 1 354 ? -1.570 -19.279 -0.893 1.00 35.47 354 MET A CA 1
ATOM 2856 C C . MET A 1 354 ? -1.035 -20.659 -1.298 1.00 35.47 354 MET A C 1
ATOM 2858 O O . MET A 1 354 ? -0.216 -21.231 -0.569 1.00 35.47 354 MET A O 1
ATOM 2862 N N . GLN A 1 355 ? -1.460 -21.198 -2.446 1.00 36.41 355 GLN A N 1
ATOM 2863 C CA . GLN A 1 355 ? -0.858 -22.397 -3.027 1.00 36.41 355 GLN A CA 1
ATOM 2864 C C . GLN A 1 355 ? 0.451 -22.110 -3.779 1.00 36.41 355 GLN A C 1
ATOM 2866 O O . GLN A 1 355 ? 1.146 -23.064 -4.102 1.00 36.41 355 GLN A O 1
ATOM 2871 N N . MET A 1 356 ? 0.876 -20.844 -3.946 1.00 36.44 356 MET A N 1
ATOM 2872 C CA . MET A 1 356 ? 2.163 -20.398 -4.538 1.00 36.44 356 MET A CA 1
ATOM 2873 C C . MET A 1 356 ? 3.419 -20.768 -3.706 1.00 36.44 356 MET A C 1
ATOM 2875 O O . MET A 1 356 ? 4.439 -20.076 -3.713 1.00 36.44 356 MET A O 1
ATOM 2879 N N . GLN A 1 357 ? 3.366 -21.867 -2.948 1.00 37.75 357 GLN A N 1
ATOM 2880 C CA . GLN A 1 357 ? 4.400 -22.304 -2.017 1.00 37.75 357 GLN A CA 1
ATOM 2881 C C . GLN A 1 357 ? 5.599 -22.942 -2.715 1.00 37.75 357 GLN A C 1
ATOM 2883 O O . GLN A 1 357 ? 5.707 -24.161 -2.829 1.00 37.75 357 GLN A O 1
ATOM 2888 N N . LYS A 1 358 ? 6.591 -22.118 -3.036 1.00 33.84 358 LYS A N 1
ATOM 2889 C CA . LYS A 1 358 ? 7.990 -22.565 -2.958 1.00 33.84 358 LYS A CA 1
ATOM 2890 C C . LYS A 1 358 ? 8.802 -21.837 -1.884 1.00 33.84 358 LYS A C 1
ATOM 2892 O O . LYS A 1 358 ? 9.892 -22.281 -1.548 1.00 33.84 358 LYS A O 1
ATOM 2897 N N . TYR A 1 359 ? 8.236 -20.790 -1.279 1.00 37.03 359 TYR A N 1
ATOM 2898 C CA . TYR A 1 359 ? 8.938 -19.934 -0.318 1.00 37.03 359 TYR A CA 1
ATOM 2899 C C . TYR A 1 359 ? 8.258 -19.810 1.049 1.00 37.03 359 TYR A C 1
ATOM 2901 O O . TYR A 1 359 ? 8.763 -19.098 1.904 1.00 37.03 359 TYR A O 1
ATOM 2909 N N . LYS A 1 360 ? 7.178 -20.556 1.331 1.00 34.28 360 LYS A N 1
ATOM 2910 C CA . LYS A 1 360 ? 6.514 -20.515 2.650 1.00 34.28 360 LYS A CA 1
ATOM 2911 C C . LYS A 1 360 ? 7.446 -20.903 3.802 1.00 34.28 360 LYS A C 1
ATOM 2913 O O . LYS A 1 360 ? 7.337 -20.326 4.876 1.00 34.28 360 LYS A O 1
ATOM 2918 N N . SER A 1 361 ? 8.368 -21.844 3.595 1.00 35.75 361 SER A N 1
ATOM 2919 C CA . SER A 1 361 ? 9.363 -22.215 4.610 1.00 35.75 361 SER A CA 1
ATOM 2920 C C . SER A 1 361 ? 10.432 -21.139 4.805 1.00 35.75 361 SER A C 1
ATOM 2922 O O . SER A 1 361 ? 10.866 -20.930 5.929 1.00 35.75 361 SER A O 1
ATOM 2924 N N . VAL A 1 362 ? 10.816 -20.425 3.743 1.00 36.97 362 VAL A N 1
ATOM 2925 C CA . VAL A 1 362 ? 11.784 -19.317 3.800 1.00 36.97 362 VAL A CA 1
ATOM 2926 C C . VAL A 1 362 ? 11.148 -18.091 4.455 1.00 36.97 362 VAL A C 1
ATOM 2928 O O . VAL A 1 362 ? 11.729 -17.560 5.392 1.00 36.97 362 VAL A O 1
ATOM 2931 N N . PHE A 1 363 ? 9.924 -17.727 4.060 1.00 33.78 363 PHE A N 1
ATOM 2932 C CA . PHE A 1 363 ? 9.125 -16.668 4.678 1.00 33.78 363 PHE A CA 1
ATOM 2933 C C . PHE A 1 363 ? 8.865 -16.950 6.160 1.00 33.78 363 PHE A C 1
ATOM 2935 O O . PHE A 1 363 ? 9.122 -16.089 6.985 1.00 33.78 363 PHE A O 1
ATOM 2942 N N . LEU A 1 364 ? 8.409 -18.153 6.541 1.00 34.50 364 LEU A N 1
ATOM 2943 C CA . LEU A 1 364 ? 8.122 -18.497 7.945 1.00 34.50 364 LEU A CA 1
ATOM 2944 C C . LEU A 1 364 ? 9.380 -18.646 8.808 1.00 34.50 364 LEU A C 1
ATOM 2946 O O . LEU A 1 364 ? 9.324 -18.329 9.992 1.00 34.50 364 LEU A O 1
ATOM 2950 N N . ASN A 1 365 ? 10.501 -19.117 8.252 1.00 37.25 365 ASN A N 1
ATOM 2951 C CA . ASN A 1 365 ? 11.755 -19.197 9.007 1.00 37.25 365 ASN A CA 1
ATOM 2952 C C . ASN A 1 365 ? 12.423 -17.827 9.151 1.00 37.25 365 ASN A C 1
ATOM 2954 O O . ASN A 1 365 ? 12.883 -17.504 10.239 1.00 37.25 365 ASN A O 1
ATOM 2958 N N . ARG A 1 366 ? 12.420 -16.993 8.106 1.00 34.97 366 ARG A N 1
ATOM 2959 C CA . ARG A 1 366 ? 13.032 -15.659 8.156 1.00 34.97 366 ARG A CA 1
ATOM 2960 C C . ARG A 1 366 ? 12.157 -14.643 8.871 1.00 34.97 366 ARG A C 1
ATOM 2962 O O . ARG A 1 366 ? 12.676 -13.859 9.647 1.00 34.97 366 ARG A O 1
ATOM 2969 N N . SER A 1 367 ? 10.833 -14.690 8.728 1.00 32.34 367 SER A N 1
ATOM 2970 C CA . SER A 1 367 ? 9.952 -13.846 9.551 1.00 32.34 367 SER A CA 1
ATOM 2971 C C . SER A 1 367 ? 10.055 -14.168 11.042 1.00 32.34 367 SER A C 1
ATOM 2973 O O . SER A 1 367 ? 9.881 -13.264 11.844 1.00 32.34 367 SER A O 1
ATOM 2975 N N . ARG A 1 368 ? 10.424 -15.397 11.427 1.00 33.81 368 ARG A N 1
ATOM 2976 C CA . ARG A 1 368 ? 10.777 -15.739 12.816 1.00 33.81 368 ARG A CA 1
ATOM 2977 C C . ARG A 1 368 ? 12.149 -15.209 13.260 1.00 33.81 368 ARG A C 1
ATOM 2979 O O . ARG A 1 368 ? 12.333 -15.009 14.452 1.00 33.81 368 ARG A O 1
ATOM 2986 N N . GLU A 1 369 ? 13.086 -14.982 12.337 1.00 35.44 369 GLU A N 1
ATOM 2987 C CA . GLU A 1 369 ? 14.388 -14.347 12.617 1.00 35.44 369 GLU A CA 1
ATOM 2988 C C . GLU A 1 369 ? 14.324 -12.806 12.609 1.00 35.44 369 GLU A C 1
ATOM 2990 O O . GLU A 1 369 ? 15.032 -12.173 13.386 1.00 35.44 369 GLU A O 1
ATOM 2995 N N . TYR A 1 370 ? 13.478 -12.193 11.769 1.00 33.00 370 TYR A N 1
ATOM 2996 C CA . TYR A 1 370 ? 13.391 -10.731 11.599 1.00 33.00 370 TYR A CA 1
ATOM 2997 C C . TYR A 1 370 ? 12.228 -10.071 12.349 1.00 33.00 370 TYR A C 1
ATOM 2999 O O . TYR A 1 370 ? 12.307 -8.886 12.670 1.00 33.00 370 TYR A O 1
ATOM 3007 N N . PHE A 1 371 ? 11.155 -10.806 12.650 1.00 30.95 371 PHE A N 1
ATOM 3008 C CA . PHE A 1 371 ? 10.075 -10.333 13.508 1.00 30.95 371 PHE A CA 1
ATOM 3009 C C . PHE A 1 371 ? 10.123 -11.127 14.809 1.00 30.95 371 PHE A C 1
ATOM 3011 O O . PHE A 1 371 ? 9.666 -12.269 14.878 1.00 30.95 371 PHE A O 1
ATOM 3018 N N . LEU A 1 372 ? 10.660 -10.494 15.854 1.00 31.33 372 LEU A N 1
ATOM 3019 C CA . LEU A 1 372 ? 10.380 -10.863 17.238 1.00 31.33 372 LEU A CA 1
ATOM 3020 C C . LEU A 1 372 ? 8.872 -10.687 17.467 1.00 31.33 372 LEU A C 1
ATOM 3022 O O . LEU A 1 372 ? 8.396 -9.647 17.913 1.00 31.33 372 LEU A O 1
ATOM 3026 N N . PHE A 1 373 ? 8.097 -11.692 17.070 1.00 31.25 373 PHE A N 1
ATOM 3027 C CA . PHE A 1 373 ? 6.772 -11.919 17.613 1.00 31.25 373 PHE A CA 1
ATOM 3028 C C . PHE A 1 373 ? 6.990 -12.490 19.013 1.00 31.25 373 PHE A C 1
ATOM 3030 O O . PHE A 1 373 ? 7.206 -13.691 19.179 1.00 31.25 373 PHE A O 1
ATOM 3037 N N . ASP A 1 374 ? 7.003 -11.603 20.003 1.00 29.30 374 ASP A N 1
ATOM 3038 C CA . ASP A 1 374 ? 7.007 -11.964 21.414 1.00 29.30 374 ASP A CA 1
ATOM 3039 C C . ASP A 1 374 ? 5.741 -12.768 21.726 1.00 29.30 374 ASP A C 1
ATOM 3041 O O . ASP A 1 374 ? 4.650 -12.213 21.790 1.00 29.30 374 ASP A O 1
ATOM 3045 N N . GLU A 1 375 ? 5.889 -14.092 21.815 1.00 31.48 375 GLU A N 1
ATOM 3046 C CA . GLU A 1 375 ? 5.322 -14.956 22.863 1.00 31.48 375 GLU A CA 1
ATOM 3047 C C . GLU A 1 375 ? 5.638 -16.439 22.563 1.00 31.48 375 GLU A C 1
ATOM 3049 O O . GLU A 1 375 ? 4.787 -17.219 22.137 1.00 31.48 375 GLU A O 1
ATOM 3054 N N . TRP A 1 376 ? 6.890 -16.854 22.797 1.00 25.14 376 TRP A N 1
ATOM 3055 C CA . TRP A 1 376 ? 7.228 -18.234 23.187 1.00 25.14 376 TRP A CA 1
ATOM 3056 C C . TRP A 1 376 ? 8.631 -18.269 23.820 1.00 25.14 376 TRP A C 1
ATOM 3058 O O . TRP A 1 376 ? 9.556 -17.700 23.239 1.00 25.14 376 TRP A O 1
ATOM 3068 N N . PRO A 1 377 ? 8.848 -18.918 24.981 1.00 28.30 377 PRO A N 1
ATOM 3069 C CA . PRO A 1 377 ? 10.158 -18.917 25.622 1.00 28.30 377 PRO A CA 1
ATOM 3070 C C . PRO A 1 377 ? 11.123 -19.791 24.813 1.00 28.30 377 PRO A C 1
ATOM 3072 O O . PRO A 1 377 ? 10.889 -20.990 24.645 1.00 28.30 377 PRO A O 1
ATOM 3075 N N . LEU A 1 378 ? 12.210 -19.205 24.307 1.00 25.41 378 LEU A N 1
ATOM 3076 C CA . LEU A 1 378 ? 13.314 -19.963 23.719 1.00 25.41 378 LEU A CA 1
ATOM 3077 C C . LEU A 1 378 ? 14.369 -20.279 24.794 1.00 25.41 378 LEU A C 1
ATOM 3079 O O . LEU A 1 378 ? 14.676 -19.413 25.616 1.00 25.41 378 LEU A O 1
ATOM 3083 N N . PRO A 1 379 ? 14.933 -21.502 24.820 1.00 25.00 379 PRO A N 1
ATOM 3084 C CA . PRO A 1 379 ? 15.965 -21.873 25.780 1.00 25.00 379 PRO A CA 1
ATOM 3085 C C . PRO A 1 379 ? 17.263 -21.099 25.534 1.00 25.00 379 PRO A C 1
ATOM 3087 O O . PRO A 1 379 ? 17.687 -20.916 24.393 1.00 25.00 379 PRO A O 1
ATOM 3090 N N . ASN A 1 380 ? 17.926 -20.725 26.628 1.00 28.08 380 ASN A N 1
ATOM 3091 C CA . ASN A 1 380 ? 19.297 -20.224 26.640 1.00 28.08 380 ASN A CA 1
ATOM 3092 C C . ASN A 1 380 ? 20.210 -21.205 25.895 1.00 28.08 380 ASN A C 1
ATOM 3094 O O . ASN A 1 380 ? 20.400 -22.314 26.388 1.00 28.08 380 ASN A O 1
ATOM 3098 N N . ASN A 1 381 ? 20.709 -20.811 24.716 1.00 34.91 381 ASN A N 1
ATOM 3099 C CA . ASN A 1 381 ? 22.017 -21.150 24.123 1.00 34.91 381 ASN A CA 1
ATOM 3100 C C . ASN A 1 381 ? 21.962 -21.098 22.586 1.00 34.91 381 ASN A C 1
ATOM 3102 O O . ASN A 1 381 ? 22.045 -22.133 21.938 1.00 34.91 381 ASN A O 1
ATOM 3106 N N . PHE A 1 382 ? 21.865 -19.908 21.986 1.00 27.75 382 PHE A N 1
ATOM 3107 C CA . PHE A 1 382 ? 22.240 -19.694 20.578 1.00 27.75 382 PHE A CA 1
ATOM 3108 C C . PHE A 1 382 ? 22.606 -18.217 20.363 1.00 27.75 382 PHE A C 1
ATOM 3110 O O . PHE A 1 382 ? 21.791 -17.404 19.946 1.00 27.75 382 PHE A O 1
ATOM 3117 N N . ILE A 1 383 ? 23.844 -17.852 20.703 1.00 31.11 383 ILE A N 1
ATOM 3118 C CA . ILE A 1 383 ? 24.432 -16.543 20.388 1.00 31.11 383 ILE A CA 1
ATOM 3119 C C . ILE A 1 383 ? 25.776 -16.808 19.710 1.00 31.11 383 ILE A C 1
ATOM 3121 O O . ILE A 1 383 ? 26.627 -17.486 20.282 1.00 31.11 383 ILE A O 1
ATOM 3125 N N . ASN A 1 384 ? 25.983 -16.270 18.503 1.00 32.94 384 ASN A N 1
ATOM 3126 C CA . ASN A 1 384 ? 27.314 -16.167 17.904 1.00 32.94 384 ASN A CA 1
ATOM 3127 C C . ASN A 1 384 ? 27.518 -14.779 17.264 1.00 32.94 384 ASN A C 1
ATOM 3129 O O . ASN A 1 384 ? 26.805 -14.354 16.356 1.00 32.94 384 ASN A O 1
ATOM 3133 N N . SER A 1 385 ? 28.533 -14.080 17.766 1.00 40.94 385 SER A N 1
ATOM 3134 C CA . SER A 1 385 ? 28.683 -12.621 17.888 1.00 40.94 385 SER A CA 1
ATOM 3135 C C . SER A 1 385 ? 29.295 -11.882 16.682 1.00 40.94 385 SER A C 1
ATOM 3137 O O . SER A 1 385 ? 29.909 -10.828 16.838 1.00 40.94 385 SER A O 1
ATOM 3139 N N . LYS A 1 386 ? 29.137 -12.388 15.451 1.00 28.64 386 LYS A N 1
ATOM 3140 C CA . LYS A 1 386 ? 29.660 -11.713 14.235 1.00 28.64 386 LYS A CA 1
ATOM 3141 C C . LYS A 1 386 ? 28.622 -10.916 13.441 1.00 28.64 386 LYS A C 1
ATOM 3143 O O . LYS A 1 386 ? 29.004 -9.993 12.726 1.00 28.64 386 LYS A O 1
ATOM 3148 N N . HIS A 1 387 ? 27.337 -11.237 13.581 1.00 32.50 387 HIS A N 1
ATOM 3149 C CA . HIS A 1 387 ? 26.263 -10.590 12.821 1.00 32.50 387 HIS A CA 1
ATOM 3150 C C . HIS A 1 387 ? 25.793 -9.280 13.475 1.00 32.50 387 HIS A C 1
ATOM 3152 O O . HIS A 1 387 ? 25.586 -8.301 12.766 1.00 32.50 387 HIS A O 1
ATOM 3158 N N . GLU A 1 388 ? 25.771 -9.189 14.811 1.00 33.34 388 GLU A N 1
ATOM 3159 C CA . GLU A 1 388 ? 25.430 -7.945 15.527 1.00 33.34 388 GLU A CA 1
ATOM 3160 C C . GLU A 1 388 ? 26.374 -6.782 15.196 1.00 33.34 388 GLU A C 1
ATOM 3162 O O . GLU A 1 388 ? 25.919 -5.672 14.952 1.00 33.34 388 GLU A O 1
ATOM 3167 N N . LEU A 1 389 ? 27.685 -7.016 15.098 1.00 31.86 389 LEU A N 1
ATOM 3168 C CA . LEU A 1 389 ? 28.667 -5.960 14.803 1.00 31.86 389 LEU A CA 1
ATOM 3169 C C . LEU A 1 389 ? 28.558 -5.400 13.375 1.00 31.86 389 LEU A C 1
ATOM 3171 O O . LEU A 1 389 ? 28.870 -4.231 13.142 1.00 31.86 389 LEU A O 1
ATOM 3175 N N . LEU A 1 390 ? 28.118 -6.222 12.418 1.00 32.69 390 LEU A N 1
ATOM 3176 C CA . LEU A 1 390 ? 27.898 -5.803 11.033 1.00 32.69 390 LEU A CA 1
ATOM 3177 C C . LEU A 1 390 ? 26.549 -5.090 10.886 1.00 32.69 390 LEU A C 1
ATOM 3179 O O . LEU A 1 390 ? 26.466 -4.092 10.172 1.00 32.69 390 LEU A O 1
ATOM 3183 N N . ILE A 1 391 ? 25.527 -5.551 11.612 1.00 33.12 391 ILE A N 1
ATOM 3184 C CA . ILE A 1 391 ? 24.206 -4.919 11.689 1.00 33.12 391 ILE A CA 1
ATOM 3185 C C . ILE A 1 391 ? 24.316 -3.550 12.370 1.00 33.12 391 ILE A C 1
ATOM 3187 O O . ILE A 1 391 ? 23.847 -2.569 11.808 1.00 33.12 391 ILE A O 1
ATOM 3191 N N . ILE A 1 392 ? 25.030 -3.432 13.493 1.00 34.75 392 ILE A N 1
ATOM 3192 C CA . ILE A 1 392 ? 25.255 -2.155 14.189 1.00 34.75 392 ILE A CA 1
ATOM 3193 C C . ILE A 1 392 ? 25.999 -1.160 13.288 1.00 34.75 392 ILE A C 1
ATOM 3195 O O . ILE A 1 392 ? 25.545 -0.030 13.143 1.00 34.75 392 ILE A O 1
ATOM 3199 N N . LYS A 1 393 ? 27.066 -1.577 12.589 1.00 32.94 393 LYS A N 1
ATOM 3200 C CA . LYS A 1 393 ? 27.791 -0.700 11.646 1.00 32.94 393 LYS A CA 1
ATOM 3201 C C . LYS A 1 393 ? 26.964 -0.300 10.425 1.00 32.94 393 LYS A C 1
ATOM 3203 O O . LYS A 1 393 ? 27.097 0.817 9.934 1.00 32.94 393 LYS A O 1
ATOM 3208 N N . THR A 1 394 ? 26.112 -1.196 9.933 1.00 33.81 394 THR A N 1
ATOM 3209 C CA . THR A 1 394 ? 25.217 -0.916 8.799 1.00 33.81 394 THR A CA 1
ATOM 3210 C C . THR A 1 394 ? 24.102 0.041 9.224 1.00 33.81 394 THR A C 1
ATOM 3212 O O . THR A 1 394 ? 23.823 1.002 8.516 1.00 33.81 394 THR A O 1
ATOM 3215 N N . LEU A 1 395 ? 23.544 -0.130 10.425 1.00 33.62 395 LEU A N 1
ATOM 3216 C CA . LEU A 1 395 ? 22.570 0.785 11.026 1.00 33.62 395 LEU A CA 1
ATOM 3217 C C . LEU A 1 395 ? 23.187 2.155 11.367 1.00 33.62 395 LEU A C 1
ATOM 3219 O O . LEU A 1 395 ? 22.535 3.179 11.184 1.00 33.62 395 LEU A O 1
ATOM 3223 N N . GLU A 1 396 ? 24.446 2.213 11.809 1.00 35.12 396 GLU A N 1
ATOM 3224 C CA . GLU A 1 396 ? 25.182 3.469 12.029 1.00 35.12 396 GLU A CA 1
ATOM 3225 C C . GLU A 1 396 ? 25.480 4.219 10.725 1.00 35.12 396 GLU A C 1
ATOM 3227 O O . GLU A 1 396 ? 25.425 5.447 10.701 1.00 35.12 396 GLU A O 1
ATOM 3232 N N . HIS A 1 397 ? 25.736 3.503 9.626 1.00 33.84 397 HIS A N 1
ATOM 3233 C CA . HIS A 1 397 ? 25.957 4.115 8.314 1.00 33.84 397 HIS A CA 1
ATOM 3234 C C . HIS A 1 397 ? 24.644 4.591 7.666 1.00 33.84 397 HIS A C 1
ATOM 3236 O O . HIS A 1 397 ? 24.616 5.653 7.042 1.00 33.84 397 HIS A O 1
ATOM 3242 N N . LEU A 1 398 ? 23.537 3.870 7.886 1.00 33.84 398 LEU A N 1
ATOM 3243 C CA . LEU A 1 398 ? 22.198 4.220 7.391 1.00 33.84 398 LEU A CA 1
ATOM 3244 C C . LEU A 1 398 ? 21.569 5.417 8.126 1.00 33.84 398 LEU A C 1
ATOM 3246 O O . LEU A 1 398 ? 20.826 6.177 7.507 1.00 33.84 398 LEU A O 1
ATOM 3250 N N . LYS A 1 399 ? 21.950 5.667 9.389 1.00 33.97 399 LYS A N 1
ATOM 3251 C CA . LYS A 1 399 ? 21.544 6.850 10.180 1.00 33.97 399 LYS A CA 1
ATOM 3252 C C . LYS A 1 399 ? 21.948 8.203 9.570 1.00 33.97 399 LYS A C 1
ATOM 3254 O O . LYS A 1 399 ? 21.433 9.225 10.013 1.00 33.97 399 LYS A O 1
ATOM 3259 N N . SER A 1 400 ? 22.867 8.239 8.599 1.00 39.78 400 SER A N 1
ATOM 3260 C CA . SER A 1 400 ? 23.423 9.489 8.049 1.00 39.78 400 SER A CA 1
ATOM 3261 C C . SER A 1 400 ? 22.830 9.937 6.704 1.00 39.78 400 SER A C 1
ATOM 3263 O O . SER A 1 400 ? 23.245 10.967 6.177 1.00 39.78 400 SER A O 1
ATOM 3265 N N . SER A 1 401 ? 21.852 9.214 6.142 1.00 34.59 401 SER A N 1
ATOM 3266 C CA . SER A 1 401 ? 21.343 9.480 4.787 1.00 34.59 401 SER A CA 1
ATOM 3267 C C . SER A 1 401 ? 19.823 9.672 4.719 1.00 34.59 401 SER A C 1
ATOM 3269 O O . SER A 1 401 ? 19.061 9.171 5.545 1.00 34.59 401 SER A O 1
ATOM 3271 N N . SER A 1 402 ? 19.384 10.378 3.674 1.00 36.91 402 SER A N 1
ATOM 3272 C CA . SER A 1 402 ? 17.995 10.655 3.267 1.00 36.91 402 SER A CA 1
ATOM 3273 C C . SER A 1 402 ? 17.101 9.418 3.069 1.00 36.91 402 SER A C 1
ATOM 3275 O O . SER A 1 402 ? 15.911 9.563 2.807 1.00 36.91 402 SER A O 1
ATOM 3277 N N . MET A 1 403 ? 17.641 8.206 3.209 1.00 31.75 403 MET A N 1
ATOM 3278 C CA . MET A 1 403 ? 16.883 6.956 3.224 1.00 31.75 403 MET A CA 1
ATOM 3279 C C . MET A 1 403 ? 16.229 6.649 4.577 1.00 31.75 403 MET A C 1
ATOM 3281 O O . MET A 1 403 ? 15.267 5.887 4.595 1.00 31.75 403 MET A O 1
ATOM 3285 N N . GLN A 1 404 ? 16.682 7.238 5.693 1.00 35.12 404 GLN A N 1
ATOM 3286 C CA . GLN A 1 404 ? 16.047 7.014 7.000 1.00 35.12 404 GLN A CA 1
ATOM 3287 C C . GLN A 1 404 ? 14.613 7.557 7.023 1.00 35.12 404 GLN A C 1
ATOM 3289 O O . GLN A 1 404 ? 13.727 6.881 7.516 1.00 35.12 404 GLN A O 1
ATOM 3294 N N . SER A 1 405 ? 14.341 8.705 6.395 1.00 33.19 405 SER A N 1
ATOM 3295 C CA . SER A 1 405 ? 12.976 9.243 6.281 1.00 33.19 405 SER A CA 1
ATOM 3296 C C . SER A 1 405 ? 12.064 8.389 5.393 1.00 33.19 405 SER A C 1
ATOM 3298 O O . SER A 1 405 ? 10.860 8.339 5.623 1.00 33.19 405 SER A O 1
ATOM 3300 N N . ILE A 1 406 ? 12.629 7.703 4.395 1.00 33.28 406 ILE A N 1
ATOM 3301 C CA . ILE A 1 406 ? 11.914 6.780 3.504 1.00 33.28 406 ILE A CA 1
ATOM 3302 C C . ILE A 1 406 ? 11.616 5.469 4.235 1.00 33.28 406 ILE A C 1
ATOM 3304 O O . ILE A 1 406 ? 10.498 4.976 4.163 1.00 33.28 406 ILE A O 1
ATOM 3308 N N . ILE A 1 407 ? 12.574 4.934 4.993 1.00 32.91 407 ILE A N 1
ATOM 3309 C CA . ILE A 1 407 ? 12.375 3.762 5.855 1.00 32.91 407 ILE A CA 1
ATOM 3310 C C . ILE A 1 407 ? 11.375 4.098 6.972 1.00 32.91 407 ILE A C 1
ATOM 3312 O O . ILE A 1 407 ? 10.420 3.357 7.164 1.00 32.91 407 ILE A O 1
ATOM 3316 N N . ASP A 1 408 ? 11.495 5.248 7.631 1.00 35.41 408 ASP A N 1
ATOM 3317 C CA . ASP A 1 408 ? 10.552 5.697 8.661 1.00 35.41 408 ASP A CA 1
ATOM 3318 C C . ASP A 1 408 ? 9.143 5.926 8.096 1.00 35.41 408 ASP A C 1
ATOM 3320 O O . ASP A 1 408 ? 8.172 5.723 8.811 1.00 35.41 408 ASP A O 1
ATOM 3324 N N . PHE A 1 409 ? 9.007 6.308 6.820 1.00 33.16 409 PHE A N 1
ATOM 3325 C CA . PHE A 1 409 ? 7.723 6.447 6.123 1.00 33.16 409 PHE A CA 1
ATOM 3326 C C . PHE A 1 409 ? 7.139 5.100 5.662 1.00 33.16 409 PHE A C 1
ATOM 3328 O O . PHE A 1 409 ? 5.942 4.871 5.813 1.00 33.16 409 PHE A O 1
ATOM 3335 N N . ILE A 1 410 ? 7.968 4.199 5.123 1.00 31.69 410 ILE A N 1
ATOM 3336 C CA . ILE A 1 410 ? 7.564 2.880 4.599 1.00 31.69 410 ILE A CA 1
ATOM 3337 C C . ILE A 1 410 ? 7.246 1.901 5.735 1.00 31.69 410 ILE A C 1
ATOM 3339 O O . ILE A 1 410 ? 6.288 1.134 5.650 1.00 31.69 410 ILE A O 1
ATOM 3343 N N . PHE A 1 411 ? 8.036 1.938 6.807 1.00 32.09 411 PHE A N 1
ATOM 3344 C CA . PHE A 1 411 ? 7.854 1.132 8.011 1.00 32.09 411 PHE A CA 1
ATOM 3345 C C . PHE A 1 411 ? 7.101 1.881 9.112 1.00 32.09 411 PHE A C 1
ATOM 3347 O O . PHE A 1 411 ? 6.912 1.325 10.198 1.00 32.09 411 PHE A O 1
ATOM 3354 N N . ALA A 1 412 ? 6.623 3.107 8.848 1.00 35.12 412 ALA A N 1
ATOM 3355 C CA . ALA A 1 412 ? 5.685 3.754 9.750 1.00 35.12 412 ALA A CA 1
ATOM 3356 C C . ALA A 1 412 ? 4.497 2.804 9.934 1.00 35.12 412 ALA A C 1
ATOM 3358 O O . ALA A 1 412 ? 3.847 2.427 8.948 1.00 35.12 412 ALA A O 1
ATOM 3359 N N . PRO A 1 413 ? 4.152 2.414 11.176 1.00 41.00 413 PRO A N 1
ATOM 3360 C CA . PRO A 1 413 ? 2.855 1.807 11.400 1.00 41.00 413 PRO A CA 1
ATOM 3361 C C . PRO A 1 413 ? 1.807 2.750 10.792 1.00 41.00 413 PRO A C 1
ATOM 3363 O O . PRO A 1 413 ? 1.977 3.967 10.920 1.00 41.00 413 PRO A O 1
ATOM 3366 N N . PRO A 1 414 ? 0.748 2.224 10.135 1.00 48.28 414 PRO A N 1
ATOM 3367 C CA . PRO A 1 414 ? -0.256 3.059 9.485 1.00 48.28 414 PRO A CA 1
ATOM 3368 C C . PRO A 1 414 ? -0.633 4.196 10.422 1.00 48.28 414 PRO A C 1
ATOM 3370 O O . PRO A 1 414 ? -0.849 3.954 11.617 1.00 48.28 414 PRO A O 1
ATOM 3373 N N . ARG A 1 415 ? -0.663 5.420 9.896 1.00 67.50 415 ARG A N 1
ATOM 3374 C CA . ARG A 1 415 ? -0.977 6.615 10.672 1.00 67.50 415 ARG A CA 1
ATOM 3375 C C . ARG A 1 415 ? -2.422 6.469 11.119 1.00 67.50 415 ARG A C 1
ATOM 3377 O O . ARG A 1 415 ? -3.355 6.699 10.353 1.00 67.50 415 ARG A O 1
ATOM 3384 N N . ARG A 1 416 ? -2.599 5.975 12.341 1.00 77.19 416 ARG A N 1
ATOM 3385 C CA . ARG A 1 416 ? -3.895 5.725 12.963 1.00 77.19 416 ARG A CA 1
ATOM 3386 C C . ARG A 1 416 ? -4.193 6.856 13.920 1.00 77.19 416 ARG A C 1
ATOM 3388 O O . ARG A 1 416 ? -3.363 7.167 14.772 1.00 77.19 416 ARG A O 1
ATOM 3395 N N . LEU A 1 417 ? -5.390 7.403 13.789 1.00 89.12 417 LEU A N 1
ATOM 3396 C CA . LEU A 1 417 ? -5.961 8.301 14.776 1.00 89.12 417 LEU A CA 1
ATOM 3397 C C . LEU A 1 417 ? -7.204 7.648 15.361 1.00 89.12 417 LEU A C 1
ATOM 3399 O O . LEU A 1 417 ? -8.097 7.240 14.619 1.00 89.12 417 LEU A O 1
ATOM 3403 N N . GLU A 1 418 ? -7.259 7.550 16.678 1.00 92.75 418 GLU A N 1
ATOM 3404 C CA . GLU A 1 418 ? -8.382 6.981 17.407 1.00 92.75 418 GLU A CA 1
ATOM 3405 C C . GLU A 1 418 ? -9.049 8.056 18.253 1.00 92.75 418 GLU A C 1
ATOM 3407 O O . GLU A 1 418 ? -8.405 8.733 19.052 1.00 92.75 418 GLU A O 1
ATOM 3412 N N . PHE A 1 419 ? -10.345 8.239 18.038 1.00 96.25 419 PHE A N 1
ATOM 3413 C CA . PHE A 1 419 ? -11.188 9.091 18.858 1.00 96.25 419 PHE A CA 1
ATOM 3414 C C . PHE A 1 419 ? -11.952 8.224 19.840 1.00 96.25 419 PHE A C 1
ATOM 3416 O O . PHE A 1 419 ? -12.744 7.404 19.396 1.00 96.25 419 PHE A O 1
ATOM 3423 N N . ASP A 1 420 ? -11.782 8.450 21.135 1.00 96.69 420 ASP A N 1
ATOM 3424 C CA . ASP A 1 420 ? -12.591 7.809 22.168 1.00 96.69 420 ASP A CA 1
ATOM 3425 C C . ASP A 1 420 ? -13.595 8.812 22.724 1.00 96.69 420 ASP A C 1
ATOM 3427 O O . ASP A 1 420 ? -13.232 9.778 23.400 1.00 96.69 420 ASP A O 1
ATOM 3431 N N . PHE A 1 421 ? -14.869 8.588 22.412 1.00 98.12 421 PHE A N 1
ATOM 3432 C CA . PHE A 1 421 ? -15.987 9.379 22.905 1.00 98.12 421 PHE A CA 1
ATOM 3433 C C . PHE A 1 421 ? -16.618 8.706 24.124 1.00 98.12 421 PHE A C 1
ATOM 3435 O O . PHE A 1 421 ? -17.282 7.669 24.009 1.00 98.12 421 PHE A O 1
ATOM 3442 N N . GLU A 1 422 ? -16.487 9.344 25.285 1.00 97.56 422 GLU A N 1
ATOM 3443 C CA . GLU A 1 422 ? -17.143 8.920 26.518 1.00 97.56 422 GLU A CA 1
ATOM 3444 C C . GLU A 1 422 ? -18.627 9.317 26.487 1.00 97.56 422 GLU A C 1
ATOM 3446 O O . GLU A 1 422 ? -19.038 10.348 27.018 1.00 97.56 422 GLU A O 1
ATOM 3451 N N . LEU A 1 423 ? -19.457 8.502 25.823 1.00 97.75 423 LEU A N 1
ATOM 3452 C CA . LEU A 1 423 ? -20.887 8.800 25.652 1.00 97.75 423 LEU A CA 1
ATOM 3453 C C . LEU A 1 423 ? -21.665 8.869 26.973 1.00 97.75 423 LEU A C 1
ATOM 3455 O O . LEU A 1 423 ? -22.708 9.529 27.029 1.00 97.75 423 LEU A O 1
ATOM 3459 N N . SER A 1 424 ? -21.167 8.198 28.014 1.00 97.12 424 SER A N 1
ATOM 3460 C CA . SER A 1 424 ? -21.660 8.304 29.383 1.00 97.12 424 SER A CA 1
ATOM 3461 C C . SER A 1 424 ? -20.512 8.205 30.382 1.00 97.12 424 SER A C 1
ATOM 3463 O O . SER A 1 424 ? -19.586 7.424 30.176 1.00 97.12 424 SER A O 1
ATOM 3465 N N . SER A 1 425 ? -20.606 8.950 31.484 1.00 95.56 425 SER A N 1
ATOM 3466 C CA . SER A 1 425 ? -19.736 8.808 32.660 1.00 95.56 425 SER A CA 1
ATOM 3467 C C . SER A 1 425 ? -20.295 7.824 33.701 1.00 95.56 425 SER A C 1
ATOM 3469 O O . SER A 1 425 ? -19.600 7.425 34.639 1.00 95.56 425 SER A O 1
ATOM 3471 N N . LYS A 1 426 ? -21.557 7.398 33.544 1.00 95.88 426 LYS A N 1
ATOM 3472 C CA . LYS A 1 426 ? -22.218 6.394 34.388 1.00 95.88 426 LYS A CA 1
ATOM 3473 C C . LYS A 1 426 ? -22.053 5.012 33.792 1.00 95.88 426 LYS A C 1
ATOM 3475 O O . LYS A 1 426 ? -21.867 4.857 32.593 1.00 95.88 426 LYS A O 1
ATOM 3480 N N . CYS A 1 427 ? -22.156 3.983 34.623 1.00 95.50 427 CYS A N 1
ATOM 3481 C CA . CYS A 1 427 ? -22.134 2.607 34.152 1.00 95.50 427 CYS A CA 1
ATOM 3482 C C . CYS A 1 427 ? -22.900 1.694 35.105 1.00 95.50 427 CYS A C 1
ATOM 3484 O O . CYS A 1 427 ? -22.903 1.889 36.321 1.00 95.50 427 CYS A O 1
ATOM 3486 N N . THR A 1 428 ? -23.567 0.708 34.515 1.00 94.75 428 THR A N 1
ATOM 3487 C CA . THR A 1 428 ? -24.371 -0.312 35.198 1.00 94.75 428 THR A CA 1
ATOM 3488 C C . THR A 1 428 ? -23.508 -1.343 35.928 1.00 94.75 428 THR A C 1
ATOM 3490 O O . THR A 1 428 ? -23.949 -1.914 36.923 1.00 94.75 428 THR A O 1
ATOM 3493 N N . ALA A 1 429 ? -22.268 -1.550 35.477 1.00 93.31 429 ALA A N 1
ATOM 3494 C CA . ALA A 1 429 ? -21.320 -2.469 36.093 1.00 93.31 429 ALA A CA 1
ATOM 3495 C C . ALA A 1 429 ? -20.606 -1.856 37.311 1.00 93.31 429 ALA A C 1
ATOM 3497 O O . ALA A 1 429 ? -20.388 -0.636 37.411 1.00 93.31 429 ALA A O 1
ATOM 3498 N N . ARG A 1 430 ? -20.195 -2.739 38.224 1.00 90.38 430 ARG A N 1
ATOM 3499 C CA . ARG A 1 430 ? -19.492 -2.439 39.481 1.00 90.38 430 ARG A CA 1
ATOM 3500 C C . ARG A 1 430 ? -18.158 -3.188 39.551 1.00 90.38 430 ARG A C 1
ATOM 3502 O O . ARG A 1 430 ? -17.880 -3.890 40.516 1.00 90.38 430 ARG A O 1
ATOM 3509 N N . CYS A 1 431 ? -17.358 -3.083 38.492 1.00 89.12 431 CYS A N 1
ATOM 3510 C CA . CYS A 1 431 ? -16.072 -3.771 38.406 1.00 89.12 431 CYS A CA 1
ATOM 3511 C C . CYS A 1 431 ? -15.127 -3.307 39.527 1.00 89.12 431 CYS A C 1
ATOM 3513 O O . CYS A 1 431 ? -14.953 -2.101 39.716 1.00 89.12 431 CYS A O 1
ATOM 3515 N N . GLY A 1 432 ? -14.481 -4.249 40.222 1.00 84.25 432 GLY A N 1
ATOM 3516 C CA . GLY A 1 432 ? -13.632 -3.956 41.390 1.00 84.25 432 GLY A CA 1
ATOM 3517 C C . GLY A 1 432 ? -12.371 -3.136 41.086 1.00 84.25 432 GLY A C 1
ATOM 3518 O O . GLY A 1 432 ? -11.791 -2.543 41.983 1.00 84.25 432 GLY A O 1
ATOM 3519 N N . PHE A 1 433 ? -11.982 -3.060 39.815 1.00 86.81 433 PHE A N 1
ATOM 3520 C CA . PHE A 1 433 ? -10.799 -2.350 39.319 1.00 86.81 433 PHE A CA 1
ATOM 3521 C C . PHE A 1 433 ? -11.138 -1.092 38.514 1.00 86.81 433 PHE A C 1
ATOM 3523 O O . PHE A 1 433 ? -10.287 -0.527 37.832 1.00 86.81 433 PHE A O 1
ATOM 3530 N N . CYS A 1 434 ? -12.400 -0.666 38.502 1.00 90.62 434 CYS A N 1
ATOM 3531 C CA . CYS A 1 434 ? -12.784 0.532 37.769 1.00 90.62 434 CYS A CA 1
ATOM 3532 C C . CYS A 1 434 ? -12.466 1.777 38.614 1.00 90.62 434 CYS A C 1
ATOM 3534 O O . CYS A 1 434 ? -13.053 1.933 39.685 1.00 90.62 434 CYS A O 1
ATOM 3536 N N . PRO A 1 435 ? -11.637 2.729 38.144 1.00 91.94 435 PRO A N 1
ATOM 3537 C CA . PRO A 1 435 ? -11.284 3.924 38.918 1.00 91.94 435 PRO A CA 1
ATOM 3538 C C . PRO A 1 435 ? -12.405 4.982 38.928 1.00 91.94 435 PRO A C 1
ATOM 3540 O O . PRO A 1 435 ? -12.162 6.146 39.235 1.00 91.94 435 PRO A O 1
ATOM 3543 N N . ARG A 1 436 ? -13.642 4.614 38.560 1.00 91.56 436 ARG A N 1
ATOM 3544 C CA . ARG A 1 436 ? -14.760 5.546 38.332 1.00 91.56 436 ARG A CA 1
ATOM 3545 C C . ARG A 1 436 ? -15.125 6.371 39.568 1.00 91.56 436 ARG A C 1
ATOM 3547 O O . ARG A 1 436 ? -15.692 7.443 39.418 1.00 91.56 436 ARG A O 1
ATOM 3554 N N . ILE A 1 437 ? -14.769 5.918 40.770 1.00 90.75 437 ILE A N 1
ATOM 3555 C CA . ILE A 1 437 ? -14.939 6.698 42.007 1.00 90.75 437 ILE A CA 1
ATOM 3556 C C . ILE A 1 437 ? -14.150 8.021 41.999 1.00 90.75 437 ILE A C 1
ATOM 3558 O O . ILE A 1 437 ? -14.516 8.947 42.712 1.00 90.75 437 ILE A O 1
ATOM 3562 N N . HIS A 1 438 ? -13.095 8.115 41.186 1.00 93.31 438 HIS A N 1
ATOM 3563 C CA . HIS A 1 438 ? -12.280 9.320 41.008 1.00 93.31 438 HIS A CA 1
ATOM 3564 C C . HIS A 1 438 ? -12.702 10.151 39.788 1.00 93.31 438 HIS A C 1
ATOM 3566 O O . HIS A 1 438 ? -12.103 11.190 39.518 1.00 93.31 438 HIS A O 1
ATOM 3572 N N . LEU A 1 439 ? -13.695 9.690 39.022 1.00 94.19 439 LEU A N 1
ATOM 3573 C CA . LEU A 1 439 ? -14.118 10.330 37.784 1.00 94.19 439 LEU A CA 1
ATOM 3574 C C . LEU A 1 439 ? -14.884 11.621 38.085 1.00 94.19 439 LEU A C 1
ATOM 3576 O O . LEU A 1 439 ? -15.940 11.578 38.715 1.00 94.19 439 LEU A O 1
ATOM 3580 N N . GLN A 1 440 ? -14.388 12.754 37.592 1.00 94.31 440 GLN A N 1
ATOM 3581 C CA . GLN A 1 440 ? -15.069 14.044 37.703 1.00 94.31 440 GLN A CA 1
ATOM 3582 C C . GLN A 1 440 ? -15.563 14.480 36.328 1.00 94.31 440 GLN A C 1
ATOM 3584 O O . GLN A 1 440 ? -14.765 14.704 35.416 1.00 94.31 440 GLN A O 1
ATOM 3589 N N . ARG A 1 441 ? -16.884 14.552 36.172 1.00 94.25 441 ARG A N 1
ATOM 3590 C CA . ARG A 1 441 ? -17.571 15.008 34.959 1.00 94.25 441 ARG A CA 1
ATOM 3591 C C . ARG A 1 441 ? -18.729 15.903 35.360 1.00 94.25 441 ARG A C 1
ATOM 3593 O O . ARG A 1 441 ? -19.422 15.583 36.325 1.00 94.25 441 ARG A O 1
ATOM 3600 N N . ASP A 1 442 ? -18.948 16.966 34.603 1.00 92.81 442 ASP A N 1
ATOM 3601 C CA . ASP A 1 442 ? -20.073 17.882 34.818 1.00 92.81 442 ASP A CA 1
ATOM 3602 C C . ASP A 1 442 ? -21.380 17.303 34.249 1.00 92.81 442 ASP A C 1
ATOM 3604 O O . ASP A 1 442 ? -22.466 17.549 34.768 1.00 92.81 442 ASP A O 1
ATOM 3608 N N . ASN A 1 443 ? -21.274 16.504 33.187 1.00 93.88 443 ASN A N 1
ATOM 3609 C CA . ASN A 1 443 ? -22.366 15.894 32.451 1.00 93.88 443 ASN A CA 1
ATOM 3610 C C . ASN A 1 443 ? -22.274 14.371 32.497 1.00 93.88 443 ASN A C 1
ATOM 3612 O O . ASN A 1 443 ? -21.238 13.760 32.215 1.00 93.88 443 ASN A O 1
ATOM 3616 N N . ASP A 1 444 ? -23.416 13.742 32.751 1.00 95.50 444 ASP A N 1
ATOM 3617 C CA . ASP A 1 444 ? -23.534 12.286 32.781 1.00 95.50 444 ASP A CA 1
ATOM 3618 C C . ASP A 1 444 ? -23.545 11.652 31.384 1.00 95.50 444 ASP A C 1
ATOM 3620 O O . ASP A 1 444 ? -23.142 10.495 31.220 1.00 95.50 444 ASP A O 1
ATOM 3624 N N . PHE A 1 445 ? -23.984 12.411 30.376 1.00 97.25 445 PHE A N 1
ATOM 3625 C CA . PHE A 1 445 ? -24.162 11.957 29.000 1.00 97.25 445 PHE A CA 1
ATOM 3626 C C . PHE A 1 445 ? -23.631 12.983 28.010 1.00 97.25 445 PHE A C 1
ATOM 3628 O O . PHE A 1 445 ? -23.965 14.165 28.086 1.00 97.25 445 PHE A O 1
ATOM 3635 N N . MET A 1 446 ? -22.852 12.511 27.039 1.00 97.06 446 MET A N 1
ATOM 3636 C CA . MET A 1 446 ? -22.347 13.361 25.968 1.00 97.06 446 MET A CA 1
ATOM 3637 C C . MET A 1 446 ? -23.482 13.775 25.016 1.00 97.06 446 MET A C 1
ATOM 3639 O O . MET A 1 446 ? -24.165 12.900 24.470 1.00 97.06 446 MET A O 1
ATOM 3643 N N . PRO A 1 447 ? -23.656 15.079 24.724 1.00 96.12 447 PRO A N 1
ATOM 3644 C CA . PRO A 1 447 ? -24.565 15.525 23.674 1.00 96.12 447 PRO A CA 1
ATOM 3645 C C . PRO A 1 447 ? -24.120 15.020 22.297 1.00 96.12 447 PRO A C 1
ATOM 3647 O O . PRO A 1 447 ? -22.956 15.162 21.920 1.00 96.12 447 PRO A O 1
ATOM 3650 N N . THR A 1 448 ? -25.049 14.499 21.494 1.00 96.44 448 THR A N 1
ATOM 3651 C CA . THR A 1 448 ? -24.771 13.984 20.139 1.00 96.44 448 THR A CA 1
ATOM 3652 C C . THR A 1 448 ? -24.089 15.015 19.239 1.00 96.44 448 THR A C 1
ATOM 3654 O O . THR A 1 448 ? -23.189 14.678 18.471 1.00 96.44 448 THR A O 1
ATOM 3657 N N . GLN A 1 449 ? -24.459 16.291 19.377 1.00 95.31 449 GLN A N 1
ATOM 3658 C CA . GLN A 1 449 ? -23.883 17.398 18.612 1.00 95.31 449 GLN A CA 1
ATOM 3659 C C . GLN A 1 449 ? -22.376 17.545 18.848 1.00 95.31 449 GLN A C 1
ATOM 3661 O O . GLN A 1 449 ? -21.666 17.985 17.946 1.00 95.31 449 GLN A O 1
ATOM 3666 N N . CYS A 1 450 ? -21.880 17.155 20.027 1.00 96.06 450 CYS A N 1
ATOM 3667 C CA . CYS A 1 450 ? -20.455 17.153 20.339 1.00 96.06 450 CYS A CA 1
ATOM 3668 C C . CYS A 1 450 ? -19.707 16.209 19.390 1.00 96.06 450 CYS A C 1
ATOM 3670 O O . CYS A 1 450 ? -18.790 16.629 18.685 1.00 96.06 450 CYS A O 1
ATOM 3672 N N . VAL A 1 451 ? -20.175 14.962 19.280 1.00 96.69 451 VAL A N 1
ATOM 3673 C CA . VAL A 1 451 ? -19.586 13.964 18.380 1.00 96.69 451 VAL A CA 1
ATOM 3674 C C . VAL A 1 451 ? -19.714 14.411 16.930 1.00 96.69 451 VAL A C 1
ATOM 3676 O O . VAL A 1 451 ? -18.715 14.450 16.216 1.00 96.69 451 VAL A O 1
ATOM 3679 N N . CYS A 1 452 ? -20.905 14.840 16.501 1.00 96.00 452 CYS A N 1
ATOM 3680 C CA . CYS A 1 452 ? -21.118 15.303 15.130 1.00 96.00 452 CYS A CA 1
ATOM 3681 C C . CYS A 1 452 ? -20.187 16.467 14.754 1.00 96.00 452 CYS A C 1
ATOM 3683 O O . CYS A 1 452 ? -19.646 16.471 13.651 1.00 96.00 452 CYS A O 1
ATOM 3685 N N . LYS A 1 453 ? -19.935 17.408 15.675 1.00 96.81 453 LYS A N 1
ATOM 3686 C CA . LYS A 1 453 ? -19.011 18.532 15.463 1.00 96.81 453 LYS A CA 1
ATOM 3687 C C . LYS A 1 453 ? -17.552 18.092 15.329 1.00 96.81 453 LYS A C 1
ATOM 3689 O O . LYS A 1 453 ? -16.805 18.705 14.569 1.00 96.81 453 LYS A O 1
ATOM 3694 N N . VAL A 1 454 ? -17.116 17.060 16.052 1.00 96.69 454 VAL A N 1
ATOM 3695 C CA . VAL A 1 454 ? -15.772 16.489 15.848 1.00 96.69 454 VAL A CA 1
ATOM 3696 C C . VAL A 1 454 ? -15.708 15.793 14.493 1.00 96.69 454 VAL A C 1
ATOM 3698 O O . VAL A 1 454 ? -14.801 16.054 13.705 1.00 96.69 454 VAL A O 1
ATOM 3701 N N . LEU A 1 455 ? -16.702 14.956 14.182 1.00 95.56 455 LEU A N 1
ATOM 3702 C CA . LEU A 1 455 ? -16.721 14.200 12.934 1.00 95.56 455 LEU A CA 1
ATOM 3703 C C . LEU A 1 455 ? -16.815 15.101 11.693 1.00 95.56 455 LEU A C 1
ATOM 3705 O O . LEU A 1 455 ? -16.240 14.750 10.665 1.00 95.56 455 LEU A O 1
ATOM 3709 N N . SER A 1 456 ? -17.475 16.262 11.777 1.00 94.56 456 SER A N 1
ATOM 3710 C CA . SER A 1 456 ? -17.559 17.228 10.672 1.00 94.56 456 SER A CA 1
ATOM 3711 C C . SER A 1 456 ? -16.225 17.908 10.347 1.00 94.56 456 SER A C 1
ATOM 3713 O O . SER A 1 456 ? -16.093 18.467 9.265 1.00 94.56 456 SER A O 1
ATOM 3715 N N . GLN A 1 457 ? -15.249 17.864 11.262 1.00 95.06 457 GLN A N 1
ATOM 3716 C CA . GLN A 1 457 ? -13.892 18.403 11.077 1.00 95.06 457 GLN A CA 1
ATOM 3717 C C . GLN A 1 457 ? -12.896 17.341 10.577 1.00 95.06 457 GLN A C 1
ATOM 3719 O O . GLN A 1 457 ? -11.752 17.660 10.272 1.00 95.06 457 GLN A O 1
ATOM 3724 N N . ILE A 1 458 ? -13.305 16.069 10.467 1.00 92.69 458 ILE A N 1
ATOM 3725 C CA . ILE A 1 458 ? -12.448 15.003 9.924 1.00 92.69 458 ILE A CA 1
ATOM 3726 C C . ILE A 1 458 ? -11.925 15.307 8.508 1.00 92.69 458 ILE A C 1
ATOM 3728 O O . ILE A 1 458 ? -10.758 14.998 8.270 1.00 92.69 458 ILE A O 1
ATOM 3732 N N . PRO A 1 459 ? -12.699 15.897 7.569 1.00 90.56 459 PRO A N 1
ATOM 3733 C CA . PRO A 1 459 ? -12.197 16.221 6.232 1.00 90.56 459 PRO A CA 1
ATOM 3734 C C . PRO A 1 459 ? -10.903 17.041 6.231 1.00 90.56 459 PRO A C 1
ATOM 3736 O O . PRO A 1 459 ? -10.064 16.824 5.361 1.00 90.56 459 PRO A O 1
ATOM 3739 N N . ASP A 1 460 ? -10.707 17.898 7.235 1.00 87.81 460 ASP A N 1
ATOM 3740 C CA . ASP A 1 460 ? -9.529 18.763 7.353 1.00 87.81 460 ASP A CA 1
ATOM 3741 C C . ASP A 1 460 ? -8.243 17.976 7.655 1.00 87.81 460 ASP A C 1
ATOM 3743 O O . ASP A 1 460 ? -7.145 18.467 7.413 1.00 87.81 460 ASP A O 1
ATOM 3747 N N . ILE A 1 461 ? -8.369 16.752 8.182 1.00 83.56 461 ILE A N 1
ATOM 3748 C CA . ILE A 1 461 ? -7.247 15.906 8.624 1.00 83.56 461 ILE A CA 1
ATOM 3749 C C . ILE A 1 461 ? -7.239 14.521 7.963 1.00 83.56 461 ILE A C 1
ATOM 3751 O O . ILE A 1 461 ? -6.389 13.686 8.262 1.00 83.56 461 ILE A O 1
ATOM 3755 N N . ILE A 1 462 ? -8.193 14.229 7.076 1.00 81.56 462 ILE A N 1
ATOM 3756 C CA . ILE A 1 462 ? -8.432 12.865 6.581 1.00 81.56 462 ILE A CA 1
ATOM 3757 C C . ILE A 1 462 ? -7.300 12.307 5.705 1.00 81.56 462 ILE A C 1
ATOM 3759 O O . ILE A 1 462 ? -7.225 11.098 5.484 1.00 81.56 462 ILE A O 1
ATOM 3763 N N . ASN A 1 463 ? -6.437 13.177 5.180 1.00 76.31 463 ASN A N 1
ATOM 3764 C CA . ASN A 1 463 ? -5.277 12.792 4.373 1.00 76.31 463 ASN A CA 1
ATOM 3765 C C . ASN A 1 463 ? -4.005 12.593 5.221 1.00 76.31 463 ASN A C 1
ATOM 3767 O O . ASN A 1 463 ? -3.028 12.015 4.739 1.00 76.31 463 ASN A O 1
ATOM 3771 N N . ASP A 1 464 ? -4.032 13.005 6.492 1.00 76.88 464 ASP A N 1
ATOM 3772 C CA . ASP A 1 464 ? -2.914 12.837 7.428 1.00 76.88 464 ASP A CA 1
ATOM 3773 C C . ASP A 1 464 ? -2.878 11.434 8.051 1.00 76.88 464 ASP A C 1
ATOM 3775 O O . ASP A 1 464 ? -1.862 11.042 8.628 1.00 76.88 464 ASP A O 1
ATOM 3779 N N . TYR A 1 465 ? -3.972 10.677 7.936 1.00 77.12 465 TYR A N 1
ATOM 3780 C CA . TYR A 1 465 ? -4.152 9.377 8.575 1.00 77.12 465 TYR A CA 1
ATOM 3781 C C . TYR A 1 465 ? -4.708 8.345 7.593 1.00 77.12 465 TYR A C 1
ATOM 3783 O O . TYR A 1 465 ? -5.601 8.627 6.794 1.00 77.12 465 TYR A O 1
ATOM 3791 N N . ASP A 1 466 ? -4.205 7.117 7.691 1.00 73.12 466 ASP A N 1
ATOM 3792 C CA . ASP A 1 466 ? -4.611 6.003 6.830 1.00 73.12 466 ASP A CA 1
ATOM 3793 C C . ASP A 1 466 ? -5.915 5.363 7.328 1.00 73.12 466 ASP A C 1
ATOM 3795 O O . ASP A 1 466 ? -6.723 4.863 6.543 1.00 73.12 466 ASP A O 1
ATOM 3799 N N . ILE A 1 467 ? -6.125 5.372 8.650 1.00 78.81 467 ILE A N 1
ATOM 3800 C CA . ILE A 1 467 ? -7.317 4.842 9.320 1.00 78.81 467 ILE A CA 1
ATOM 3801 C C . ILE A 1 467 ? -7.705 5.794 10.449 1.00 78.81 467 ILE A C 1
ATOM 3803 O O . ILE A 1 467 ? -6.868 6.146 11.283 1.00 78.81 467 ILE A O 1
ATOM 3807 N N . ILE A 1 468 ? -8.990 6.148 10.506 1.00 90.06 468 ILE A N 1
ATOM 3808 C CA . ILE A 1 468 ? -9.564 6.912 11.615 1.00 90.06 468 ILE A CA 1
ATOM 3809 C C . ILE A 1 468 ? -10.572 6.029 12.349 1.00 90.06 468 ILE A C 1
ATOM 3811 O O . ILE A 1 468 ? -11.589 5.620 11.780 1.00 90.06 468 ILE A O 1
ATOM 3815 N N . SER A 1 469 ? -10.282 5.731 13.612 1.00 94.00 469 SER A N 1
ATOM 3816 C CA . SER A 1 469 ? -11.155 4.958 14.490 1.00 94.00 469 SER A CA 1
ATOM 3817 C C . SER A 1 469 ? -12.061 5.889 15.292 1.00 94.00 469 SER A C 1
ATOM 3819 O O . SER A 1 469 ? -11.593 6.861 15.879 1.00 94.00 469 SER A O 1
ATOM 3821 N N . ILE A 1 470 ? -13.356 5.584 15.318 1.00 96.44 470 ILE A N 1
ATOM 3822 C CA . ILE A 1 470 ? -14.379 6.261 16.120 1.00 96.44 470 ILE A CA 1
ATOM 3823 C C . ILE A 1 470 ? -14.820 5.287 17.215 1.00 96.44 470 ILE A C 1
ATOM 3825 O O . ILE A 1 470 ? -15.691 4.442 17.004 1.00 96.44 470 ILE A O 1
ATOM 3829 N N . GLY A 1 471 ? -14.158 5.366 18.358 1.00 96.88 471 GLY A N 1
ATOM 3830 C CA . GLY A 1 471 ? -14.432 4.606 19.565 1.00 96.88 471 GLY A CA 1
ATOM 3831 C C . GLY A 1 471 ? -15.540 5.240 20.405 1.00 96.88 471 GLY A C 1
ATOM 3832 O O . GLY A 1 471 ? -15.548 6.438 20.678 1.00 96.88 471 GLY A O 1
ATOM 3833 N N . PHE A 1 472 ? -16.483 4.417 20.846 1.00 97.69 472 PHE A N 1
ATOM 3834 C CA . PHE A 1 472 ? -17.429 4.722 21.912 1.00 97.69 472 PHE A CA 1
ATOM 3835 C C . PHE A 1 472 ? -16.958 3.955 23.145 1.00 97.69 472 PHE A C 1
ATOM 3837 O O . PHE A 1 472 ? -17.336 2.800 23.361 1.00 97.69 472 PHE A O 1
ATOM 3844 N N . ALA A 1 473 ? -16.039 4.578 23.876 1.00 90.75 473 ALA A N 1
ATOM 3845 C CA . ALA A 1 473 ? -15.286 3.984 24.970 1.00 90.75 473 ALA A CA 1
ATOM 3846 C C . ALA A 1 473 ? -14.992 5.044 26.043 1.00 90.75 473 ALA A C 1
ATOM 3848 O O . ALA A 1 473 ? -15.011 6.244 25.780 1.00 90.75 473 ALA A O 1
ATOM 3849 N N . GLY A 1 474 ? -14.746 4.599 27.272 1.00 89.12 474 GLY A N 1
ATOM 3850 C CA . GLY A 1 474 ? -14.528 5.466 28.426 1.00 89.12 474 GLY A CA 1
ATOM 3851 C C . GLY A 1 474 ? -14.607 4.672 29.723 1.00 89.12 474 GLY A C 1
ATOM 3852 O O . GLY A 1 474 ? -14.365 3.464 29.729 1.00 89.12 474 GLY A O 1
ATOM 3853 N N . LEU A 1 475 ? -14.952 5.342 30.823 1.00 90.44 475 LEU A N 1
ATOM 3854 C CA . LEU A 1 475 ? -15.162 4.683 32.120 1.00 90.44 475 LEU A CA 1
ATOM 3855 C C . LEU A 1 475 ? -16.640 4.434 32.452 1.00 90.44 475 LEU A C 1
ATOM 3857 O O . LEU A 1 475 ? -16.950 3.762 33.443 1.00 90.44 475 LEU A O 1
ATOM 3861 N N . GLY A 1 476 ? -17.547 4.946 31.618 1.00 93.81 476 GLY A N 1
ATOM 3862 C CA . GLY A 1 476 ? -18.970 4.633 31.659 1.00 93.81 476 GLY A CA 1
ATOM 3863 C C . GLY A 1 476 ? -19.410 3.557 30.656 1.00 93.81 476 GLY A C 1
ATOM 3864 O O . GLY A 1 476 ? -18.607 2.976 29.934 1.00 93.81 476 GLY A O 1
ATOM 3865 N N . GLU A 1 477 ? -20.715 3.280 30.642 1.00 96.69 477 GLU A N 1
ATOM 3866 C CA . GLU A 1 477 ? -21.380 2.349 29.734 1.00 96.69 477 GLU A CA 1
ATOM 3867 C C . GLU A 1 477 ? -22.025 3.170 28.612 1.00 96.69 477 GLU A C 1
ATOM 3869 O O . GLU A 1 477 ? -23.031 3.847 28.860 1.00 96.69 477 GLU A O 1
ATOM 3874 N N . PRO A 1 478 ? -21.480 3.138 27.383 1.00 97.69 478 PRO A N 1
ATOM 3875 C CA . PRO A 1 478 ? -21.953 3.992 26.297 1.00 97.69 478 PRO A CA 1
ATOM 3876 C C . PRO A 1 478 ? -23.428 3.761 25.954 1.00 97.69 478 PRO A C 1
ATOM 3878 O O . PRO A 1 478 ? -24.110 4.703 25.547 1.00 97.69 478 PRO A O 1
ATOM 3881 N N . LEU A 1 479 ? -23.957 2.549 26.162 1.00 97.38 479 LEU A N 1
ATOM 3882 C CA . LEU A 1 479 ? -25.355 2.234 25.867 1.00 97.38 479 LEU A CA 1
ATOM 3883 C C . LEU A 1 479 ? -26.360 2.820 26.865 1.00 97.38 479 LEU A C 1
ATOM 3885 O O . LEU A 1 479 ? -27.557 2.773 26.590 1.00 97.38 479 LEU A O 1
ATOM 3889 N N . LEU A 1 480 ? -25.928 3.451 27.964 1.00 97.25 480 LEU A N 1
ATOM 3890 C CA . LEU A 1 480 ? -26.833 4.316 28.734 1.00 97.25 480 LEU A CA 1
ATOM 3891 C C . LEU A 1 480 ? -27.268 5.546 27.916 1.00 97.25 480 LEU A C 1
ATOM 3893 O O . LEU A 1 480 ? -28.351 6.078 28.136 1.00 97.25 480 LEU A O 1
ATOM 3897 N N . ASN A 1 481 ? -26.478 5.935 26.911 1.00 96.94 481 ASN A N 1
ATOM 3898 C CA . ASN A 1 481 ? -26.827 6.930 25.899 1.00 96.94 481 ASN A CA 1
ATOM 3899 C C . ASN A 1 481 ? -27.174 6.254 24.552 1.00 96.94 481 ASN A C 1
ATOM 3901 O O . ASN A 1 481 ? -26.675 6.633 23.491 1.00 96.94 481 ASN A O 1
ATOM 3905 N N . LYS A 1 482 ? -28.027 5.215 24.585 1.00 96.19 482 LYS A N 1
ATOM 3906 C CA . LYS A 1 482 ? -28.426 4.401 23.412 1.00 96.19 482 LYS A CA 1
ATOM 3907 C C . LYS A 1 482 ? -28.956 5.248 22.250 1.00 96.19 482 LYS A C 1
ATOM 3909 O O . LYS A 1 482 ? -28.614 4.995 21.097 1.00 96.19 482 LYS A O 1
ATOM 3914 N N . GLN A 1 483 ? -29.772 6.263 22.548 1.00 95.81 483 GLN A N 1
ATOM 3915 C CA . GLN A 1 483 ? -30.327 7.164 21.532 1.00 95.81 483 GLN A CA 1
ATOM 3916 C C . GLN A 1 483 ? -29.230 7.994 20.857 1.00 95.81 483 GLN A C 1
ATOM 3918 O O . GLN A 1 483 ? -29.179 8.046 19.629 1.00 95.81 483 GLN A O 1
ATOM 3923 N N . GLY A 1 484 ? -28.313 8.575 21.640 1.00 96.50 484 GLY A N 1
ATOM 3924 C CA . GLY A 1 484 ? -27.178 9.322 21.105 1.00 96.50 484 GLY A CA 1
ATOM 3925 C C . GLY A 1 484 ? -26.249 8.443 20.270 1.00 96.50 484 GLY A C 1
ATOM 3926 O O . GLY A 1 484 ? -25.871 8.836 19.171 1.00 96.50 484 GLY A O 1
ATOM 3927 N N . PHE A 1 485 ? -25.950 7.226 20.733 1.00 98.06 485 PHE A N 1
ATOM 3928 C CA . PHE A 1 485 ? -25.160 6.247 19.982 1.00 98.06 485 PHE A CA 1
ATOM 3929 C C . PHE A 1 485 ? -25.748 5.972 18.588 1.00 98.06 485 PHE A C 1
ATOM 3931 O O . PHE A 1 485 ? -25.042 6.081 17.583 1.00 98.06 485 PHE A O 1
ATOM 3938 N N . PHE A 1 486 ? -27.050 5.683 18.498 1.00 98.25 486 PHE A N 1
ATOM 3939 C CA . PHE A 1 486 ? -27.691 5.445 17.204 1.00 98.25 486 PHE A CA 1
ATOM 3940 C C . PHE A 1 486 ? -27.775 6.705 16.338 1.00 98.25 486 PHE A C 1
ATOM 3942 O O . PHE A 1 486 ? -27.535 6.616 15.135 1.00 98.25 486 PHE A O 1
ATOM 3949 N N . ALA A 1 487 ? -28.031 7.878 16.921 1.00 97.88 487 ALA A N 1
ATOM 3950 C CA . ALA A 1 487 ? -28.014 9.139 16.180 1.00 97.88 487 ALA A CA 1
ATOM 3951 C C . ALA A 1 487 ? -26.635 9.420 15.549 1.00 97.88 487 ALA A C 1
ATOM 3953 O O . ALA A 1 487 ? -26.550 9.895 14.417 1.00 97.88 487 ALA A O 1
ATOM 3954 N N . ILE A 1 488 ? -25.546 9.057 16.234 1.00 97.81 488 ILE A N 1
ATOM 3955 C CA . ILE A 1 488 ? -24.186 9.170 15.692 1.00 97.81 488 ILE A CA 1
ATOM 3956 C C . ILE A 1 488 ? -23.969 8.186 14.539 1.00 97.81 488 ILE A C 1
ATOM 3958 O O . ILE A 1 488 ? -23.426 8.581 13.508 1.00 97.81 488 ILE A O 1
ATOM 3962 N N . LEU A 1 489 ? -24.397 6.924 14.666 1.00 97.69 489 LEU A N 1
ATOM 3963 C CA . LEU A 1 489 ? -24.290 5.959 13.562 1.00 97.69 489 LEU A CA 1
ATOM 3964 C C . LEU A 1 489 ? -25.090 6.406 12.330 1.00 97.69 489 LEU A C 1
ATOM 3966 O O . LEU A 1 489 ? -24.630 6.228 11.199 1.00 97.69 489 LEU A O 1
ATOM 3970 N N . ASP A 1 490 ? -26.253 7.026 12.535 1.00 97.56 490 ASP A N 1
ATOM 3971 C CA . ASP A 1 490 ? -27.030 7.614 11.445 1.00 97.56 490 ASP A CA 1
ATOM 3972 C C . ASP A 1 490 ? -26.312 8.811 10.802 1.00 97.56 490 ASP A C 1
ATOM 3974 O O . ASP A 1 490 ? -26.297 8.950 9.579 1.00 97.56 490 ASP A O 1
ATOM 3978 N N . TYR A 1 491 ? -25.610 9.625 11.592 1.00 97.12 491 TYR A N 1
ATOM 3979 C CA . TYR A 1 491 ? -24.769 10.692 11.056 1.00 97.12 491 TYR A CA 1
ATOM 3980 C C . TYR A 1 491 ? -23.580 10.133 10.253 1.00 97.12 491 TYR A C 1
ATOM 3982 O O . TYR A 1 491 ? -23.352 10.557 9.119 1.00 97.12 491 TYR A O 1
ATOM 3990 N N . VAL A 1 492 ? -22.885 9.105 10.758 1.00 95.44 492 VAL A N 1
ATOM 3991 C CA . VAL A 1 492 ? -21.795 8.403 10.046 1.00 95.44 492 VAL A CA 1
ATOM 3992 C C . VAL A 1 492 ? -22.277 7.832 8.709 1.00 95.44 492 VAL A C 1
ATOM 3994 O O . VAL A 1 492 ? -21.562 7.917 7.706 1.00 95.44 492 VAL A O 1
ATOM 3997 N N . ARG A 1 493 ? -23.507 7.301 8.648 1.00 94.94 493 ARG A N 1
ATOM 3998 C CA . ARG A 1 493 ? -24.120 6.813 7.401 1.00 94.94 493 ARG A CA 1
ATOM 3999 C C . ARG A 1 493 ? -24.129 7.875 6.300 1.00 94.94 493 ARG A C 1
ATOM 4001 O O . ARG A 1 493 ? -23.941 7.521 5.135 1.00 94.94 493 ARG A O 1
ATOM 4008 N N . THR A 1 494 ? -24.341 9.143 6.647 1.00 93.88 494 THR A N 1
ATOM 4009 C CA . THR A 1 494 ? -24.420 10.245 5.673 1.00 93.88 494 THR A CA 1
ATOM 4010 C C . THR A 1 494 ? -23.063 10.739 5.166 1.00 93.88 494 THR A C 1
ATOM 4012 O O . THR A 1 494 ? -23.013 11.471 4.180 1.00 93.88 494 THR A O 1
ATOM 4015 N N . MET A 1 495 ? -21.947 10.314 5.768 1.00 91.44 495 MET A N 1
ATOM 4016 C CA . MET A 1 495 ? -20.626 10.833 5.409 1.00 91.44 495 MET A CA 1
ATOM 4017 C C . MET A 1 495 ? -20.088 10.226 4.102 1.00 91.44 495 MET A C 1
ATOM 4019 O O . MET A 1 495 ? -20.116 8.997 3.922 1.00 91.44 495 MET A O 1
ATOM 4023 N N . PRO A 1 496 ? -19.513 11.045 3.198 1.00 86.88 496 PRO A N 1
ATOM 4024 C CA . PRO A 1 496 ? -18.939 10.558 1.943 1.00 86.88 496 PRO A CA 1
ATOM 4025 C C . PRO A 1 496 ? -17.670 9.720 2.167 1.00 86.88 496 PRO A C 1
ATOM 4027 O O . PRO A 1 496 ? -17.406 8.786 1.416 1.00 86.88 496 PRO A O 1
ATOM 4030 N N . TYR A 1 497 ? -16.926 9.980 3.245 1.00 83.50 497 TYR A N 1
ATOM 4031 C CA . TYR A 1 497 ? -15.678 9.293 3.595 1.00 83.50 497 TYR A CA 1
ATOM 4032 C C . TYR A 1 497 ? -15.841 8.138 4.595 1.00 83.50 497 TYR A C 1
ATOM 4034 O O . TYR A 1 497 ? -14.849 7.603 5.091 1.00 83.50 497 TYR A O 1
ATOM 4042 N N . ARG A 1 498 ? -17.076 7.700 4.876 1.00 85.44 498 ARG A N 1
ATOM 4043 C CA . ARG A 1 498 ? -17.376 6.640 5.861 1.00 85.44 498 ARG A CA 1
ATOM 4044 C C . ARG A 1 498 ? -16.594 5.333 5.661 1.00 85.44 498 ARG A C 1
ATOM 4046 O O . ARG A 1 498 ? -16.384 4.605 6.618 1.00 85.44 498 ARG A O 1
ATOM 4053 N N . ALA A 1 499 ? -16.133 5.038 4.442 1.00 81.62 499 ALA A N 1
ATOM 4054 C CA . ALA A 1 499 ? -15.316 3.855 4.151 1.00 81.62 499 ALA A CA 1
ATOM 4055 C C . ALA A 1 499 ? -13.930 3.875 4.833 1.00 81.62 499 ALA A C 1
ATOM 4057 O O . ALA A 1 499 ? -13.368 2.809 5.082 1.00 81.62 499 ALA A O 1
ATOM 4058 N N . LYS A 1 500 ? -13.398 5.067 5.151 1.00 81.94 500 LYS A N 1
ATOM 4059 C CA . LYS A 1 500 ? -12.146 5.257 5.907 1.00 81.94 500 LYS A CA 1
ATOM 4060 C C . LYS A 1 500 ? -12.346 5.230 7.429 1.00 81.94 500 LYS A C 1
ATOM 4062 O O . LYS A 1 500 ? -11.363 5.163 8.165 1.00 81.94 500 LYS A O 1
ATOM 4067 N N . LEU A 1 501 ? -13.593 5.291 7.900 1.00 89.06 501 LEU A N 1
ATOM 4068 C CA . LEU A 1 501 ? -13.912 5.289 9.324 1.00 89.06 501 LEU A CA 1
ATOM 4069 C C . LEU A 1 501 ? -14.037 3.854 9.841 1.00 89.06 501 LEU A C 1
ATOM 4071 O O . LEU A 1 501 ? -14.586 2.977 9.168 1.00 89.06 501 LEU A O 1
ATOM 4075 N N . LYS A 1 502 ? -13.536 3.622 11.054 1.00 93.62 502 LYS A N 1
ATOM 4076 C CA . LYS A 1 502 ? -13.726 2.377 11.800 1.00 93.62 502 LYS A CA 1
ATOM 4077 C C . LYS A 1 502 ? -14.426 2.672 13.111 1.00 93.62 502 LYS A C 1
ATOM 4079 O O . LYS A 1 502 ? -13.800 3.137 14.051 1.00 93.62 502 LYS A O 1
ATOM 4084 N N . THR A 1 503 ? -15.725 2.425 13.183 1.00 96.62 503 THR A N 1
ATOM 4085 C CA . THR A 1 503 ? -16.478 2.647 14.423 1.00 96.62 503 THR A CA 1
ATOM 4086 C C . THR A 1 503 ? -16.384 1.423 15.334 1.00 96.62 503 THR A C 1
ATOM 4088 O O . THR A 1 503 ? -16.641 0.298 14.880 1.00 96.62 503 THR A O 1
ATOM 4091 N N . THR A 1 504 ? -16.111 1.649 16.611 1.00 97.75 504 THR A N 1
ATOM 4092 C CA . THR A 1 504 ? -15.984 0.606 17.629 1.00 97.75 504 THR A CA 1
ATOM 4093 C C . THR A 1 504 ? -16.763 1.004 18.869 1.00 97.75 504 THR A C 1
ATOM 4095 O O . THR A 1 504 ? -16.708 2.157 19.271 1.00 97.75 504 THR A O 1
ATOM 4098 N N . ILE A 1 505 ? -17.465 0.069 19.504 1.00 98.12 505 ILE A N 1
ATOM 4099 C CA . ILE A 1 505 ? -18.058 0.283 20.832 1.00 98.12 505 ILE A CA 1
ATOM 4100 C C . ILE A 1 505 ? -17.435 -0.676 21.839 1.00 98.12 505 ILE A C 1
ATOM 4102 O O . ILE A 1 505 ? -17.274 -1.861 21.543 1.00 98.12 505 ILE A O 1
ATOM 4106 N N . VAL A 1 506 ? -17.105 -0.170 23.025 1.00 97.31 506 VAL A N 1
ATOM 4107 C CA . VAL A 1 506 ? -16.711 -0.982 24.180 1.00 97.31 506 VAL A CA 1
ATOM 4108 C C . VAL A 1 506 ? -17.870 -0.964 25.169 1.00 97.31 506 VAL A C 1
ATOM 4110 O O . VAL A 1 506 ? -18.237 0.094 25.666 1.00 97.31 506 VAL A O 1
ATOM 4113 N N . THR A 1 507 ? -18.484 -2.116 25.426 1.00 97.25 507 THR A N 1
ATOM 4114 C CA . THR A 1 507 ? -19.703 -2.217 26.244 1.00 97.25 507 THR A CA 1
ATOM 4115 C C . THR A 1 507 ? -19.633 -3.400 27.196 1.00 97.25 507 THR A C 1
ATOM 4117 O O . THR A 1 507 ? -19.038 -4.436 26.906 1.00 97.25 507 THR A O 1
ATOM 4120 N N . ASN A 1 508 ? -20.287 -3.267 28.341 1.00 94.75 508 ASN A N 1
ATOM 4121 C CA . ASN A 1 508 ? -20.471 -4.329 29.317 1.00 94.75 508 ASN A CA 1
ATOM 4122 C C . ASN A 1 508 ? -21.651 -5.272 28.990 1.00 94.75 508 ASN A C 1
ATOM 4124 O O . ASN A 1 508 ? -21.956 -6.170 29.776 1.00 94.75 508 ASN A O 1
ATOM 4128 N N . ASN A 1 509 ? -22.327 -5.062 27.851 1.00 95.12 509 ASN A N 1
ATOM 4129 C CA . ASN A 1 509 ? -23.450 -5.852 27.329 1.00 95.12 509 ASN A CA 1
ATOM 4130 C C . ASN A 1 509 ? -24.765 -5.797 28.143 1.00 95.12 509 ASN A C 1
ATOM 4132 O O . ASN A 1 509 ? -25.787 -6.290 27.675 1.00 95.12 509 ASN A O 1
ATOM 4136 N N . THR A 1 510 ? -24.810 -5.181 29.328 1.00 94.31 510 THR A N 1
ATOM 4137 C CA . THR A 1 510 ? -26.004 -5.223 30.208 1.00 94.31 510 THR A CA 1
ATOM 4138 C C . THR A 1 510 ? -27.275 -4.623 29.592 1.00 94.31 510 THR A C 1
ATOM 4140 O O . THR A 1 510 ? -28.383 -5.022 29.964 1.00 94.31 510 THR A O 1
ATOM 4143 N N . LEU A 1 511 ? -27.111 -3.707 28.630 1.00 95.88 511 LEU A N 1
ATOM 4144 C CA . LEU A 1 511 ? -28.178 -2.976 27.933 1.00 95.88 511 LEU A CA 1
ATOM 4145 C C . LEU A 1 511 ? -28.396 -3.438 26.482 1.00 95.88 511 LEU A C 1
ATOM 4147 O O . LEU A 1 511 ? -29.135 -2.797 25.732 1.00 95.88 511 LEU A O 1
ATOM 4151 N N . ILE A 1 512 ? -27.754 -4.535 26.069 1.00 96.19 512 ILE A N 1
ATOM 4152 C CA . ILE A 1 512 ? -28.014 -5.158 24.770 1.00 96.19 512 ILE A CA 1
ATOM 4153 C C . ILE A 1 512 ? -29.258 -6.044 24.901 1.00 96.19 512 ILE A C 1
ATOM 4155 O O . ILE A 1 512 ? -29.282 -7.024 25.650 1.00 96.19 512 ILE A O 1
ATOM 4159 N N . ASP A 1 513 ? -30.295 -5.666 24.161 1.00 94.50 513 ASP A N 1
ATOM 4160 C CA . ASP A 1 513 ? -31.605 -6.310 24.073 1.00 94.50 513 ASP A CA 1
ATOM 4161 C C . ASP A 1 513 ? -31.979 -6.587 22.602 1.00 94.50 513 ASP A C 1
ATOM 4163 O O . ASP A 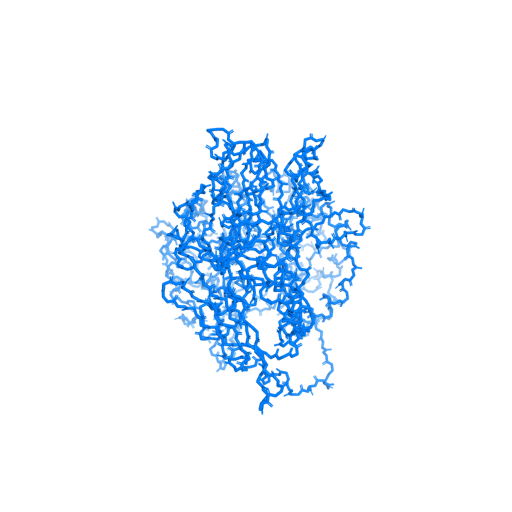1 513 ? -31.235 -6.254 21.674 1.00 94.50 513 ASP A O 1
ATOM 4167 N N . ALA A 1 514 ? -33.139 -7.209 22.372 1.00 94.88 514 ALA A N 1
ATOM 4168 C CA . ALA A 1 514 ? -33.610 -7.538 21.024 1.00 94.88 514 ALA A CA 1
ATOM 4169 C C . ALA A 1 514 ? -33.777 -6.293 20.127 1.00 94.88 514 ALA A C 1
ATOM 4171 O O . ALA A 1 514 ? -33.464 -6.341 18.934 1.00 94.88 514 ALA A O 1
ATOM 4172 N N . ASP A 1 515 ? -34.198 -5.162 20.698 1.00 96.19 515 ASP A N 1
ATOM 4173 C CA . ASP A 1 515 ? -34.363 -3.895 19.974 1.00 96.19 515 ASP A CA 1
ATOM 4174 C C . ASP A 1 515 ? -33.015 -3.314 19.535 1.00 96.19 515 ASP A C 1
ATOM 4176 O O . ASP A 1 515 ? -32.874 -2.805 18.424 1.00 96.19 515 ASP A O 1
ATOM 4180 N N . PHE A 1 516 ? -31.986 -3.427 20.379 1.00 97.56 516 PHE A N 1
ATOM 4181 C CA . PHE A 1 516 ? -30.624 -3.058 20.017 1.00 97.56 516 PHE A CA 1
ATOM 4182 C C . PHE A 1 516 ? -30.123 -3.937 18.870 1.00 97.56 516 PHE A C 1
ATOM 4184 O O . PHE A 1 516 ? -29.686 -3.416 17.847 1.00 97.56 516 PHE A O 1
ATOM 4191 N N . ILE A 1 517 ? -30.224 -5.261 19.021 1.00 97.69 517 ILE A N 1
ATOM 4192 C CA . ILE A 1 517 ? -29.712 -6.244 18.055 1.00 97.69 517 ILE A CA 1
ATOM 4193 C C . ILE A 1 517 ? -30.396 -6.099 16.691 1.00 97.69 517 ILE A C 1
ATOM 4195 O O . ILE A 1 517 ? -29.748 -6.246 15.652 1.00 97.69 517 ILE A O 1
ATOM 4199 N N . SER A 1 518 ? -31.696 -5.807 16.672 1.00 96.94 518 SER A N 1
ATOM 4200 C CA . SER A 1 518 ? -32.473 -5.666 15.439 1.00 96.94 518 SER A CA 1
ATOM 4201 C C . SER A 1 518 ? -32.273 -4.321 14.730 1.00 96.94 518 SER A C 1
ATOM 4203 O O . SER A 1 518 ? -32.648 -4.199 13.558 1.00 96.94 518 SER A O 1
ATOM 4205 N N . ASN A 1 519 ? -31.640 -3.336 15.378 1.00 97.88 519 ASN A N 1
ATOM 4206 C CA . ASN A 1 519 ? -31.508 -1.990 14.836 1.00 97.88 519 ASN A CA 1
ATOM 4207 C C . ASN A 1 519 ? -30.646 -1.960 13.553 1.00 97.88 519 ASN A C 1
ATOM 4209 O O . ASN A 1 519 ? -29.470 -2.341 13.576 1.00 97.88 519 ASN A O 1
ATOM 4213 N N . PRO A 1 520 ? -31.173 -1.451 12.422 1.00 97.50 520 PRO A N 1
ATOM 4214 C CA . PRO A 1 520 ? -30.487 -1.493 11.134 1.00 97.50 520 PRO A CA 1
ATOM 4215 C C . PRO A 1 520 ? -29.204 -0.661 11.061 1.00 97.50 520 PRO A C 1
ATOM 4217 O O . PRO A 1 520 ? -28.394 -0.907 10.159 1.00 97.50 520 PRO A O 1
ATOM 4220 N N . LEU A 1 521 ? -29.013 0.302 11.969 1.00 97.56 521 LEU A N 1
ATOM 4221 C CA . LEU A 1 521 ? -27.833 1.165 12.017 1.00 97.56 521 LEU A CA 1
ATOM 4222 C C . LEU A 1 521 ? -26.577 0.425 12.486 1.00 97.56 521 LEU A C 1
ATOM 4224 O O . LEU A 1 521 ? -25.476 0.864 12.162 1.00 97.56 521 LEU A O 1
ATOM 4228 N N . LEU A 1 522 ? -26.709 -0.740 13.134 1.00 97.62 522 LEU A N 1
ATOM 4229 C CA . LEU A 1 522 ? -25.562 -1.573 13.514 1.00 97.62 522 LEU A CA 1
ATOM 4230 C C . LEU A 1 522 ? -24.718 -2.034 12.317 1.00 97.62 522 LEU A C 1
ATOM 4232 O O . LEU A 1 522 ? -23.544 -2.342 12.486 1.00 97.62 522 LEU A O 1
ATOM 4236 N N . ARG A 1 523 ? -25.242 -1.984 11.083 1.00 95.31 523 ARG A N 1
ATOM 4237 C CA . ARG A 1 523 ? -24.434 -2.203 9.866 1.00 95.31 523 ARG A CA 1
ATOM 4238 C C . ARG A 1 523 ? -23.264 -1.222 9.713 1.00 95.31 523 ARG A C 1
ATOM 4240 O O . ARG A 1 523 ? -22.347 -1.501 8.944 1.00 95.31 523 ARG A O 1
ATOM 4247 N N . TYR A 1 524 ? -23.345 -0.061 10.367 1.00 95.69 524 TYR A N 1
ATOM 4248 C CA . TYR A 1 524 ? -22.304 0.963 10.369 1.00 95.69 524 TYR A CA 1
ATOM 4249 C C . TYR A 1 524 ? -21.343 0.812 11.544 1.00 95.69 524 TYR A C 1
ATOM 4251 O O . TYR A 1 524 ? -20.361 1.536 11.561 1.00 95.69 524 TYR A O 1
ATOM 4259 N N . LEU A 1 525 ? -21.586 -0.131 12.465 1.00 97.06 525 LEU A N 1
ATOM 4260 C CA . LEU A 1 525 ? -20.671 -0.501 13.537 1.00 97.06 525 LEU A CA 1
ATOM 4261 C C . LEU A 1 525 ? -19.695 -1.586 13.045 1.00 97.06 525 LEU A C 1
ATOM 4263 O O . LEU A 1 525 ? -20.092 -2.711 12.749 1.00 97.06 525 LEU A O 1
ATOM 4267 N N . ASN A 1 526 ? -18.405 -1.260 12.930 1.00 96.75 526 ASN A N 1
ATOM 4268 C CA . ASN A 1 526 ? -17.394 -2.208 12.452 1.00 96.75 526 ASN A CA 1
ATOM 4269 C C . ASN A 1 526 ? -16.958 -3.219 13.508 1.00 96.75 526 ASN A C 1
ATOM 4271 O O . ASN A 1 526 ? -16.686 -4.370 13.158 1.00 96.75 526 ASN A O 1
ATOM 4275 N N . SER A 1 527 ? -16.837 -2.796 14.767 1.00 97.44 527 SER A N 1
ATOM 4276 C CA . SER A 1 527 ? -16.444 -3.710 15.831 1.00 97.44 527 SER A CA 1
ATOM 4277 C C . SER A 1 527 ? -17.096 -3.422 17.177 1.00 97.44 527 SER A C 1
ATOM 4279 O O . SER A 1 527 ? -17.511 -2.303 17.474 1.00 97.44 527 SER A O 1
ATOM 4281 N N . MET A 1 528 ? -17.195 -4.469 17.984 1.00 98.06 528 MET A N 1
ATOM 4282 C CA . MET A 1 528 ? -17.742 -4.440 19.327 1.00 98.06 528 MET A CA 1
ATOM 4283 C C . MET A 1 528 ? -16.811 -5.204 20.261 1.00 98.06 528 MET A C 1
ATOM 4285 O O . MET A 1 528 ? -16.451 -6.353 20.002 1.00 98.06 528 MET A O 1
ATOM 4289 N N . VAL A 1 529 ? -16.436 -4.555 21.356 1.00 97.69 529 VAL A N 1
ATOM 4290 C CA . VAL A 1 529 ? -15.658 -5.149 22.437 1.00 97.69 529 VAL A CA 1
ATOM 4291 C C . VAL A 1 529 ? -16.586 -5.327 23.627 1.00 97.69 529 VAL A C 1
ATOM 4293 O O . VAL A 1 529 ? -17.077 -4.351 24.192 1.00 97.69 529 VAL A O 1
ATOM 4296 N N . ILE A 1 530 ? -16.834 -6.577 23.998 1.00 96.75 530 ILE A N 1
ATOM 4297 C CA . ILE A 1 530 ? -17.606 -6.929 25.184 1.00 96.75 530 ILE A CA 1
ATOM 4298 C C . ILE A 1 530 ? -16.649 -7.040 26.364 1.00 96.75 530 ILE A C 1
ATOM 4300 O O . ILE A 1 530 ? -15.762 -7.892 26.376 1.00 96.75 530 ILE A O 1
ATOM 4304 N N . SER A 1 531 ? -16.808 -6.175 27.360 1.00 94.06 531 SER A N 1
ATOM 4305 C CA . SER A 1 531 ? -16.026 -6.252 28.592 1.00 94.06 531 SER A CA 1
ATOM 4306 C C . SER A 1 531 ? -16.499 -7.418 29.460 1.00 94.06 531 SER A C 1
ATOM 4308 O O . SER A 1 531 ? -17.694 -7.541 29.737 1.00 94.06 531 SER A O 1
ATOM 4310 N N . ALA A 1 532 ? -15.561 -8.241 29.928 1.00 89.94 532 ALA A N 1
ATOM 4311 C CA . ALA A 1 532 ? -15.842 -9.355 30.827 1.00 89.94 532 ALA A CA 1
ATOM 4312 C C . ALA A 1 532 ? -14.779 -9.483 31.919 1.00 89.94 532 ALA A C 1
ATOM 4314 O O . ALA A 1 532 ? -13.732 -10.067 31.724 1.00 89.94 532 ALA A O 1
ATOM 4315 N N . ALA A 1 533 ? -15.025 -8.939 33.093 1.00 83.56 533 ALA A N 1
ATOM 4316 C CA . ALA A 1 533 ? -14.120 -9.073 34.215 1.00 83.56 533 ALA A CA 1
ATOM 4317 C C . ALA A 1 533 ? -14.354 -10.345 35.045 1.00 83.56 533 ALA A C 1
ATOM 4319 O O . ALA A 1 533 ? -15.496 -10.765 35.241 1.00 83.56 533 ALA A O 1
ATOM 4320 N N . GLY A 1 534 ? -13.273 -10.863 35.637 1.00 76.62 534 GLY A N 1
ATOM 4321 C CA . GLY A 1 534 ? -13.275 -12.079 36.464 1.00 76.62 534 GLY A CA 1
ATOM 4322 C C . GLY A 1 534 ? -13.012 -13.364 35.668 1.00 76.62 534 GLY A C 1
ATOM 4323 O O . GLY A 1 534 ? -12.877 -13.322 34.447 1.00 76.62 534 GLY A O 1
ATOM 4324 N N . TYR A 1 535 ? -12.920 -14.499 36.368 1.00 77.81 535 TYR A N 1
ATOM 4325 C CA . TYR A 1 535 ? -12.553 -15.798 35.770 1.00 77.81 535 TYR A CA 1
ATOM 4326 C C . TYR A 1 535 ? -13.695 -16.803 35.755 1.00 77.81 535 TYR A C 1
ATOM 4328 O O . TYR A 1 535 ? -13.700 -17.705 34.922 1.00 77.81 535 TYR A O 1
ATOM 4336 N N . SER A 1 536 ? -14.646 -16.646 36.676 1.00 86.38 536 SER A N 1
ATOM 4337 C CA . SER A 1 536 ? -15.824 -17.498 36.775 1.00 86.38 536 SER A CA 1
ATOM 4338 C C . SER A 1 536 ? -17.100 -16.762 36.374 1.00 86.38 536 SER A C 1
ATOM 4340 O O . SER A 1 536 ? -17.201 -15.532 36.457 1.00 86.38 536 SER A O 1
ATOM 4342 N N . TYR A 1 537 ? -18.135 -17.515 36.016 1.00 91.25 537 TYR A N 1
ATOM 4343 C CA . TYR A 1 537 ? -19.482 -16.992 35.817 1.00 91.25 537 TYR A CA 1
ATOM 4344 C C . TYR A 1 537 ? -20.017 -16.310 37.079 1.00 91.25 537 TYR A C 1
ATOM 4346 O O . TYR A 1 537 ? -20.730 -15.310 36.975 1.00 91.25 537 TYR A O 1
ATOM 4354 N N . ALA A 1 538 ? -19.640 -16.790 38.268 1.00 89.75 538 ALA A N 1
ATOM 4355 C CA . ALA A 1 538 ? -20.004 -16.153 39.528 1.00 89.75 538 ALA A CA 1
ATOM 4356 C C . ALA A 1 538 ? -19.374 -14.757 39.659 1.00 89.75 538 ALA A C 1
ATOM 4358 O O . ALA A 1 538 ? -20.052 -13.813 40.065 1.00 89.75 538 ALA A O 1
ATOM 4359 N N . ASP A 1 539 ? -18.099 -14.593 39.297 1.00 86.88 539 ASP A N 1
ATOM 4360 C CA . ASP A 1 539 ? -17.415 -13.292 39.330 1.00 86.88 539 ASP A CA 1
ATOM 4361 C C . ASP A 1 539 ? -18.002 -12.323 38.307 1.00 86.88 539 ASP A C 1
ATOM 4363 O O . ASP A 1 539 ? -18.196 -11.140 38.603 1.00 86.88 539 ASP A O 1
ATOM 4367 N N . TYR A 1 540 ? -18.320 -12.838 37.118 1.00 91.00 540 TYR A N 1
ATOM 4368 C CA . TYR A 1 540 ? -18.979 -12.078 36.066 1.00 91.00 540 TYR A CA 1
ATOM 4369 C C . TYR A 1 540 ? -20.334 -11.540 36.554 1.00 91.00 540 TYR A C 1
ATOM 4371 O O . TYR A 1 540 ? -20.600 -10.339 36.463 1.00 91.00 540 TYR A O 1
ATOM 4379 N N . VAL A 1 541 ? -21.163 -12.396 37.164 1.00 92.88 541 VAL A N 1
ATOM 4380 C CA . VAL A 1 541 ? -22.459 -11.995 37.736 1.00 92.88 541 VAL A CA 1
ATOM 4381 C C . VAL A 1 541 ? -22.288 -10.915 38.800 1.00 92.88 541 VAL A C 1
ATOM 4383 O O . VAL A 1 541 ? -23.022 -9.928 38.770 1.00 92.88 541 VAL A O 1
ATOM 4386 N N . ARG A 1 542 ? -21.307 -11.040 39.704 1.00 90.31 542 ARG A N 1
ATOM 4387 C CA . ARG A 1 542 ? -21.074 -10.030 40.754 1.00 90.31 542 ARG A CA 1
ATOM 4388 C C . ARG A 1 542 ? -20.757 -8.645 40.187 1.00 90.31 542 ARG A C 1
ATOM 4390 O O . ARG A 1 542 ? -21.134 -7.644 40.791 1.00 90.31 542 ARG A O 1
ATOM 4397 N N . GLN A 1 543 ? -20.090 -8.573 39.038 1.00 90.50 543 GLN A N 1
ATOM 4398 C CA . GLN A 1 543 ? -19.641 -7.304 38.458 1.00 90.50 543 GLN A CA 1
ATOM 4399 C C . GLN A 1 543 ? -20.657 -6.673 37.511 1.00 90.50 543 GLN A C 1
ATOM 4401 O O . GLN A 1 543 ? -20.845 -5.454 37.536 1.00 90.50 543 GLN A O 1
ATOM 4406 N N . TYR A 1 544 ? -21.313 -7.486 36.686 1.00 93.00 544 TYR A N 1
ATOM 4407 C CA . TYR A 1 544 ? -22.234 -7.011 35.651 1.00 93.00 544 TYR A CA 1
ATOM 4408 C C . TYR A 1 544 ? -23.705 -7.143 36.040 1.00 93.00 544 TYR A C 1
ATOM 4410 O O . TYR A 1 544 ? -24.568 -6.677 35.301 1.00 93.00 544 TYR A O 1
ATOM 4418 N N . ASN A 1 545 ? -23.998 -7.770 37.184 1.00 93.00 545 ASN A N 1
ATOM 4419 C CA . ASN A 1 545 ? -25.352 -8.075 37.644 1.00 93.00 545 ASN A CA 1
ATOM 4420 C C . ASN A 1 545 ? -26.186 -8.810 36.576 1.00 93.00 545 ASN A C 1
ATOM 4422 O O . ASN A 1 545 ? -27.383 -8.571 36.420 1.00 93.00 545 ASN A O 1
ATOM 4426 N N . GLN A 1 546 ? -25.533 -9.674 35.793 1.00 93.81 546 GLN A N 1
ATOM 4427 C CA . GLN A 1 546 ? -26.170 -10.504 34.775 1.00 93.81 546 GLN A CA 1
ATOM 4428 C C . GLN A 1 546 ? -25.395 -11.813 34.562 1.00 93.81 546 GLN A C 1
ATOM 4430 O O . GLN A 1 546 ? -24.170 -11.823 34.697 1.00 93.81 546 GLN A O 1
ATOM 4435 N N . PRO A 1 547 ? -26.077 -12.911 34.198 1.00 95.06 547 PRO A N 1
ATOM 4436 C CA . PRO A 1 547 ? -25.428 -14.191 33.938 1.00 95.06 547 PRO A CA 1
ATOM 4437 C C . PRO A 1 547 ? -24.680 -14.193 32.600 1.00 95.06 547 PRO A C 1
ATOM 4439 O O . PRO A 1 547 ? -25.192 -13.699 31.593 1.00 95.06 547 PRO A O 1
ATOM 4442 N N . TRP A 1 548 ? -23.495 -14.814 32.568 1.00 95.25 548 TRP A N 1
ATOM 4443 C CA . TRP A 1 548 ? -22.701 -14.974 31.343 1.00 95.25 548 TRP A CA 1
ATOM 4444 C C . TRP A 1 548 ? -23.475 -15.620 30.177 1.00 95.25 548 TRP A C 1
ATOM 4446 O O . TRP A 1 548 ? -23.390 -15.090 29.070 1.00 95.25 548 TRP A O 1
ATOM 4456 N N . PRO A 1 549 ? -24.309 -16.665 30.381 1.00 95.69 549 PRO A N 1
ATOM 4457 C CA . PRO A 1 549 ? -25.142 -17.220 29.312 1.00 95.69 549 PRO A CA 1
ATOM 4458 C C . PRO A 1 549 ? -26.005 -16.196 28.562 1.00 95.69 549 PRO A C 1
ATOM 4460 O O . PRO A 1 549 ? -26.170 -16.313 27.349 1.00 95.69 549 PRO A O 1
ATOM 4463 N N . ARG A 1 550 ? -26.514 -15.156 29.242 1.00 95.62 550 ARG A N 1
ATOM 4464 C CA . ARG A 1 550 ? -27.254 -14.065 28.582 1.00 95.62 550 ARG A CA 1
ATOM 4465 C C . ARG A 1 550 ? -26.334 -13.263 27.662 1.00 95.62 550 ARG A C 1
ATOM 4467 O O . ARG A 1 550 ? -26.709 -12.945 26.538 1.00 95.62 550 ARG A O 1
ATOM 4474 N N . THR A 1 551 ? -25.124 -12.960 28.123 1.00 95.94 551 THR A N 1
ATOM 4475 C CA . THR A 1 551 ? -24.109 -12.268 27.320 1.00 95.94 551 THR A CA 1
ATOM 4476 C C . THR A 1 551 ? -23.674 -13.085 26.117 1.00 95.94 551 THR A C 1
ATOM 4478 O O . THR A 1 551 ? -23.633 -12.558 25.007 1.00 95.94 551 THR A O 1
ATOM 4481 N N . LEU A 1 552 ? -23.429 -14.379 26.307 1.00 96.75 552 LEU A N 1
ATOM 4482 C CA . LEU A 1 552 ? -23.101 -15.286 25.218 1.00 96.75 552 LEU A CA 1
ATOM 4483 C C . LEU A 1 552 ? -24.228 -15.339 24.177 1.00 96.75 552 LEU A C 1
ATOM 4485 O O . LEU A 1 552 ? -23.958 -15.193 22.987 1.00 96.75 552 LEU A O 1
ATOM 4489 N N . ALA A 1 553 ? -25.488 -15.462 24.608 1.00 97.62 553 ALA A N 1
ATOM 4490 C CA . ALA A 1 553 ? -26.640 -15.458 23.706 1.00 97.62 553 ALA A CA 1
ATOM 4491 C C . ALA A 1 553 ? -26.723 -14.166 22.872 1.00 97.62 553 ALA A C 1
ATOM 4493 O O . ALA A 1 553 ? -26.912 -14.231 21.656 1.00 97.62 553 ALA A O 1
ATOM 4494 N N . ASN A 1 554 ? -26.499 -13.002 23.493 1.00 97.69 554 ASN A N 1
ATOM 4495 C CA . ASN A 1 554 ? -26.435 -11.722 22.784 1.00 97.69 554 ASN A CA 1
ATOM 4496 C C . ASN A 1 554 ? -25.310 -11.699 21.738 1.00 97.69 554 ASN A C 1
ATOM 4498 O O . ASN A 1 554 ? -25.538 -11.275 20.605 1.00 97.69 554 ASN A O 1
ATOM 4502 N N . ILE A 1 555 ? -24.106 -12.168 22.090 1.00 97.44 555 ILE A N 1
ATOM 4503 C CA . ILE A 1 555 ? -22.964 -12.229 21.163 1.00 97.44 555 ILE A CA 1
ATOM 4504 C C . ILE A 1 555 ? -23.297 -13.114 19.958 1.00 97.44 555 ILE A C 1
ATOM 4506 O O . ILE A 1 555 ? -23.053 -12.718 18.817 1.00 97.44 555 ILE A O 1
ATOM 4510 N N . LEU A 1 556 ? -23.864 -14.298 20.193 1.00 97.50 556 LEU A N 1
ATOM 4511 C CA . LEU A 1 556 ? -24.211 -15.241 19.131 1.00 97.50 556 LEU A CA 1
ATOM 4512 C C . LEU A 1 556 ? -25.283 -14.671 18.191 1.00 97.50 556 LEU A C 1
ATOM 4514 O O . LEU A 1 556 ? -25.130 -14.760 16.970 1.00 97.50 556 LEU A O 1
ATOM 4518 N N . GLU A 1 557 ? -26.318 -14.020 18.726 1.00 98.06 557 GLU A N 1
ATOM 4519 C CA . GLU A 1 557 ? -27.356 -13.400 17.895 1.00 98.06 557 GLU A CA 1
ATOM 4520 C C . GLU A 1 557 ? -26.816 -12.185 17.118 1.00 98.06 557 GLU A C 1
ATOM 4522 O O . GLU A 1 557 ? -27.114 -12.025 15.932 1.00 98.06 557 GLU A O 1
ATOM 4527 N N . LEU A 1 558 ? -25.936 -11.375 17.721 1.00 97.75 558 LEU A N 1
ATOM 4528 C CA . LEU A 1 558 ? -25.246 -10.294 17.013 1.00 97.75 558 LEU A CA 1
ATOM 4529 C C . LEU A 1 558 ? -24.371 -10.826 15.871 1.00 97.75 558 LEU A C 1
ATOM 4531 O O . LEU A 1 558 ? -24.430 -10.275 14.774 1.00 97.75 558 LEU A O 1
ATOM 4535 N N . ARG A 1 559 ? -23.601 -11.906 16.076 1.00 96.31 559 ARG A N 1
ATOM 4536 C CA . ARG A 1 559 ? -22.792 -12.535 15.009 1.00 96.31 559 ARG A CA 1
ATOM 4537 C C . ARG A 1 559 ? -23.663 -13.050 13.870 1.00 96.31 559 ARG A C 1
ATOM 4539 O O . ARG A 1 559 ? -23.313 -12.883 12.703 1.00 96.31 559 ARG A O 1
ATOM 4546 N N . LYS A 1 560 ? -24.797 -13.663 14.209 1.00 96.19 560 LYS A N 1
ATOM 4547 C CA . LYS A 1 560 ? -25.762 -14.186 13.240 1.00 96.19 560 LYS A CA 1
ATOM 4548 C C . LYS A 1 560 ? -26.396 -13.065 12.417 1.00 96.19 560 LYS A C 1
ATOM 4550 O O . LYS A 1 560 ? -26.496 -13.181 11.197 1.00 96.19 560 LYS A O 1
ATOM 4555 N N . ARG A 1 561 ? -26.817 -11.973 13.062 1.00 97.12 561 ARG A N 1
ATOM 4556 C CA . ARG A 1 561 ? -27.504 -10.855 12.400 1.00 97.12 561 ARG A CA 1
ATOM 4557 C C . ARG A 1 561 ? -26.548 -9.917 11.659 1.00 97.12 561 ARG A C 1
ATOM 4559 O O . ARG A 1 561 ? -26.903 -9.403 10.598 1.00 97.12 561 ARG A O 1
ATOM 4566 N N . TRP A 1 562 ? -25.342 -9.724 12.189 1.00 97.06 562 TRP A N 1
ATOM 4567 C CA . TRP A 1 562 ? -24.341 -8.768 11.712 1.00 97.06 562 TRP A CA 1
ATOM 4568 C C . TRP A 1 562 ? -22.991 -9.449 11.433 1.00 97.06 562 TRP A C 1
ATOM 4570 O O . TRP A 1 562 ? -21.985 -9.111 12.055 1.00 97.06 562 TRP A O 1
ATOM 4580 N N . PRO A 1 563 ? -22.902 -10.355 10.442 1.00 92.94 563 PRO A N 1
ATOM 4581 C CA . PRO A 1 563 ? -21.708 -11.181 10.211 1.00 92.94 563 PRO A CA 1
ATOM 4582 C C . PRO A 1 563 ? -20.454 -10.399 9.784 1.00 92.94 563 PRO A C 1
ATOM 4584 O O . PRO A 1 563 ? -19.360 -10.954 9.747 1.00 92.94 563 PRO A O 1
ATOM 4587 N N . ARG A 1 564 ? -20.594 -9.115 9.423 1.00 91.56 564 ARG A N 1
ATOM 4588 C CA . ARG A 1 564 ? -19.469 -8.223 9.086 1.00 91.56 564 ARG A CA 1
ATOM 4589 C C . ARG A 1 564 ? -18.917 -7.455 10.290 1.00 91.56 564 ARG A C 1
ATOM 4591 O O . ARG A 1 564 ? -17.877 -6.816 10.149 1.00 91.56 564 ARG A O 1
ATOM 4598 N N . MET A 1 565 ? -19.618 -7.469 11.422 1.00 95.88 565 MET A N 1
ATOM 4599 C CA . MET A 1 565 ? -19.171 -6.821 12.648 1.00 95.88 565 MET A CA 1
ATOM 4600 C C . MET A 1 565 ? -18.203 -7.750 13.378 1.00 95.88 565 MET A C 1
ATOM 4602 O O . MET A 1 565 ? -18.536 -8.897 13.672 1.00 95.88 565 MET A O 1
ATOM 4606 N N . SER A 1 566 ? -17.003 -7.253 13.671 1.00 96.38 566 SER A N 1
ATOM 4607 C CA . SER A 1 566 ? -16.053 -7.983 14.509 1.00 96.38 566 SER A CA 1
ATOM 4608 C C . SER A 1 566 ? -16.496 -7.892 15.965 1.00 96.38 566 SER A C 1
ATOM 4610 O O . SER A 1 566 ? -16.698 -6.790 16.470 1.00 96.38 566 SER A O 1
ATOM 4612 N N . ILE A 1 567 ? -16.655 -9.026 16.643 1.00 96.81 567 ILE A N 1
ATOM 4613 C CA . ILE A 1 567 ? -17.031 -9.064 18.058 1.00 96.81 567 ILE A CA 1
ATOM 4614 C C . ILE A 1 567 ? -15.944 -9.804 18.821 1.00 96.81 567 ILE A C 1
ATOM 4616 O O . ILE A 1 567 ? -15.610 -10.940 18.477 1.00 96.81 567 ILE A O 1
ATOM 4620 N N . LYS A 1 568 ? -15.416 -9.159 19.858 1.00 96.69 568 LYS A N 1
ATOM 4621 C CA . LYS A 1 568 ? -14.440 -9.750 20.771 1.00 96.69 568 LYS A CA 1
ATOM 4622 C C . LYS A 1 568 ? -14.825 -9.544 22.223 1.00 96.69 568 LYS A C 1
ATOM 4624 O O . LYS A 1 568 ? -15.547 -8.604 22.550 1.00 96.69 568 LYS A O 1
ATOM 4629 N N . VAL A 1 569 ? -14.303 -10.404 23.084 1.00 95.12 569 VAL A N 1
ATOM 4630 C CA . VAL A 1 569 ? -14.414 -10.297 24.537 1.00 95.12 569 VAL A CA 1
ATOM 4631 C C . VAL A 1 569 ? -13.068 -9.836 25.083 1.00 95.12 569 VAL A C 1
ATOM 4633 O O . VAL A 1 569 ? -12.048 -10.461 24.808 1.00 95.12 569 VAL A O 1
ATOM 4636 N N . ALA A 1 570 ? -13.061 -8.731 25.825 1.00 91.50 570 ALA A N 1
ATOM 4637 C CA . ALA A 1 570 ? -11.880 -8.232 26.521 1.00 91.50 570 ALA A CA 1
ATOM 4638 C C . ALA A 1 570 ? -12.077 -8.413 28.024 1.00 91.50 570 ALA A C 1
ATOM 4640 O O . ALA A 1 570 ? -12.966 -7.797 28.624 1.00 91.50 570 ALA A O 1
ATOM 4641 N N . ALA A 1 571 ? -11.247 -9.261 28.618 1.00 86.75 571 ALA A N 1
ATOM 4642 C CA . ALA A 1 571 ? -11.355 -9.646 30.005 1.00 86.75 571 ALA A CA 1
ATOM 4643 C C . ALA A 1 571 ? -10.183 -9.127 30.823 1.00 86.75 571 ALA A C 1
ATOM 4645 O O . ALA A 1 571 ? -9.062 -9.587 30.667 1.00 86.75 571 ALA A O 1
ATOM 4646 N N . VAL A 1 572 ? -10.444 -8.146 31.687 1.00 81.31 572 VAL A N 1
ATOM 4647 C CA . VAL A 1 572 ? -9.417 -7.613 32.584 1.00 81.31 572 VAL A CA 1
ATOM 4648 C C . VAL A 1 572 ? -9.370 -8.467 33.836 1.00 81.31 572 VAL A C 1
ATOM 4650 O O . VAL A 1 572 ? -10.367 -8.637 34.547 1.00 81.31 572 VAL A O 1
ATOM 4653 N N . ASN A 1 573 ? -8.173 -8.947 34.119 1.00 72.00 573 ASN A N 1
ATOM 4654 C CA . ASN A 1 573 ? -7.844 -9.579 35.370 1.00 72.00 573 ASN A CA 1
ATOM 4655 C C . ASN A 1 573 ? -7.498 -8.529 36.440 1.00 72.00 573 ASN A C 1
ATOM 4657 O O . ASN A 1 573 ? -6.650 -7.678 36.200 1.00 72.00 573 ASN A O 1
ATOM 4661 N N . TYR A 1 574 ? -8.118 -8.612 37.620 1.00 71.50 574 TYR A N 1
ATOM 4662 C CA . TYR A 1 574 ? -7.857 -7.696 38.731 1.00 71.50 574 TYR A CA 1
ATOM 4663 C C . TYR A 1 574 ? -7.660 -8.349 40.107 1.00 71.50 574 TYR A C 1
ATOM 4665 O O . TYR A 1 574 ? -7.603 -7.631 41.104 1.00 71.50 574 TYR A O 1
ATOM 4673 N N . LEU A 1 575 ? -7.612 -9.682 40.202 1.00 63.84 575 LEU A N 1
ATOM 4674 C CA . LEU A 1 575 ? -7.377 -10.339 41.492 1.00 63.84 575 LEU A CA 1
ATOM 4675 C C . LEU A 1 575 ? -5.868 -10.524 41.699 1.00 63.84 575 LEU A C 1
ATOM 4677 O O . LEU A 1 575 ? -5.229 -11.254 40.946 1.00 63.84 575 LEU A O 1
ATOM 4681 N N . ASP A 1 576 ? -5.328 -9.887 42.744 1.00 52.78 576 ASP A N 1
ATOM 4682 C CA . ASP A 1 576 ? -3.901 -9.853 43.129 1.00 52.78 576 ASP A CA 1
ATOM 4683 C C . ASP A 1 576 ? -3.298 -11.214 43.542 1.00 52.78 576 ASP A C 1
ATOM 4685 O O . ASP A 1 576 ? -2.131 -11.299 43.925 1.00 52.78 576 ASP A O 1
ATOM 4689 N N . GLN A 1 577 ? -4.060 -12.307 43.475 1.00 51.50 577 GLN A N 1
ATOM 4690 C CA . GLN A 1 577 ? -3.589 -13.648 43.814 1.00 51.50 577 GLN A CA 1
ATOM 4691 C C . GLN A 1 577 ? -3.872 -14.586 42.647 1.00 51.50 577 GLN A C 1
ATOM 4693 O O . GLN A 1 577 ? -5.018 -14.950 42.420 1.00 51.50 577 GLN A O 1
ATOM 4698 N N . ALA A 1 578 ? -2.798 -14.906 41.916 1.00 53.56 578 ALA A N 1
ATOM 4699 C CA . ALA A 1 578 ? -2.686 -15.892 40.843 1.00 53.56 578 ALA A CA 1
ATOM 4700 C C . ALA A 1 578 ? -3.921 -16.002 39.940 1.00 53.56 578 ALA A C 1
ATOM 4702 O O . ALA A 1 578 ? -4.885 -16.698 40.252 1.00 53.56 578 ALA A O 1
ATOM 4703 N N . ALA A 1 579 ? -3.841 -15.385 38.761 1.00 57.03 579 ALA A N 1
ATOM 4704 C CA . ALA A 1 579 ? -4.762 -15.727 37.695 1.00 57.03 579 ALA A CA 1
ATOM 4705 C C . ALA A 1 579 ? -4.819 -17.243 37.527 1.00 57.03 579 ALA A C 1
ATOM 4707 O O . ALA A 1 579 ? -3.754 -17.826 37.288 1.00 57.03 579 ALA A O 1
ATOM 4708 N N . PRO A 1 580 ? -5.996 -17.893 37.656 1.00 62.25 580 PRO A N 1
ATOM 4709 C CA . PRO A 1 580 ? -6.099 -19.278 37.258 1.00 62.25 580 PRO A CA 1
ATOM 4710 C C . PRO A 1 580 ? -5.559 -19.384 35.825 1.00 62.25 580 PRO A C 1
ATOM 4712 O O . PRO A 1 580 ? -5.787 -18.472 35.012 1.00 62.25 580 PRO A O 1
ATOM 4715 N N . PRO A 1 581 ? -4.798 -20.445 35.506 1.00 68.44 581 PRO A N 1
ATOM 4716 C CA . PRO A 1 581 ? -4.367 -20.711 34.142 1.00 68.44 581 PRO A CA 1
ATOM 4717 C C . PRO A 1 581 ? -5.544 -20.520 33.180 1.00 68.44 581 PRO A C 1
ATOM 4719 O O . PRO A 1 581 ? -6.673 -20.839 33.538 1.00 68.44 581 PRO A O 1
ATOM 4722 N N . LEU A 1 582 ? -5.320 -20.057 31.943 1.00 70.88 582 LEU A N 1
ATOM 4723 C CA . LEU A 1 582 ? -6.420 -19.853 30.977 1.00 70.88 582 LEU A CA 1
ATOM 4724 C C . LEU A 1 582 ? -7.343 -21.082 30.847 1.00 70.88 582 LEU A C 1
ATOM 4726 O O . LEU A 1 582 ? -8.540 -20.932 30.638 1.00 70.88 582 LEU A O 1
ATOM 4730 N N . LYS A 1 583 ? -6.799 -22.288 31.054 1.00 73.38 583 LYS A N 1
ATOM 4731 C CA . LYS A 1 583 ? -7.528 -23.567 31.089 1.00 73.38 583 LYS A CA 1
ATOM 4732 C C . LYS A 1 583 ? -8.601 -23.682 32.183 1.00 73.38 583 LYS A C 1
ATOM 4734 O O . LYS A 1 583 ? -9.410 -24.594 32.113 1.00 73.38 583 LYS A O 1
ATOM 4739 N N . GLU A 1 584 ? -8.590 -22.805 33.175 1.00 77.56 584 GLU A N 1
ATOM 4740 C CA . GLU A 1 584 ? -9.515 -22.756 34.313 1.00 77.56 584 GLU A CA 1
ATOM 4741 C C . GLU A 1 584 ? -10.388 -21.484 34.288 1.00 77.56 584 GLU A C 1
ATOM 4743 O O . GLU A 1 584 ? -11.209 -21.270 35.175 1.00 77.56 584 GLU A O 1
ATOM 4748 N N . ASN A 1 585 ? -10.239 -20.630 33.269 1.00 85.06 585 ASN A N 1
ATOM 4749 C CA . ASN A 1 585 ? -11.058 -19.435 33.093 1.00 85.06 585 ASN A CA 1
ATOM 4750 C C . ASN A 1 585 ? -12.332 -19.786 32.306 1.00 85.06 585 ASN A C 1
ATOM 4752 O O . ASN A 1 585 ? -12.290 -20.001 31.094 1.00 85.06 585 ASN A O 1
ATOM 4756 N N . GLU A 1 586 ? -13.477 -19.819 32.990 1.00 89.50 586 GLU A N 1
ATOM 4757 C CA . GLU A 1 586 ? -14.773 -20.217 32.422 1.00 89.50 586 GLU A CA 1
ATOM 4758 C C . GLU A 1 586 ? -15.202 -19.310 31.257 1.00 89.50 586 GLU A C 1
ATOM 4760 O O . GLU A 1 586 ? -15.781 -19.776 30.276 1.00 89.50 586 GLU A O 1
ATOM 4765 N N . ILE A 1 587 ? -14.875 -18.016 31.323 1.00 90.31 587 ILE A N 1
ATOM 4766 C CA . ILE A 1 587 ? -15.179 -17.045 30.264 1.00 90.31 587 ILE A CA 1
ATOM 4767 C C . ILE A 1 587 ? -14.331 -17.324 29.019 1.00 90.31 587 ILE A C 1
ATOM 4769 O O . ILE A 1 587 ? -14.860 -17.336 27.905 1.00 90.31 587 ILE A O 1
ATOM 4773 N N . PHE A 1 588 ? -13.031 -17.574 29.196 1.00 90.38 588 PHE A N 1
ATOM 4774 C CA . PHE A 1 588 ? -12.118 -17.945 28.114 1.00 90.38 588 PHE A CA 1
ATOM 4775 C C . PHE A 1 588 ? -12.548 -19.252 27.449 1.00 90.38 588 PHE A C 1
ATOM 4777 O O . PHE A 1 588 ? -12.685 -19.286 26.228 1.00 90.38 588 PHE A O 1
ATOM 4784 N N . LEU A 1 589 ? -12.816 -20.298 28.239 1.00 92.00 589 LEU A N 1
ATOM 4785 C CA . LEU A 1 589 ? -13.271 -21.593 27.731 1.00 92.00 589 LEU A CA 1
ATOM 4786 C C . LEU A 1 589 ? -14.573 -21.444 26.939 1.00 92.00 589 LEU A C 1
ATOM 4788 O O . LEU A 1 589 ? -14.660 -21.908 25.805 1.00 92.00 589 LEU A O 1
ATOM 4792 N N . SER A 1 590 ? -15.541 -20.695 27.473 1.00 94.06 590 SER A N 1
ATOM 4793 C CA . SER A 1 590 ? -16.796 -20.407 26.776 1.00 94.06 590 SER A CA 1
ATOM 4794 C C . SER A 1 590 ? -16.578 -19.658 25.456 1.00 94.06 590 SER A C 1
ATOM 4796 O O . SER A 1 590 ? -17.205 -19.981 24.442 1.00 94.06 590 SER A O 1
ATOM 4798 N N . CYS A 1 591 ? -15.666 -18.680 25.428 1.00 93.38 591 CYS A N 1
ATOM 4799 C CA . CYS A 1 591 ? -15.298 -17.986 24.195 1.00 93.38 591 CYS A CA 1
ATOM 4800 C C . CYS A 1 591 ? -14.634 -18.936 23.191 1.00 93.38 591 CYS A C 1
ATOM 4802 O O . CYS A 1 591 ? -14.991 -18.915 22.014 1.00 93.38 591 CYS A O 1
ATOM 4804 N N . GLN A 1 592 ? -13.717 -19.791 23.646 1.00 93.19 592 GLN A N 1
ATOM 4805 C CA . GLN A 1 592 ? -13.011 -20.765 22.817 1.00 93.19 592 GLN A CA 1
ATOM 4806 C C . GLN A 1 592 ? -13.981 -21.775 22.183 1.00 93.19 592 GLN A C 1
ATOM 4808 O O . GLN A 1 592 ? -13.935 -21.978 20.969 1.00 93.19 592 GLN A O 1
ATOM 4813 N N . GLU A 1 593 ? -14.899 -22.345 22.968 1.00 96.00 593 GLU A N 1
ATOM 4814 C CA . GLU A 1 593 ? -15.946 -23.269 22.501 1.00 96.00 593 GLU A CA 1
ATOM 4815 C C . GLU A 1 593 ? -16.832 -22.646 21.415 1.00 96.00 593 GLU A C 1
ATOM 4817 O O . GLU A 1 593 ? -17.217 -23.309 20.452 1.00 96.00 593 GLU A O 1
ATOM 4822 N N . ASN A 1 594 ? -17.114 -21.347 21.533 1.00 94.06 594 ASN A N 1
ATOM 4823 C CA . ASN A 1 594 ? -17.972 -20.607 20.608 1.00 94.06 594 ASN A CA 1
ATOM 4824 C C . ASN A 1 594 ? -17.190 -19.843 19.525 1.00 94.06 594 ASN A C 1
ATOM 4826 O O . ASN A 1 594 ? -17.772 -19.049 18.777 1.00 94.06 594 ASN A O 1
ATOM 4830 N N . GLN A 1 595 ? -15.874 -20.068 19.419 1.00 94.25 595 GLN A N 1
ATOM 4831 C CA . GLN A 1 595 ? -14.988 -19.408 18.453 1.00 94.25 595 GLN A CA 1
ATOM 4832 C C . GLN A 1 595 ? -15.114 -17.875 18.494 1.00 94.25 595 GLN A C 1
ATOM 4834 O O . GLN A 1 595 ? -15.272 -17.214 17.462 1.00 94.25 595 GLN A O 1
ATOM 4839 N N . ILE A 1 596 ? -15.145 -17.313 19.700 1.00 92.75 596 ILE A N 1
ATOM 4840 C CA . ILE A 1 596 ? -15.175 -15.876 19.969 1.00 92.75 596 ILE A CA 1
ATOM 4841 C C . ILE A 1 596 ? -13.754 -15.447 20.325 1.00 92.75 596 ILE A C 1
ATOM 4843 O O . ILE A 1 596 ? -13.092 -16.081 21.143 1.00 92.75 596 ILE A O 1
ATOM 4847 N N . TRP A 1 597 ? -13.283 -14.363 19.711 1.00 92.56 597 TRP A N 1
ATOM 4848 C CA . TRP A 1 597 ? -11.969 -13.813 20.027 1.00 92.56 597 TRP A CA 1
ATOM 4849 C C . TRP A 1 597 ? -11.948 -13.295 21.468 1.00 92.56 597 TRP A C 1
ATOM 4851 O O . TRP A 1 597 ? -12.793 -12.479 21.845 1.00 92.56 597 TRP A O 1
ATOM 4861 N N . TYR A 1 598 ? -10.975 -13.757 22.247 1.00 90.31 598 TYR A N 1
ATOM 4862 C CA . TYR A 1 598 ? -10.790 -13.405 23.648 1.00 90.31 598 TYR A CA 1
ATOM 4863 C C . TYR A 1 598 ? -9.438 -12.712 23.830 1.00 90.31 598 TYR A C 1
ATOM 4865 O O . TYR A 1 598 ? -8.413 -13.219 23.380 1.00 90.31 598 TYR A O 1
ATOM 4873 N N . GLU A 1 599 ? -9.437 -11.568 24.507 1.00 88.00 599 GLU A N 1
ATOM 4874 C CA . GLU A 1 599 ? -8.234 -10.831 24.893 1.00 88.00 599 GLU A CA 1
ATOM 4875 C C . GLU A 1 599 ? -8.196 -10.680 26.411 1.00 88.00 599 GLU A C 1
ATOM 4877 O O . GLU A 1 599 ? -9.217 -10.378 27.028 1.00 88.00 599 GLU A O 1
ATOM 4882 N N . ASN A 1 600 ? -7.010 -10.833 27.001 1.00 81.75 600 ASN A N 1
ATOM 4883 C CA . ASN A 1 600 ? -6.770 -10.633 28.429 1.00 81.75 600 ASN A CA 1
ATOM 4884 C C . ASN A 1 600 ? -5.827 -9.438 28.643 1.00 81.75 600 ASN A C 1
ATOM 4886 O O . ASN A 1 600 ? -4.634 -9.644 28.875 1.00 81.75 600 ASN A O 1
ATOM 4890 N N . PRO A 1 601 ? -6.305 -8.193 28.464 1.00 79.94 601 PRO A N 1
ATOM 4891 C CA . PRO A 1 601 ? -5.467 -7.022 28.673 1.00 79.94 601 PRO A CA 1
ATOM 4892 C C . PRO A 1 601 ? -5.001 -6.934 30.137 1.00 79.94 601 PRO A C 1
ATOM 4894 O O . PRO A 1 601 ? -5.797 -7.202 31.046 1.00 79.94 601 PRO A O 1
ATOM 4897 N N . PRO A 1 602 ? -3.742 -6.524 30.385 1.00 77.38 602 PRO A N 1
ATOM 4898 C CA . PRO A 1 602 ? -3.249 -6.332 31.741 1.00 77.38 602 PRO A CA 1
ATOM 4899 C C . PRO A 1 602 ? -4.051 -5.242 32.456 1.00 77.38 602 PRO A C 1
ATOM 4901 O O . PRO A 1 602 ? -4.544 -4.289 31.841 1.00 77.38 602 PRO A O 1
ATOM 4904 N N . LEU A 1 603 ? -4.167 -5.363 33.779 1.00 80.69 603 LEU A N 1
ATOM 4905 C CA . LEU A 1 603 ? -4.661 -4.257 34.584 1.00 80.69 603 LEU A CA 1
ATOM 4906 C C . LEU A 1 603 ? -3.672 -3.092 34.478 1.00 80.69 603 LEU A C 1
ATOM 4908 O O . LEU A 1 603 ? -2.467 -3.285 34.584 1.00 80.69 603 LEU A O 1
ATOM 4912 N N . HIS A 1 604 ? -4.201 -1.892 34.264 1.00 81.44 604 HIS A N 1
ATOM 4913 C CA . HIS A 1 604 ? -3.425 -0.657 34.262 1.00 81.44 604 HIS A CA 1
ATOM 4914 C C . HIS A 1 604 ? -3.716 0.130 35.536 1.00 81.44 604 HIS A C 1
ATOM 4916 O O . HIS A 1 604 ? -4.875 0.233 35.930 1.00 81.44 604 HIS A O 1
ATOM 4922 N N . GLY A 1 605 ? -2.712 0.787 36.110 1.00 84.50 605 GLY A N 1
ATOM 4923 C CA . GLY A 1 605 ? -2.801 1.598 37.328 1.00 84.50 605 GLY A CA 1
ATOM 4924 C C . GLY A 1 605 ? -3.595 2.899 37.167 1.00 84.50 605 GLY A C 1
ATOM 4925 O O . GLY A 1 605 ? -3.799 3.627 38.140 1.00 84.50 605 GLY A O 1
ATOM 4926 N N . ARG A 1 606 ? -4.056 3.200 35.940 1.00 88.88 606 ARG A N 1
ATOM 4927 C CA . ARG A 1 606 ? -4.905 4.352 35.584 1.00 88.88 606 ARG A CA 1
ATOM 4928 C C . ARG A 1 606 ? -4.294 5.677 36.027 1.00 88.88 606 ARG A C 1
ATOM 4930 O O . ARG A 1 606 ? -4.939 6.454 36.704 1.00 88.88 606 ARG A O 1
ATOM 4937 N N . GLY A 1 607 ? -3.028 5.928 35.697 1.00 86.56 607 GLY A N 1
ATOM 4938 C CA . GLY A 1 607 ? -2.344 7.162 36.114 1.00 86.56 607 GLY A CA 1
ATOM 4939 C C . GLY A 1 607 ? -2.036 7.247 37.617 1.00 86.56 607 GLY A C 1
ATOM 4940 O O . GLY A 1 607 ? -1.667 8.313 38.099 1.00 86.56 607 GLY A O 1
ATOM 4941 N N . GLY A 1 608 ? -2.150 6.143 38.361 1.00 87.31 608 GLY A N 1
ATOM 4942 C CA . GLY A 1 608 ? -1.872 6.089 39.798 1.00 87.31 608 GLY A CA 1
ATOM 4943 C C . GLY A 1 608 ? -3.112 5.986 40.689 1.00 87.31 608 GLY A C 1
ATOM 4944 O O . GLY A 1 608 ? -2.952 5.910 41.905 1.00 87.31 608 GLY A O 1
ATOM 4945 N N . TYR A 1 609 ? -4.324 5.990 40.116 1.00 88.81 609 TYR A N 1
ATOM 4946 C CA . TYR A 1 609 ? -5.576 5.919 40.880 1.00 88.81 609 TYR A CA 1
ATOM 4947 C C . TYR A 1 609 ? -5.896 4.517 41.418 1.00 88.81 609 TYR A C 1
ATOM 4949 O O . TYR A 1 609 ? -6.568 4.418 42.437 1.00 88.81 609 TYR A O 1
ATOM 4957 N N . LEU A 1 610 ? -5.438 3.442 40.763 1.00 87.44 610 LEU A N 1
ATOM 4958 C CA . LEU A 1 610 ? -5.629 2.073 41.277 1.00 87.44 610 LEU A CA 1
ATOM 4959 C C . LEU A 1 610 ? -4.427 1.604 42.096 1.00 87.44 610 LEU A C 1
ATOM 4961 O O . LEU A 1 610 ? -4.576 1.093 43.199 1.00 87.44 610 LEU A O 1
ATOM 4965 N N . TYR A 1 611 ? -3.228 1.815 41.563 1.00 85.19 611 TYR A N 1
ATOM 4966 C CA . TYR A 1 611 ? -1.960 1.603 42.249 1.00 85.19 611 TYR A CA 1
ATOM 4967 C C . TYR A 1 611 ? -0.900 2.503 41.618 1.00 85.19 611 TYR A C 1
ATOM 4969 O O . TYR A 1 611 ? -1.024 2.923 40.465 1.00 85.19 611 TYR A O 1
ATOM 4977 N N . LYS A 1 612 ? 0.159 2.801 42.372 1.00 80.69 612 LYS A N 1
ATOM 4978 C CA . LYS A 1 612 ? 1.286 3.602 41.886 1.00 80.69 612 LYS A CA 1
ATOM 4979 C C . LYS A 1 612 ? 2.364 2.683 41.335 1.00 80.69 612 LYS A C 1
ATOM 4981 O O . LYS A 1 612 ? 2.924 1.875 42.070 1.00 80.69 612 LYS A O 1
ATOM 4986 N N . ALA A 1 613 ? 2.669 2.836 40.055 1.00 73.12 613 ALA A N 1
ATOM 4987 C CA . ALA A 1 613 ? 3.774 2.131 39.427 1.00 73.12 613 ALA A CA 1
ATOM 4988 C C . ALA A 1 613 ? 5.117 2.654 39.961 1.00 73.12 613 ALA A C 1
ATOM 4990 O O . ALA A 1 613 ? 5.297 3.867 40.091 1.00 73.12 613 ALA A O 1
ATOM 4991 N N . ASN A 1 614 ? 6.067 1.762 40.245 1.00 67.50 614 ASN A N 1
ATOM 4992 C CA . ASN A 1 614 ? 7.442 2.157 40.548 1.00 67.50 614 ASN A CA 1
ATOM 4993 C C . ASN A 1 614 ? 8.208 2.317 39.226 1.00 67.50 614 ASN A C 1
ATOM 4995 O O . ASN A 1 614 ? 8.541 1.325 38.578 1.00 67.50 614 ASN A O 1
ATOM 4999 N N . ILE A 1 615 ? 8.416 3.558 38.783 1.00 64.75 615 ILE A N 1
ATOM 5000 C CA . ILE A 1 615 ? 8.967 3.858 37.456 1.00 64.75 615 ILE A CA 1
ATOM 5001 C C . ILE A 1 615 ? 10.390 4.396 37.618 1.00 64.75 615 ILE A C 1
ATOM 5003 O O . ILE A 1 615 ? 10.580 5.537 38.035 1.00 64.75 615 ILE A O 1
ATOM 5007 N N . ALA A 1 616 ? 11.387 3.577 37.276 1.00 53.03 616 ALA A N 1
ATOM 5008 C CA . ALA A 1 616 ? 12.803 3.941 37.379 1.00 53.03 616 ALA A CA 1
ATOM 5009 C C . ALA A 1 616 ? 13.322 4.783 36.189 1.00 53.03 616 ALA A C 1
ATOM 5011 O O . ALA A 1 616 ? 14.328 5.471 36.333 1.00 53.03 616 ALA A O 1
ATOM 5012 N N . GLU A 1 617 ? 12.639 4.791 35.033 1.00 55.84 617 GLU A N 1
ATOM 5013 C CA . GLU A 1 617 ? 13.106 5.468 33.807 1.00 55.84 617 GLU A CA 1
ATOM 5014 C C . GLU A 1 617 ? 11.979 6.118 32.981 1.00 55.84 617 GLU A C 1
ATOM 5016 O O . GLU A 1 617 ? 10.813 5.718 33.033 1.00 55.84 617 GLU A O 1
ATOM 5021 N N . ARG A 1 618 ? 12.328 7.138 32.178 1.00 53.94 618 ARG A N 1
ATOM 5022 C CA . ARG A 1 618 ? 11.396 7.833 31.271 1.00 53.94 618 ARG A CA 1
ATOM 5023 C C . ARG A 1 618 ? 10.922 6.897 30.153 1.00 53.94 618 ARG A C 1
ATOM 5025 O O . ARG A 1 618 ? 11.663 6.629 29.215 1.00 53.94 618 ARG A O 1
ATOM 5032 N N . ARG A 1 619 ? 9.655 6.483 30.213 1.00 61.44 619 ARG A N 1
ATOM 5033 C CA . ARG A 1 619 ? 8.963 5.755 29.135 1.00 61.44 619 ARG A CA 1
ATOM 5034 C C . ARG A 1 619 ? 8.364 6.713 28.110 1.00 61.44 619 ARG A C 1
ATOM 5036 O O . ARG A 1 619 ? 7.899 7.793 28.473 1.00 61.44 619 ARG A O 1
ATOM 5043 N N . THR A 1 620 ? 8.346 6.312 26.844 1.00 65.81 620 THR A N 1
ATOM 5044 C CA . THR A 1 620 ? 7.598 7.031 25.807 1.00 65.81 620 THR A CA 1
ATOM 5045 C C . THR A 1 620 ? 6.119 6.625 25.850 1.00 65.81 620 THR A C 1
ATOM 5047 O O . THR A 1 620 ? 5.799 5.480 26.161 1.00 65.81 620 THR A O 1
ATOM 5050 N N . CYS A 1 621 ? 5.200 7.561 25.589 1.00 76.31 621 CYS A N 1
ATOM 5051 C CA . CYS A 1 621 ? 3.756 7.312 25.618 1.00 76.31 621 CYS A CA 1
ATOM 5052 C C . CYS A 1 621 ? 3.130 7.641 24.258 1.00 76.31 621 CYS A C 1
ATOM 5054 O O . CYS A 1 621 ? 3.103 8.800 23.844 1.00 76.31 621 CYS A O 1
ATOM 5056 N N . GLN A 1 622 ? 2.589 6.628 23.577 1.00 74.75 622 GLN A N 1
ATOM 5057 C CA . GLN A 1 622 ? 1.971 6.791 22.253 1.00 74.75 622 GLN A CA 1
ATOM 5058 C C . GLN A 1 622 ? 0.524 7.318 22.312 1.00 74.75 622 GLN A C 1
ATOM 5060 O O . GLN A 1 622 ? -0.089 7.556 21.272 1.00 74.75 622 GLN A O 1
ATOM 5065 N N . ILE A 1 623 ? -0.047 7.527 23.509 1.00 82.44 623 ILE A N 1
ATOM 5066 C CA . ILE A 1 623 ? -1.406 8.081 23.657 1.00 82.44 623 ILE A CA 1
ATOM 5067 C C . ILE A 1 623 ? -1.504 9.461 23.001 1.00 82.44 623 ILE A C 1
ATOM 5069 O O . ILE A 1 623 ? -2.510 9.777 22.368 1.00 82.44 623 ILE A O 1
ATOM 5073 N N . TYR A 1 624 ? -0.456 10.279 23.105 1.00 81.62 624 TYR A N 1
ATOM 5074 C CA . TYR A 1 624 ? -0.473 11.636 22.562 1.00 81.62 624 TYR A CA 1
ATOM 5075 C C . TYR A 1 624 ? -0.429 11.669 21.032 1.00 81.62 624 TYR A C 1
ATOM 5077 O O . TYR A 1 624 ? -1.097 12.516 20.444 1.00 81.62 624 TYR A O 1
ATOM 5085 N N . SER A 1 625 ? 0.274 10.734 20.391 1.00 75.69 625 SER A N 1
ATOM 5086 C CA . SER A 1 625 ? 0.336 10.629 18.928 1.00 75.69 625 SER A CA 1
ATOM 5087 C C . SER A 1 625 ? -0.842 9.878 18.305 1.00 75.69 625 SER A C 1
ATOM 5089 O O . SER A 1 625 ? -1.097 10.069 17.118 1.00 75.69 625 SER A O 1
ATOM 5091 N N . ARG A 1 626 ? -1.564 9.040 19.066 1.00 81.56 626 ARG A N 1
ATOM 5092 C CA . ARG A 1 626 ? -2.587 8.132 18.507 1.00 81.56 626 ARG A CA 1
ATOM 5093 C C . ARG A 1 626 ? -4.019 8.360 18.974 1.00 81.56 626 ARG A C 1
ATOM 5095 O O . ARG A 1 626 ? -4.929 8.107 18.192 1.00 81.56 626 ARG A O 1
ATOM 5102 N N . PHE A 1 627 ? -4.240 8.813 20.206 1.00 89.25 627 PHE A N 1
ATOM 5103 C CA . PHE A 1 627 ? -5.574 8.830 20.814 1.00 89.25 627 PHE A CA 1
ATOM 5104 C C . PHE A 1 627 ? -6.033 10.245 21.147 1.00 89.25 627 PHE A C 1
ATOM 5106 O O . PHE A 1 627 ? -5.320 11.017 21.791 1.00 89.25 627 PHE A O 1
ATOM 5113 N N . VAL A 1 628 ? -7.268 10.570 20.788 1.00 94.25 628 VAL A N 1
ATOM 5114 C CA . VAL A 1 628 ? -7.984 11.766 21.225 1.00 94.25 628 VAL A CA 1
ATOM 5115 C C . VAL A 1 628 ? -9.146 11.305 22.086 1.00 94.25 628 VAL A C 1
ATOM 5117 O O . VAL A 1 628 ? -10.117 10.759 21.577 1.00 94.25 628 VAL A O 1
ATOM 5120 N N . PHE A 1 629 ? -9.046 11.531 23.392 1.00 95.81 629 PHE A N 1
ATOM 5121 C CA . PHE A 1 629 ? -10.126 11.222 24.321 1.00 95.81 629 PHE A CA 1
ATOM 5122 C C . PHE A 1 629 ? -11.011 12.454 24.519 1.00 95.81 629 PHE A C 1
ATOM 5124 O O . PHE A 1 629 ? -10.500 13.550 24.775 1.00 95.81 629 PHE A O 1
ATOM 5131 N N . ILE A 1 630 ? -12.326 12.275 24.410 1.00 97.56 630 ILE A N 1
ATOM 5132 C CA . ILE A 1 630 ? -13.326 13.313 24.642 1.00 97.56 630 ILE A CA 1
ATOM 5133 C C . ILE A 1 630 ? -14.235 12.851 25.777 1.00 97.56 630 ILE A C 1
ATOM 5135 O O . ILE A 1 630 ? -14.950 11.857 25.640 1.00 97.56 630 ILE A O 1
ATOM 5139 N N . SER A 1 631 ? -14.209 13.582 26.891 1.00 97.12 631 SER A N 1
ATOM 5140 C CA . SER A 1 631 ? -15.060 13.294 28.048 1.00 97.12 631 SER A CA 1
ATOM 5141 C C . SER A 1 631 ? -16.534 13.563 27.754 1.00 97.12 631 SER A C 1
ATOM 5143 O O . SER A 1 631 ? -16.860 14.298 26.818 1.00 97.12 631 SER A O 1
ATOM 5145 N N . SER A 1 632 ? -17.436 13.050 28.594 1.00 96.81 632 SER A N 1
ATOM 5146 C CA . SER A 1 632 ? -18.880 13.326 28.492 1.00 96.81 632 SER A CA 1
ATOM 5147 C C . SER A 1 632 ? -19.233 14.825 28.501 1.00 96.81 632 SER A C 1
ATOM 5149 O O . SER A 1 632 ? -20.276 15.216 27.981 1.00 96.81 632 SER A O 1
ATOM 5151 N N . ASP A 1 633 ? -18.327 15.680 28.984 1.00 96.38 633 ASP A N 1
ATOM 5152 C CA . ASP A 1 633 ? -18.453 17.144 28.996 1.00 96.38 633 ASP A CA 1
ATOM 5153 C C . ASP A 1 633 ? -18.120 17.820 27.659 1.00 96.38 633 ASP A C 1
ATOM 5155 O O . ASP A 1 633 ? -18.276 19.037 27.503 1.00 96.38 633 ASP A O 1
ATOM 5159 N N . GLY A 1 634 ? -17.620 17.050 26.690 1.00 96.38 634 GLY A N 1
ATOM 5160 C CA . GLY A 1 634 ? -17.078 17.564 25.438 1.00 96.38 634 GLY A CA 1
ATOM 5161 C C . GLY A 1 634 ? -15.704 18.219 25.594 1.00 96.38 634 GLY A C 1
ATOM 5162 O O . GLY A 1 634 ? -15.329 19.047 24.759 1.00 96.38 634 GLY A O 1
ATOM 5163 N N . ASN A 1 635 ? -14.957 17.885 26.650 1.00 97.50 635 ASN A N 1
ATOM 5164 C CA . ASN A 1 635 ? -13.576 18.327 26.815 1.00 97.50 635 ASN A CA 1
ATOM 5165 C C . ASN A 1 635 ? -12.637 17.359 26.091 1.00 97.50 635 ASN A C 1
ATOM 5167 O O . ASN A 1 635 ? -12.710 16.147 26.287 1.00 97.50 635 ASN A O 1
ATOM 5171 N N . TYR A 1 636 ? -11.725 17.896 25.284 1.00 97.06 636 TYR A N 1
ATOM 5172 C CA . TYR A 1 636 ? -10.579 17.146 24.786 1.00 97.06 636 TYR A CA 1
ATOM 5173 C C . TYR A 1 636 ? -9.592 16.965 25.936 1.00 97.06 636 TYR A C 1
ATOM 5175 O O . TYR A 1 636 ? -8.984 17.942 26.385 1.00 97.06 636 TYR A O 1
ATOM 5183 N N . LEU A 1 637 ? -9.428 15.735 26.412 1.00 94.19 637 LEU A N 1
ATOM 5184 C CA . LEU A 1 637 ? -8.511 15.432 27.506 1.00 94.19 637 LEU A CA 1
ATOM 5185 C C . LEU A 1 637 ? -7.112 15.094 26.987 1.00 94.19 637 LEU A C 1
ATOM 5187 O O . LEU A 1 637 ? -6.918 14.663 25.844 1.00 94.19 637 LEU A O 1
ATOM 5191 N N . SER A 1 638 ? -6.124 15.267 27.861 1.00 88.69 638 SER A N 1
ATOM 5192 C CA . SER A 1 638 ? -4.748 14.837 27.613 1.00 88.69 638 SER A CA 1
ATOM 5193 C C . SER A 1 638 ? -4.656 13.336 27.290 1.00 88.69 638 SER A C 1
ATOM 5195 O O . SER A 1 638 ? -3.970 12.947 26.338 1.00 88.69 638 SER A O 1
ATOM 5197 N N . CYS A 1 639 ? -5.378 12.515 28.058 1.00 89.25 639 CYS A N 1
ATOM 5198 C CA . CYS A 1 639 ? -5.366 11.055 28.060 1.00 89.25 639 CYS A CA 1
ATOM 5199 C C . CYS A 1 639 ? -6.666 10.518 28.698 1.00 89.25 639 CYS A C 1
ATOM 5201 O O . CYS A 1 639 ? -7.287 11.204 29.506 1.00 89.25 639 CYS A O 1
ATOM 5203 N N . CYS A 1 640 ? -7.048 9.270 28.408 1.00 89.88 640 CYS A N 1
ATOM 5204 C CA . CYS A 1 640 ? -8.182 8.593 29.054 1.00 89.88 640 CYS A CA 1
ATOM 5205 C C . CYS A 1 640 ? -8.012 8.388 30.576 1.00 89.88 640 CYS A C 1
ATOM 5207 O O . CYS A 1 640 ? -8.989 8.124 31.272 1.00 89.88 640 CYS A O 1
ATOM 5209 N N . ASN A 1 641 ? -6.789 8.529 31.103 1.00 91.00 641 ASN A N 1
ATOM 5210 C CA . ASN A 1 641 ? -6.488 8.446 32.538 1.00 91.00 641 ASN A CA 1
ATOM 5211 C C . ASN A 1 641 ? -6.558 9.803 33.266 1.00 91.00 641 ASN A C 1
ATOM 5213 O O . ASN A 1 641 ? -6.297 9.858 34.463 1.00 91.00 641 ASN A O 1
ATOM 5217 N N . ASP A 1 642 ? -6.896 10.893 32.575 1.00 91.94 642 ASP A N 1
ATOM 5218 C CA . ASP A 1 642 ? -7.095 12.221 33.173 1.00 91.94 642 ASP A CA 1
ATOM 5219 C C . ASP A 1 642 ? -8.485 12.311 33.830 1.00 91.94 642 ASP A C 1
ATOM 5221 O O . ASP A 1 642 ? -9.402 12.983 33.356 1.00 91.94 642 ASP A O 1
ATOM 5225 N N . LEU A 1 643 ? -8.678 11.521 34.892 1.00 92.81 643 LEU A N 1
ATOM 5226 C CA . LEU A 1 643 ? -9.994 11.254 35.485 1.00 92.81 643 LEU A CA 1
ATOM 5227 C C . LEU A 1 643 ? -10.643 12.496 36.091 1.00 92.81 643 LEU A C 1
ATOM 5229 O O . LEU A 1 643 ? -11.867 12.617 36.041 1.00 92.81 643 LEU A O 1
ATOM 5233 N N . THR A 1 644 ? -9.835 13.414 36.612 1.00 93.44 644 THR A N 1
ATOM 5234 C CA . THR A 1 644 ? -10.261 14.669 37.244 1.00 93.44 644 THR A CA 1
ATOM 5235 C C . THR A 1 644 ? -10.327 15.847 36.267 1.00 93.44 644 THR A C 1
ATOM 5237 O O . THR A 1 644 ? -10.721 16.938 36.659 1.00 93.44 644 THR A O 1
ATOM 5240 N N . GLN A 1 645 ? -9.994 15.637 34.985 1.00 92.94 645 GLN A N 1
ATOM 5241 C CA . GLN A 1 645 ? -9.919 16.687 33.958 1.00 92.94 645 GLN A CA 1
ATOM 5242 C C . GLN A 1 645 ? -8.946 17.830 34.313 1.00 92.94 645 GLN A C 1
ATOM 5244 O O . GLN A 1 645 ? -9.171 18.985 33.955 1.00 92.94 645 GLN A O 1
ATOM 5249 N N . GLU A 1 646 ? -7.839 17.526 34.990 1.00 91.69 646 GLU A N 1
ATOM 5250 C CA . GLU A 1 646 ? -6.822 18.526 35.349 1.00 91.69 646 GLU A CA 1
ATOM 5251 C C . GLU A 1 646 ? -6.024 19.017 34.130 1.00 91.69 646 GLU A C 1
ATOM 5253 O O . GLU A 1 646 ? -5.431 20.094 34.168 1.00 91.69 646 GLU A O 1
ATOM 5258 N N . ASN A 1 647 ? -6.010 18.252 33.031 1.00 91.12 647 ASN A N 1
ATOM 5259 C CA . ASN A 1 647 ? -5.166 18.510 31.864 1.00 91.12 647 ASN A CA 1
ATOM 5260 C C . ASN A 1 647 ? -6.001 18.612 30.569 1.00 91.12 647 ASN A C 1
ATOM 5262 O O . ASN A 1 647 ? -5.741 17.934 29.567 1.00 91.12 647 ASN A O 1
ATOM 5266 N N . ILE A 1 648 ? -7.010 19.492 30.579 1.00 94.50 648 ILE A N 1
ATOM 5267 C CA . ILE A 1 648 ? -7.875 19.785 29.423 1.00 94.50 648 ILE A CA 1
ATOM 5268 C C . ILE A 1 648 ? -7.086 20.502 28.316 1.00 94.50 648 ILE A C 1
ATOM 5270 O O . ILE A 1 648 ? -6.477 21.551 28.520 1.00 94.50 648 ILE A O 1
ATOM 5274 N N . LEU A 1 649 ? -7.155 19.975 27.093 1.00 93.69 649 LEU A N 1
ATOM 5275 C CA . LEU A 1 649 ? -6.491 20.543 25.913 1.00 93.69 649 LEU A CA 1
ATOM 5276 C C . LEU A 1 649 ? -7.362 21.566 25.163 1.00 93.69 649 LEU A C 1
ATOM 5278 O O . LEU A 1 649 ? -6.846 22.423 24.429 1.00 93.69 649 LEU A O 1
ATOM 5282 N N . GLY A 1 650 ? -8.678 21.476 25.348 1.00 95.12 650 GLY A N 1
ATOM 5283 C CA . GLY A 1 650 ? -9.694 22.359 24.782 1.00 95.12 650 GLY A CA 1
ATOM 5284 C C . GLY A 1 650 ? -11.099 21.778 24.957 1.00 95.12 650 GLY A C 1
ATOM 5285 O O . GLY A 1 650 ? -11.257 20.662 25.442 1.00 95.12 650 GLY A O 1
ATOM 5286 N N . LYS A 1 651 ? -12.123 22.509 24.512 1.00 96.56 651 LYS A N 1
ATOM 5287 C CA . LYS A 1 651 ? -13.524 22.063 24.541 1.00 96.56 651 LYS A CA 1
ATOM 5288 C C . LYS A 1 651 ? -14.098 22.049 23.133 1.00 96.56 651 LYS A C 1
ATOM 5290 O O . LYS A 1 651 ? -13.947 23.039 22.422 1.00 96.56 651 LYS A O 1
ATOM 5295 N N . VAL A 1 652 ? -14.786 20.978 22.741 1.00 97.06 652 VAL A N 1
ATOM 5296 C CA . VAL A 1 652 ? -15.347 20.780 21.386 1.00 97.06 652 VAL A CA 1
ATOM 5297 C C . VAL A 1 652 ? -16.212 21.963 20.933 1.00 97.06 652 VAL A C 1
ATOM 5299 O O . VAL A 1 652 ? -16.234 22.317 19.754 1.00 97.06 652 VAL A O 1
ATOM 5302 N N . ALA A 1 653 ? -16.890 22.631 21.869 1.00 93.75 653 ALA A N 1
ATOM 5303 C CA . ALA A 1 653 ? -17.703 23.809 21.589 1.00 93.75 653 ALA A CA 1
ATOM 5304 C C . ALA A 1 653 ? -16.917 24.962 20.935 1.00 93.75 653 ALA A C 1
ATOM 5306 O O . ALA A 1 653 ? -17.479 25.643 20.081 1.00 93.75 653 ALA A O 1
ATOM 5307 N N . VAL A 1 654 ? -15.636 25.148 21.267 1.00 94.38 654 VAL A N 1
ATOM 5308 C CA . VAL A 1 654 ? -14.851 26.333 20.862 1.00 94.38 654 VAL A CA 1
ATOM 5309 C C . VAL A 1 654 ? -13.492 26.005 20.240 1.00 94.38 654 VAL A C 1
ATOM 5311 O O . VAL A 1 654 ? -12.990 26.783 19.438 1.00 94.38 654 VAL A O 1
ATOM 5314 N N . ALA A 1 655 ? -12.890 24.867 20.582 1.00 94.06 655 ALA A N 1
ATOM 5315 C CA . ALA A 1 655 ? -11.563 24.490 20.118 1.00 94.06 655 ALA A CA 1
ATOM 5316 C C . ALA A 1 655 ? -11.649 23.690 18.804 1.00 94.06 655 ALA A C 1
ATOM 5318 O O . ALA A 1 655 ? -12.311 22.644 18.783 1.00 94.06 655 ALA A O 1
ATOM 5319 N N . PRO A 1 656 ? -10.967 24.128 17.728 1.00 93.50 656 PRO A N 1
ATOM 5320 C CA . PRO A 1 656 ? -10.885 23.352 16.498 1.00 93.50 656 PRO A CA 1
ATOM 5321 C C . PRO A 1 656 ? -10.051 22.085 16.715 1.00 93.50 656 PRO A C 1
ATOM 5323 O O . PRO A 1 656 ? -9.036 22.101 17.421 1.00 93.50 656 PRO A O 1
ATOM 5326 N N . LEU A 1 657 ? -10.462 20.992 16.074 1.00 94.00 657 LEU A N 1
ATOM 5327 C CA . LEU A 1 657 ? -9.806 19.688 16.170 1.00 94.00 657 LEU A CA 1
ATOM 5328 C C . LEU A 1 657 ? -8.330 19.760 15.748 1.00 94.00 657 LEU A C 1
ATOM 5330 O O . LEU A 1 657 ? -7.461 19.230 16.439 1.00 94.00 657 LEU A O 1
ATOM 5334 N N . SER A 1 658 ? -8.033 20.474 14.662 1.00 88.69 658 SER A N 1
ATOM 5335 C CA . SER A 1 658 ? -6.667 20.687 14.166 1.00 88.69 658 SER A CA 1
ATOM 5336 C C . SER A 1 658 ? -5.752 21.327 15.217 1.00 88.69 658 SER A C 1
ATOM 5338 O O . SER A 1 658 ? -4.621 20.880 15.409 1.00 88.69 658 SER A O 1
ATOM 5340 N N . GLY A 1 659 ? -6.253 22.313 15.967 1.00 88.88 659 GLY A N 1
ATOM 5341 C CA . GLY A 1 659 ? -5.512 22.960 17.052 1.00 88.88 659 GLY A CA 1
ATOM 5342 C C . GLY A 1 659 ? -5.225 22.017 18.223 1.00 88.88 659 GLY A C 1
ATOM 5343 O O . GLY A 1 659 ? -4.135 22.047 18.794 1.00 88.88 659 GLY A O 1
ATOM 5344 N N . VAL A 1 660 ? -6.170 21.136 18.560 1.00 92.06 660 VAL A N 1
ATOM 5345 C CA . VAL A 1 660 ? -5.979 20.112 19.603 1.00 92.06 660 VAL A CA 1
ATOM 5346 C C . VAL A 1 660 ? -4.930 19.089 19.174 1.00 92.06 660 VAL A C 1
ATOM 5348 O O . VAL A 1 660 ? -4.029 18.774 19.951 1.00 92.06 660 VAL A O 1
ATOM 5351 N N . LEU A 1 661 ? -4.993 18.615 17.927 1.00 89.69 661 LEU A N 1
ATOM 5352 C CA . LEU A 1 661 ? -3.999 17.695 17.373 1.00 89.69 661 LEU A CA 1
ATOM 5353 C C . LEU A 1 661 ? -2.604 18.330 17.319 1.00 89.69 661 LEU A C 1
ATOM 5355 O O . LEU A 1 661 ? -1.626 17.677 17.677 1.00 89.69 661 LEU A O 1
ATOM 5359 N N . ALA A 1 662 ? -2.504 19.611 16.951 1.00 84.56 662 ALA A N 1
ATOM 5360 C CA . ALA A 1 662 ? -1.242 20.348 16.970 1.00 84.56 662 ALA A CA 1
ATOM 5361 C C . ALA A 1 662 ? -0.640 20.423 18.384 1.00 84.56 662 ALA A C 1
ATOM 5363 O O . ALA A 1 662 ? 0.541 20.129 18.557 1.00 84.56 662 ALA A O 1
ATOM 5364 N N . LYS A 1 663 ? -1.451 20.722 19.412 1.00 85.44 663 LYS A N 1
ATOM 5365 C CA . LYS A 1 663 ? -0.995 20.693 20.814 1.00 85.44 663 LYS A CA 1
ATOM 5366 C C . LYS A 1 663 ? -0.496 19.307 21.221 1.00 85.44 663 LYS A C 1
ATOM 5368 O O . LYS A 1 663 ? 0.544 19.204 21.861 1.00 85.44 663 LYS A O 1
ATOM 5373 N N . LYS A 1 664 ? -1.212 18.242 20.843 1.00 85.31 664 LYS A N 1
ATOM 5374 C CA . LYS A 1 664 ? -0.825 16.862 21.175 1.00 85.31 664 LYS A CA 1
ATOM 5375 C C . LYS A 1 664 ? 0.494 16.442 20.523 1.00 85.31 664 LYS A C 1
ATOM 5377 O O . LYS A 1 664 ? 1.302 15.810 21.197 1.00 85.31 664 LYS A O 1
ATOM 5382 N N . LYS A 1 665 ? 0.766 16.871 19.283 1.00 75.81 665 LYS A N 1
ATOM 5383 C CA . LYS A 1 665 ? 2.060 16.646 18.604 1.00 75.81 665 LYS A CA 1
ATOM 5384 C C . LYS A 1 665 ? 3.251 17.230 19.382 1.00 75.81 665 LYS A C 1
ATOM 5386 O O . LYS A 1 665 ? 4.324 16.640 19.373 1.00 75.81 665 LYS A O 1
ATOM 5391 N N . CYS A 1 666 ? 3.078 18.331 20.119 1.00 75.56 666 CYS A N 1
ATOM 5392 C CA . CYS A 1 666 ? 4.149 18.905 20.951 1.00 75.56 666 CYS A CA 1
ATOM 5393 C C . CYS A 1 666 ? 4.564 18.007 22.135 1.00 75.56 666 CYS A C 1
ATOM 5395 O O . CYS A 1 666 ? 5.654 18.178 22.692 1.00 75.56 666 CYS A O 1
ATOM 5397 N N . PHE A 1 667 ? 3.700 17.066 22.526 1.00 72.62 667 PHE A N 1
ATOM 5398 C CA . PHE A 1 667 ? 3.914 16.132 23.633 1.00 72.62 667 PHE A CA 1
ATOM 5399 C C . PHE A 1 667 ? 4.368 14.744 23.174 1.00 72.62 667 PHE A C 1
ATOM 5401 O O . PHE A 1 667 ? 4.484 13.849 24.009 1.00 72.62 667 PHE A O 1
ATOM 5408 N N . ASP A 1 668 ? 4.611 14.550 21.875 1.00 64.06 668 ASP A N 1
ATOM 5409 C CA . ASP A 1 668 ? 4.886 13.226 21.324 1.00 64.06 668 ASP A CA 1
ATOM 5410 C C . ASP A 1 668 ? 6.105 12.578 21.996 1.00 64.06 668 ASP A C 1
ATOM 5412 O O . ASP A 1 668 ? 7.139 13.219 22.207 1.00 64.06 668 ASP A O 1
ATOM 5416 N N . TYR A 1 669 ? 5.940 11.319 22.407 1.00 61.19 669 TYR A N 1
ATOM 5417 C CA . TYR A 1 669 ? 6.909 10.529 23.179 1.00 61.19 669 TYR A CA 1
ATOM 5418 C C . TYR A 1 669 ? 7.378 11.151 24.515 1.00 61.19 669 TYR A C 1
ATOM 5420 O O . TYR A 1 669 ? 8.334 10.660 25.120 1.00 61.19 669 TYR A O 1
ATOM 5428 N N . LYS A 1 670 ? 6.701 12.192 25.022 1.00 66.38 670 LYS A N 1
ATOM 5429 C CA . LYS A 1 670 ? 6.971 12.823 26.325 1.00 66.38 670 LYS A CA 1
ATOM 5430 C C . LYS A 1 670 ? 5.863 12.505 27.328 1.00 66.38 670 LYS A C 1
ATOM 5432 O O . LYS A 1 670 ? 4.723 12.242 26.967 1.00 66.38 670 LYS A O 1
ATOM 5437 N N . ASN A 1 671 ? 6.201 12.611 28.612 1.00 74.88 671 ASN A N 1
ATOM 5438 C CA . ASN A 1 671 ? 5.277 12.483 29.742 1.00 74.88 671 ASN A CA 1
ATOM 5439 C C . ASN A 1 671 ? 5.116 13.850 30.432 1.00 74.88 671 ASN A C 1
ATOM 5441 O O . ASN A 1 671 ? 5.771 14.094 31.447 1.00 74.88 671 ASN A O 1
ATOM 5445 N N . PRO A 1 672 ? 4.333 14.783 29.857 1.00 78.19 672 PRO A N 1
ATOM 5446 C CA . PRO A 1 672 ? 4.345 16.187 30.273 1.00 78.19 672 PRO A CA 1
ATOM 5447 C C . PRO A 1 672 ? 3.484 16.483 31.510 1.00 78.19 672 PRO A C 1
ATOM 5449 O O . PRO A 1 672 ? 3.666 17.532 32.122 1.00 78.19 672 PRO A O 1
ATOM 5452 N N . PHE A 1 673 ? 2.557 15.594 31.884 1.00 85.19 673 PHE A N 1
ATOM 5453 C CA . PHE A 1 673 ? 1.571 15.860 32.935 1.00 85.19 673 PHE A CA 1
ATOM 5454 C C . PHE A 1 673 ? 1.924 15.167 34.261 1.00 85.19 673 PHE A C 1
ATOM 5456 O O . PHE A 1 673 ? 2.547 14.101 34.249 1.00 85.19 673 PHE A O 1
ATOM 5463 N N . PRO A 1 674 ? 1.504 15.719 35.418 1.00 85.44 674 PRO A N 1
ATOM 5464 C CA . PRO A 1 674 ? 1.758 15.117 36.729 1.00 85.44 674 PRO A CA 1
ATOM 5465 C C . PRO A 1 674 ? 1.316 13.651 36.840 1.00 85.44 674 PRO A C 1
ATOM 5467 O O . PRO A 1 674 ? 2.091 12.834 37.336 1.00 85.44 674 PRO A O 1
ATOM 5470 N N . LEU A 1 675 ? 0.138 13.301 36.299 1.00 85.62 675 LEU A N 1
ATOM 5471 C CA . LEU A 1 675 ? -0.395 11.928 36.301 1.00 85.62 675 LEU A CA 1
ATOM 5472 C C . LEU A 1 675 ? 0.530 10.921 35.599 1.00 85.62 675 LEU A C 1
ATOM 5474 O O . LEU A 1 675 ? 0.509 9.728 35.895 1.00 85.62 675 LEU A O 1
ATOM 5478 N N . CYS A 1 676 ? 1.373 11.383 34.668 1.00 85.25 676 CYS A N 1
ATOM 5479 C CA . CYS A 1 676 ? 2.290 10.511 33.943 1.00 85.25 676 CYS A CA 1
ATOM 5480 C C . CYS A 1 676 ? 3.409 9.960 34.838 1.00 85.25 676 CYS A C 1
ATOM 5482 O O . CYS A 1 676 ? 4.001 8.944 34.493 1.00 85.25 676 CYS A O 1
ATOM 5484 N N . LYS A 1 677 ? 3.698 10.598 35.983 1.00 82.69 677 LYS A N 1
ATOM 5485 C CA . LYS A 1 677 ? 4.760 10.171 36.913 1.00 82.69 677 LYS A CA 1
ATOM 5486 C C . LYS A 1 677 ? 4.436 8.870 37.650 1.00 82.69 677 LYS A C 1
ATOM 5488 O O . LYS A 1 677 ? 5.342 8.232 38.168 1.00 82.69 677 LYS A O 1
ATOM 5493 N N . THR A 1 678 ? 3.160 8.506 37.716 1.00 83.75 678 THR A N 1
ATOM 5494 C CA . THR A 1 678 ? 2.647 7.324 38.427 1.00 83.75 678 THR A CA 1
ATOM 5495 C C . THR A 1 678 ? 1.930 6.346 37.493 1.00 83.75 678 THR A C 1
ATOM 5497 O O . THR A 1 678 ? 1.324 5.385 37.963 1.00 83.75 678 THR A O 1
ATOM 5500 N N . CYS A 1 679 ? 1.980 6.591 36.179 1.00 83.75 679 CYS A N 1
ATOM 5501 C CA . CYS A 1 679 ? 1.305 5.803 35.152 1.00 83.75 679 CYS A CA 1
ATOM 5502 C C . CYS A 1 679 ? 2.179 4.631 34.681 1.00 83.75 679 CYS A C 1
ATOM 5504 O O . CYS A 1 679 ? 3.305 4.832 34.243 1.00 83.75 679 CYS A O 1
ATOM 5506 N N . ASP A 1 680 ? 1.643 3.415 34.703 1.00 80.44 680 ASP A N 1
ATOM 5507 C CA . ASP A 1 680 ? 2.311 2.184 34.258 1.00 80.44 680 ASP A CA 1
ATOM 5508 C C . ASP A 1 680 ? 2.165 1.879 32.763 1.00 80.44 680 ASP A C 1
ATOM 5510 O O . ASP A 1 680 ? 2.738 0.901 32.284 1.00 80.44 680 ASP A O 1
ATOM 5514 N N . ILE A 1 681 ? 1.429 2.700 32.011 1.00 74.88 681 ILE A N 1
ATOM 5515 C CA . ILE A 1 681 ? 1.309 2.538 30.560 1.00 74.88 681 ILE A CA 1
ATOM 5516 C C . ILE A 1 681 ? 2.672 2.827 29.910 1.00 74.88 681 ILE A C 1
ATOM 5518 O O . ILE A 1 681 ? 3.034 3.982 29.685 1.00 74.88 681 ILE A O 1
ATOM 5522 N N . SER A 1 682 ? 3.428 1.770 29.608 1.00 58.31 682 SER A N 1
ATOM 5523 C CA . SER A 1 682 ? 4.412 1.737 28.519 1.00 58.31 682 SER A CA 1
ATOM 5524 C C . SER A 1 682 ? 3.763 1.088 27.312 1.00 58.31 682 SER A C 1
ATOM 5526 O O . SER A 1 682 ? 3.221 -0.007 27.458 1.00 58.31 682 SER A O 1
ATOM 5528 N N . ASN A 1 683 ? 3.866 1.728 26.149 1.00 42.97 683 ASN A N 1
ATOM 5529 C CA . ASN A 1 683 ? 3.783 0.985 24.894 1.00 42.97 683 ASN A CA 1
ATOM 5530 C C . ASN A 1 683 ? 5.154 0.429 24.544 1.00 42.97 683 ASN A C 1
ATOM 5532 O O . ASN A 1 683 ? 6.135 1.188 24.731 1.00 42.97 683 ASN A O 1
#

Secondary structure (DSSP, 8-state):
-TTT-EEEE-TTS-EEEEEEEGGGS-HHHHHHHHHHHHHHSTTEEEEEEE-TTSTTEEEEEEEESSTT--HHHHHHHHHHHHTT------TT--SPPTTBT-SS-SEEEEEEESS-HHHIIIIIHHHHHHH--SS-EEEEEEE-SSS--HHHHTTSS-EEEE-TTSTT-HHHHHHHHHHH---SEEEEE-TTEEE--TTHHHHHHHHHHHSS-EEEESS-EEE-TTS-EEESS-SEEEEEHHHHHHH-S--TT--SS-HHHHHHHHHHHTT--EEE----EEE-TTHHHHHHT-S-HHHHHHHHHTT-S-HHHHHHHHHHHIIIIIHHHHHHHHHHHHHHHHHHH-GGGHHHHTT-TTSHHHHHHHHHHH-----SPPPS----TTHHHHHHHHHHHHTTSTTHHHHHHHSS---EEEEEE-SBS--S---TT-GGGG---S-SB--HHHHHHHHTTGGGTTTT-SEEEEEE-SSS-GGGGHHHHHHHHHHHHH-TTGGGEEEEEEE-STT--HHHHH-GGGGG--EEEEE--SSSHHHHHHHHSS-HHHHHHHHHHHHHH-TTSEEEEE-----SS----GGG-HHHHHHHHTT-EEE-PPP--GGGTS------S----THHHHEEEE-TTSEEES-TT-TT-TTEEEETTTS-HHHHHHHHHTTTT---SGGGGG-----

Sequence (683 aa):
MNNLLNIKLDKNQSFLELEFPESMFCEEIVLQAKKLIEKKYAGAIISYEVDQNNYDRAAIKITKSDNKLDIKAVAIDLFSTINNYPNYYPYKDKSAPANVDAKQPLLTCIIVVAFNELFVLNQTIPSILANTKDIPFEIIIVGNDSVSKADLFKHLPVKYIDASSAPFHVSRAYNLGIKSAQGQYIAILHDDAVIDDVLWAEKCIKVIDSEQFILLSATIQQRDVLGSVTVGGTPLLMFRAALTQKYGLFDENIYIGFEENEYSARMLANNISVRYTPCRVFHMKSSSTAILFNHDSELFKILFSLNIMPKKWIGLFWQFFRKKNFSELLDVADDLYLAYCVRKYQPKRFHDFMQMQKYKSVFLNRSREYFLFDEWPLPNNFINSKHELLIIKTLEHLKSSSMQSIIDFIFAPPRRLEFDFELSSKCTARCGFCPRIHLQRDNDFMPTQCVCKVLSQIPDIINDYDIISIGFAGLGEPLLNKQGFFAILDYVRTMPYRAKLKTTIVTNNTLIDADFISNPLLRYLNSMVISAAGYSYADYVRQYNQPWPRTLANILELRKRWPRMSIKVAAVNYLDQAAPPLKENEIFLSCQENQIWYENPPLHGRGGYLYKANIAERRTCQIYSRFVFISSDGNYLSCCNDLTQENILGKVAVAPLSGVLAKKKCFDYKNPFPLCKTCDISN

Foldseek 3Di:
DVPAWDWDADPLSQKIKIKGFPVQFDPVQLVVLQVVLCVVDPQWDWDKDQPPVDNGMIMIMIGGSDSPDDPLLSLLSSLCSRLVNDPPQRPPDLPQPPLEPPPQFQEEEEEEDEQQLLQCLQAAVSQCRVQAPPGRYAYEYEYQYLDDPVVSCVPHSHHYHYPNVHHQQVQVSQVVSLVVDRHQKYKYFYSQKGFDHSCVVVQLVVVCVVDPAKEFEDDDWDQFPVRATADWPTRMIMGGSVCCVVQNGFDSLRRDTCRRRLSQVSCVLVVHGYDYDHTDMDGLPCLSVLLVPDPCNVVSSSCSSSSNHHSVVSVVSVVVVCVPPCVVVVVVVVLVVVVVSDVPSDPPCVVRVVSRPPCPVVSVVVCVVVDPPPDDDDDPDDDDPDVVVVVVVVVVVVVPDPCVVVCCVSPVDFQAAEEEEQQALAALWDDPQQLSVLFDDPDGGADLVLVLLQVVLCVVCVVVGQAYEYEDDASYANCVNVVSVLVNLVSLVPDPVLVRYAYEYEHCCLNQDPCNLPDPSCLSHQEYEHEAEDQDQVSRCNTNVDGVVVVLVSVVSSCVSHVRYQYAYEYEYDDPPDDDDCVRRPNSVSCVVVVHHYHYDYRWCLLASNHFDPDPDQAFDCCLSHYFYAHSNQFGALGSSCRNRPGTLGGSVPDRPVSSNVVSVVQGRHDPDPSSNRTPDHD

InterPro domains:
  IPR001173 Glycosyltransferase 2-like [PF00535] (109-223)
  IPR013785 Aldolase-type TIM barrel [G3DSA:3.20.20.70] (418-683)
  IPR029044 Nucleotide-diphospho-sugar transferases [G3DSA:3.90.550.10] (90-290)
  IPR029044 Nucleotide-diphospho-sugar transferases [SSF53448] (98-294)
  IPR050377 Radical SAM PqqA peptide cyclase/Mycofactocin maturase MftC-like [PTHR11228] (419-681)
  IPR058240 Radical SAM superfamily [SSF102114] (421-680)

pLDDT: mean 75.18, std 20.62, range [25.0, 98.25]

Organism: Termititenax aidoneus (NCBI:txid2218524)

=== Feature glossary ===
The record interleaves many kinds of information about one protein. Here is each kind framed as the question it answers.

Q: What are the backbone torsion angles?
A: φ (phi) and ψ (psi) are the two rotatable backbone dihedrals per residue: φ is the C(i-1)–N–Cα–C torsion, ψ is the N–Cα–C–N(i+1) torsion, both in degrees on (−180°, 180°]. α-helical residues cluster near (−60°, −45°); β-strand residues near (−120°, +130°). A Ramachandran plot is simply a scatter of (φ, ψ) for every residue.

Q: What is the amino-acid chain?
A: This is the polypeptide sequence — one letter per residue, N-terminus first. Length ranges from a few dozen residues for small domains to over a thousand for large multi-domain proteins.

Q: How mobile is each atom in the crystal?
A: For experimental (PDB) structures, the B-factor (temperature factor) quantifies the positional spread of each atom in the crystal — a combination of thermal vibration and static disorder — in units of Å². High B-factors mark flexible loops or poorly resolved regions; low B-factors mark the rigid, well-ordered core.

Q: Are the domains correctly placed relative to each other?
A: Predicted Aligned Error (PAE) is an AlphaFold confidence matrix: entry (i, j) is the expected error in the position of residue j, in ångströms, when the prediction is superimposed on the true structure at residue i. Low PAE within a block of residues means that block is internally rigid and well-predicted; high PAE between two blocks means their relative placement is uncertain even if each block individually is confident.

Q: How confident is the AlphaFold model at each residue?
A: pLDDT is the predicted lDDT-Cα score: AlphaFold's confidence that the local environment of each residue (all inter-atomic distances within 15 Å) is correctly placed. It is a per-residue number between 0 and 100, with higher meaning more reliable.

Q: What family and function is it annotated with?
A: Functional annotations link the protein to curated databases. InterPro entries identify conserved domains and families by matching the sequence against member-database signatures (Pfam, PROSITE, CDD, …). Gene Ontology (GO) terms describe molecular function, biological process, and cellular component in a controlled vocabulary. CATH places the structure in a hierarchical fold classification (Class/Architecture/Topology/Homologous-superfamily). The organism is the source species.

Q: How big and how compact is the whole molecule?
A: Three whole-structure scalars: the radius of gyration (RMS distance of Cα from centroid, in Å), the count of Cα–Cα contacts (pairs closer than 8 Å and separated by more than four residues in sequence — i.e. tertiary, not local, contacts), and the bounding-box dimensions. Together they distinguish compact globular folds from extended fibres or disordered chains.

Q: What known structures does this most resemble?
A: The Foldseek neighbor list gives the closest experimentally determined structures in the PDB, ranked by structural alignment. TM-score near 1 means near-identical fold; near 0.3 means only rough topology match. This is how one finds what a novel AlphaFold prediction most resembles in the solved-structure universe.

Q: Which residues are buried vs exposed?
A: SASA measures how much of the protein is reachable by solvent. It is computed by rolling a water-sized probe over the atomic surface and summing the exposed area (Å²). Per-residue SASA distinguishes core (buried, low SASA) from surface (exposed, high SASA) residues; total SASA is a whole-molecule size measure.

Q: Which residues are in helices, strands, or loops?
A: Eight-state secondary structure (DSSP): H is the canonical α-helix, G the tighter 3₁₀-helix, I the wider π-helix; E/B are β-structure, T and S are turns and bends, and '-' is everything else. DSSP derives these from the pattern of main-chain N–H···O=C hydrogen bonds, not from the sequence.

Q: Where is each backbone atom in 3D?
A: Structure coordinates are given as an mmCIF _atom_site loop: one row per atom with element, residue name, chain id, sequence number, and x/y/z position in Å. Only the four main-chain atoms per residue are included here; side chains are omitted to keep the record compact.

Q: What if only a Cα trace is available?
A: Three-state secondary structure (P-SEA) collapses the eight DSSP classes into helix (a), strand (b), and coil (c). P-SEA assigns these from Cα geometry alone — distances and angles — without requiring backbone oxygens, so it works on any Cα trace.

Q: What do the rendered images show?
A: The six renders are orthographic views along the three Cartesian axes in both directions. Representation (cartoon, sticks, or surface) and color scheme (sequence-rainbow or by-chain) vary across proteins so the training set covers all the common visualization conventions.

Q: What does the local fold look like, residue by residue?
A: Foldseek's 3Di representation compresses backbone geometry into a per-residue letter drawn from a learned twenty-state alphabet. It captures the tertiary interaction pattern around each residue — which residues are packed against it in space, regardless of where they are in sequence.

Q: What do the diagnostic plots show?
A: The contact map is a binary N×N matrix image: pixel (i, j) is dark where Cα_i and Cα_j are within 8 Å and |i−j|>4. Because the |i−j|>4 filter removes local helical contacts, off-diagonal stripes parallel to the main diagonal indicate parallel β-sheets; stripes perpendicular to it indicate antiparallel β-sheets. The Ramachandran plot scatters every residue's (φ, ψ) pair against the sterically allowed regions. The PAE heatmap renders the predicted-aligned-error matrix.